Protein AF-A0A0G0Z638-F1 (afdb_monomer)

Sequence (634 aa):
MDNPKLYVLATNFGSACYVVEHNDQALILDYGANPSGNGNDDRVIAPVIPALLIPKIQAIALTHGHFDHILAFKERDQLRAMAQASGGAIPVFCSPFTRIPLSVALAGTSVLKYLDFGKNDNLWRPHWTVSDDEYFARRLDEPDQRPFHLFDQDGVRSQFSVGNFDLGCHAVLHQSCPESMSLMVKAGGSTLCYTGDFNYPDDALGQKWLEEYVGWIIKSKATHLLLDSTGVNYKNGEPTDLEIENELEGFFGRTKGLALVASFASNINQWQMVIKTAFKAGRKFLVLAGKSVRSHLELAVEHGYLDLNGIRVVDIADLENNRELDGVKICAKNTVVAIAGTQGEEFSALSRFAQGQILNLESLAGSAVAVCASVIPGNEATVIKVVLDLLVRGIKVVVNDPYLNRIKGVKVLPIYRHGHANYQKLKQLIECLMKKAGKNLPVLIFGHGSFEHQKAFQDLCVSLGYPKEKTIIAINGQIIDMTTNSVEMTTNNAGLASARTPRPADTRNGTAPARKLPYEGPGRLDVVIIYKLDDSGRMILVGEPLVQMRFDGSPRRKPDPGLVSGLTQLALEILLSHRINNDYGSETQAPIVLDIFDHQVLVEELRGRLVEFASKDQEDGRYPYIVFLPARTV

pLDDT: mean 75.35, std 21.15, range [22.3, 98.19]

Structure (mmCIF, N/CA/C/O backbone):
data_AF-A0A0G0Z638-F1
#
_entry.id   AF-A0A0G0Z638-F1
#
loop_
_atom_site.group_PDB
_atom_site.id
_atom_site.type_symbol
_atom_site.label_atom_id
_atom_site.label_alt_id
_atom_site.label_comp_id
_atom_site.label_asym_id
_atom_site.label_entity_id
_atom_site.label_seq_id
_atom_site.pdbx_PDB_ins_code
_atom_site.Cartn_x
_atom_site.Cartn_y
_atom_site.Cartn_z
_atom_site.occupancy
_atom_site.B_iso_or_equiv
_atom_site.auth_seq_id
_atom_site.auth_comp_id
_atom_site.auth_asym_id
_atom_site.auth_atom_id
_atom_site.pdbx_PDB_model_num
ATOM 1 N N . MET A 1 1 ? -15.613 8.331 33.129 1.00 58.44 1 MET A N 1
ATOM 2 C CA . MET A 1 1 ? -14.585 8.227 32.077 1.00 58.44 1 MET A CA 1
ATOM 3 C C . MET A 1 1 ? -15.334 8.053 30.787 1.00 58.44 1 MET A C 1
ATOM 5 O O . MET A 1 1 ? -16.298 7.291 30.786 1.00 58.44 1 MET A O 1
ATOM 9 N N . ASP A 1 2 ? -14.952 8.802 29.766 1.00 81.06 2 ASP A N 1
ATOM 10 C CA . ASP A 1 2 ? -15.624 8.720 28.476 1.00 81.06 2 ASP A CA 1
ATOM 11 C C . ASP A 1 2 ? -15.236 7.415 27.788 1.00 81.06 2 ASP A C 1
ATOM 13 O O . ASP A 1 2 ? -14.111 6.933 27.939 1.00 81.06 2 ASP A O 1
ATOM 17 N N . ASN A 1 3 ? -16.170 6.821 27.049 1.00 90.44 3 ASN A N 1
ATOM 18 C CA . ASN A 1 3 ? -15.866 5.634 26.264 1.00 90.44 3 ASN A CA 1
ATOM 19 C C . ASN A 1 3 ? -14.848 5.979 25.164 1.00 90.44 3 ASN A C 1
ATOM 21 O O . ASN A 1 3 ? -14.953 7.052 24.562 1.00 90.44 3 ASN A O 1
ATOM 25 N N . PRO A 1 4 ? -13.885 5.089 24.872 1.00 94.62 4 PRO A N 1
ATOM 26 C CA . PRO A 1 4 ? -13.022 5.238 23.709 1.00 94.62 4 PRO A CA 1
ATOM 27 C C . PRO A 1 4 ? -13.851 5.241 22.417 1.00 94.62 4 PRO A C 1
ATOM 29 O O . PRO A 1 4 ? -14.743 4.408 22.237 1.00 94.62 4 PRO A O 1
ATOM 32 N N . LYS A 1 5 ? -13.544 6.170 21.509 1.00 94.88 5 LYS A N 1
ATOM 33 C CA . LYS A 1 5 ? -14.240 6.353 20.228 1.00 94.88 5 LYS A CA 1
ATOM 34 C C . LYS A 1 5 ? -13.275 6.203 19.062 1.00 94.88 5 LYS A C 1
ATOM 36 O O . LYS A 1 5 ? -12.186 6.767 19.090 1.00 94.88 5 LYS A O 1
ATOM 41 N N . LEU A 1 6 ? -13.697 5.503 18.015 1.00 95.50 6 LEU A N 1
ATOM 42 C CA . LEU A 1 6 ? -12.991 5.428 16.738 1.00 95.50 6 LEU A CA 1
ATOM 43 C C . LEU A 1 6 ? -13.710 6.296 15.703 1.00 95.50 6 LEU A C 1
ATOM 45 O O . LEU A 1 6 ? -14.833 5.999 15.304 1.00 95.50 6 LEU A O 1
ATOM 49 N N . TYR A 1 7 ? -13.040 7.343 15.240 1.00 92.00 7 TYR A N 1
ATOM 50 C CA . TYR A 1 7 ? -13.472 8.173 14.125 1.00 92.00 7 TYR A CA 1
ATOM 51 C C . TYR A 1 7 ? -12.930 7.591 12.828 1.00 92.00 7 TYR A C 1
ATOM 53 O O . TYR A 1 7 ? -11.719 7.455 12.636 1.00 92.00 7 TYR A O 1
ATOM 61 N N . VAL A 1 8 ? -13.843 7.282 11.922 1.00 87.38 8 VAL A N 1
ATOM 62 C CA . VAL A 1 8 ? -13.547 6.785 10.586 1.00 87.38 8 VAL A CA 1
ATOM 63 C C . VAL A 1 8 ? -13.493 7.987 9.650 1.00 87.38 8 VAL A C 1
ATOM 65 O O . VAL A 1 8 ? -14.532 8.462 9.202 1.00 87.38 8 VAL A O 1
ATOM 68 N N . LEU A 1 9 ? -12.307 8.537 9.375 1.00 83.06 9 LEU A N 1
ATOM 69 C CA . LEU A 1 9 ? -12.205 9.738 8.535 1.00 83.06 9 LEU A CA 1
ATOM 70 C C . LEU A 1 9 ? -12.195 9.382 7.051 1.00 83.06 9 LEU A C 1
ATOM 72 O O . LEU A 1 9 ? -12.882 10.030 6.257 1.00 83.06 9 LEU A O 1
ATOM 76 N N . ALA A 1 10 ? -11.454 8.338 6.686 1.00 77.50 10 ALA A N 1
ATOM 77 C CA . ALA A 1 10 ? -11.392 7.870 5.314 1.00 77.50 10 ALA A CA 1
ATOM 78 C C . ALA A 1 10 ? -11.045 6.374 5.210 1.00 77.50 10 ALA A C 1
ATOM 80 O O . ALA A 1 10 ? -10.055 5.911 5.773 1.00 77.50 10 ALA A O 1
ATOM 81 N N . THR A 1 11 ? -11.876 5.635 4.465 1.00 72.31 11 THR A N 1
ATOM 82 C CA . THR A 1 11 ? -11.770 4.177 4.252 1.00 72.31 11 THR A CA 1
ATOM 83 C C . THR A 1 11 ? -11.652 3.769 2.792 1.00 72.31 11 THR A C 1
ATOM 85 O O . THR A 1 11 ? -11.362 2.611 2.509 1.00 72.31 11 THR A O 1
ATOM 88 N N . ASN A 1 12 ? -11.874 4.696 1.857 1.00 65.12 12 ASN A N 1
ATOM 89 C CA . ASN A 1 12 ? -11.728 4.427 0.429 1.00 65.12 12 ASN A CA 1
ATOM 90 C C . ASN A 1 12 ? -10.269 4.116 0.078 1.00 65.12 12 ASN A C 1
ATOM 92 O O . ASN A 1 12 ? -9.355 4.624 0.731 1.00 65.12 12 ASN A O 1
ATOM 96 N N . PHE A 1 13 ? -10.077 3.377 -1.021 1.00 66.06 13 PHE A N 1
ATOM 97 C CA . PHE A 1 13 ? -8.764 3.209 -1.640 1.00 66.06 13 PHE A CA 1
ATOM 98 C C . PHE A 1 13 ? -8.067 4.562 -1.743 1.00 66.06 13 PHE A C 1
ATOM 100 O O . PHE A 1 13 ? -8.616 5.509 -2.322 1.00 66.06 13 PHE A O 1
ATOM 107 N N . GLY A 1 14 ? -6.870 4.657 -1.174 1.00 63.84 14 GLY A N 1
ATOM 108 C CA . GLY A 1 14 ? -6.047 5.827 -1.400 1.00 63.84 14 GLY A CA 1
ATOM 109 C C . GLY A 1 14 ? -5.984 6.871 -0.280 1.00 63.84 14 GLY A C 1
ATOM 110 O O . GLY A 1 14 ? -5.312 7.880 -0.462 1.00 63.84 14 GLY A O 1
ATOM 111 N N . SER A 1 15 ? -6.682 6.711 0.849 1.00 74.38 15 SER A N 1
ATOM 112 C CA . SER A 1 15 ? -6.678 7.750 1.895 1.00 74.38 15 SER A CA 1
ATOM 113 C C . SER A 1 15 ? -6.933 7.223 3.307 1.00 74.38 15 SER A C 1
ATOM 115 O O . SER A 1 15 ? -7.691 7.845 4.041 1.00 74.38 15 SER A O 1
ATOM 117 N N . ALA A 1 16 ? -6.365 6.079 3.686 1.00 85.56 16 ALA A N 1
ATOM 118 C CA . ALA A 1 16 ? -6.595 5.491 5.003 1.00 85.56 16 ALA A CA 1
ATOM 119 C C . ALA A 1 16 ? -6.255 6.492 6.123 1.00 85.56 16 ALA A C 1
ATOM 121 O O . ALA A 1 16 ? -5.145 7.030 6.189 1.00 85.56 16 ALA A O 1
ATOM 122 N N . CYS A 1 17 ? -7.238 6.783 6.976 1.00 91.31 17 CYS A N 1
ATOM 123 C CA . CYS A 1 17 ? -7.058 7.655 8.130 1.00 91.31 17 CYS A CA 1
ATOM 124 C C . CYS A 1 17 ? -8.161 7.419 9.158 1.00 91.31 17 CYS A C 1
ATOM 126 O O . CYS A 1 17 ? -9.356 7.590 8.881 1.00 91.31 17 CYS A O 1
ATOM 128 N N . TYR A 1 18 ? -7.736 7.083 10.370 1.00 94.19 18 TYR A N 1
ATOM 129 C CA . TYR A 1 18 ? -8.613 6.826 11.505 1.00 94.19 18 TYR A CA 1
ATOM 130 C C . TYR A 1 18 ? -8.109 7.588 12.729 1.00 94.19 18 TYR A C 1
ATOM 132 O O . TYR A 1 18 ? -6.915 7.856 12.844 1.00 94.19 18 TYR A O 1
ATOM 140 N N . VAL A 1 19 ? -8.998 7.940 13.657 1.00 95.25 19 VAL A N 1
ATOM 141 C CA . VAL A 1 19 ? -8.607 8.599 14.915 1.00 95.25 19 VAL A CA 1
ATOM 142 C C . VAL A 1 19 ? -9.236 7.879 16.094 1.00 95.25 19 VAL A C 1
ATOM 144 O O . VAL A 1 19 ? -10.450 7.710 16.132 1.00 95.25 19 VAL A O 1
ATOM 147 N N . VAL A 1 20 ? -8.426 7.469 17.066 1.00 96.38 20 VAL A N 1
ATOM 148 C CA . VAL A 1 20 ? -8.904 6.914 18.338 1.00 96.38 20 VAL A CA 1
ATOM 149 C C . VAL A 1 20 ? -8.888 8.026 19.381 1.00 96.38 20 VAL A C 1
ATOM 151 O O . VAL A 1 20 ? -7.824 8.561 19.668 1.00 96.38 20 VAL A O 1
ATOM 154 N N . GLU A 1 21 ? -10.039 8.378 19.948 1.00 95.44 21 GLU A N 1
ATOM 155 C CA . GLU A 1 21 ? -10.187 9.379 21.013 1.00 95.44 21 GLU A CA 1
ATOM 156 C C . GLU A 1 21 ? -10.530 8.703 22.347 1.00 95.44 21 GLU A C 1
ATOM 158 O O . GLU A 1 21 ? -11.374 7.809 22.394 1.00 95.44 21 GLU A O 1
ATOM 163 N N . HIS A 1 22 ? -9.911 9.142 23.444 1.00 95.44 22 HIS A N 1
ATOM 164 C CA . HIS A 1 22 ? -10.239 8.704 24.799 1.00 95.44 22 HIS A CA 1
ATOM 165 C C . HIS A 1 22 ? -9.812 9.745 25.847 1.00 95.44 22 HIS A C 1
ATOM 167 O O . HIS A 1 22 ? -8.647 10.146 25.895 1.00 95.44 22 HIS A O 1
ATOM 173 N N . ASN A 1 23 ? -10.751 10.147 26.718 1.00 92.44 23 ASN A N 1
ATOM 174 C CA . ASN A 1 23 ? -10.558 11.143 27.786 1.00 92.44 23 ASN A CA 1
ATOM 175 C C . ASN A 1 23 ? -9.818 12.408 27.298 1.00 92.44 23 ASN A C 1
ATOM 177 O O . ASN A 1 23 ? -8.747 12.745 27.801 1.00 92.44 23 ASN A O 1
ATOM 181 N N . ASP A 1 24 ? -10.392 13.072 26.292 1.00 90.19 24 ASP A N 1
ATOM 182 C CA . ASP A 1 24 ? -9.901 14.328 25.697 1.00 90.19 24 ASP A CA 1
ATOM 183 C C . ASP A 1 24 ? -8.511 14.268 25.033 1.00 90.19 24 ASP A C 1
ATOM 185 O O . ASP A 1 24 ? -7.896 15.287 24.731 1.00 90.19 24 ASP A O 1
ATOM 189 N N . GLN A 1 25 ? -8.023 13.062 24.751 1.00 94.25 25 GLN A N 1
ATOM 190 C CA . GLN A 1 25 ? -6.812 12.818 23.975 1.00 94.25 25 GLN A CA 1
ATOM 191 C C . GLN A 1 25 ? -7.135 11.965 22.756 1.00 94.25 25 GLN A C 1
ATOM 193 O O . GLN A 1 25 ? -8.083 11.182 22.780 1.00 94.25 25 GLN A O 1
ATOM 198 N N . ALA A 1 26 ? -6.344 12.098 21.695 1.00 95.12 26 ALA A N 1
ATOM 199 C CA . ALA A 1 26 ? -6.561 11.393 20.444 1.00 95.12 26 ALA A CA 1
ATOM 200 C C . ALA A 1 26 ? -5.257 10.908 19.794 1.00 95.12 26 ALA A C 1
ATOM 202 O O . ALA A 1 26 ? -4.208 11.537 19.926 1.00 95.12 26 ALA A O 1
ATOM 203 N N . LEU A 1 27 ? -5.338 9.796 19.067 1.00 95.31 27 LEU A N 1
ATOM 204 C CA . LEU A 1 27 ? -4.246 9.188 18.309 1.00 95.31 27 LEU A CA 1
ATOM 205 C C . LEU A 1 27 ? -4.692 8.971 16.861 1.00 95.31 27 LEU A C 1
ATOM 207 O O . LEU A 1 27 ? -5.739 8.367 16.628 1.00 95.31 27 LEU A O 1
ATOM 211 N N . ILE A 1 28 ? -3.902 9.440 15.896 1.00 94.94 28 ILE A N 1
ATOM 212 C CA . ILE A 1 28 ? -4.162 9.218 14.466 1.00 94.94 28 ILE A CA 1
ATOM 213 C C . ILE A 1 28 ? -3.528 7.887 14.044 1.00 94.94 28 ILE A C 1
ATOM 215 O O . ILE A 1 28 ? -2.369 7.633 14.371 1.00 94.94 28 ILE A O 1
ATOM 219 N N . LEU A 1 29 ? -4.272 7.057 13.311 1.00 95.62 29 LEU A N 1
ATOM 220 C CA . LEU A 1 29 ? -3.807 5.811 12.697 1.00 95.62 29 LEU A CA 1
ATOM 221 C C . LEU A 1 29 ? -3.847 5.955 11.180 1.00 95.62 29 LEU A C 1
ATOM 223 O O . LEU A 1 29 ? -4.931 6.083 10.603 1.00 95.62 29 LEU A O 1
ATOM 227 N N . ASP A 1 30 ? -2.663 5.917 10.575 1.00 94.75 30 ASP A N 1
ATOM 228 C CA . ASP A 1 30 ? -2.386 6.342 9.203 1.00 94.75 30 ASP A CA 1
ATOM 229 C C . ASP A 1 30 ? -2.853 7.773 8.889 1.00 94.75 30 ASP A C 1
ATOM 231 O O . ASP A 1 30 ? -3.775 8.337 9.478 1.00 94.75 30 ASP A O 1
ATOM 235 N N . TYR A 1 31 ? -2.165 8.404 7.947 1.00 89.88 31 TYR A N 1
ATOM 236 C CA . TYR A 1 31 ? -2.471 9.751 7.489 1.00 89.88 31 TYR A CA 1
ATOM 237 C C . TYR A 1 31 ? -2.308 9.819 5.970 1.00 89.88 31 TYR A C 1
ATOM 239 O O . TYR A 1 31 ? -1.424 10.475 5.407 1.00 89.88 31 TYR A O 1
ATOM 247 N N . GLY A 1 32 ? -3.157 9.040 5.306 1.00 85.44 32 GLY A N 1
ATOM 248 C CA . GLY A 1 32 ? -3.175 8.833 3.869 1.00 85.44 32 GLY A CA 1
ATOM 249 C C . GLY A 1 32 ? -3.864 9.926 3.071 1.00 85.44 32 GLY A C 1
ATOM 250 O O . GLY A 1 32 ? -4.788 10.572 3.554 1.00 85.44 32 GLY A O 1
ATOM 251 N N . ALA A 1 33 ? -3.465 10.103 1.811 1.00 75.00 33 ALA A N 1
ATOM 252 C CA . ALA A 1 33 ? -4.169 10.980 0.878 1.00 75.00 33 ALA A CA 1
ATOM 253 C C . ALA A 1 33 ? -4.077 10.475 -0.561 1.00 75.00 33 ALA A C 1
ATOM 255 O O . ALA A 1 33 ? -3.090 9.863 -0.969 1.00 75.00 33 ALA A O 1
ATOM 256 N N . ASN A 1 34 ? -5.082 10.833 -1.355 1.00 67.38 34 ASN A N 1
ATOM 257 C CA . ASN A 1 34 ? -5.130 10.511 -2.772 1.00 67.38 34 ASN A CA 1
ATOM 258 C C . ASN A 1 34 ? -4.442 11.606 -3.602 1.00 67.38 34 ASN A C 1
ATOM 260 O O . ASN A 1 34 ? -4.623 12.788 -3.310 1.00 67.38 34 ASN A O 1
ATOM 264 N N . PRO A 1 35 ? -3.703 11.295 -4.677 1.00 61.25 35 PRO A N 1
ATOM 265 C CA . PRO A 1 35 ? -3.269 12.316 -5.626 1.00 61.25 35 PRO A CA 1
ATOM 266 C C . PRO A 1 35 ? -4.484 13.014 -6.252 1.00 61.25 35 PRO A C 1
ATOM 268 O O . PRO A 1 35 ? -5.462 12.362 -6.618 1.00 61.25 35 PRO A O 1
ATOM 271 N N . SER A 1 36 ? -4.445 14.338 -6.428 1.00 55.66 36 SER A N 1
ATOM 272 C CA . SER A 1 36 ? -5.496 14.998 -7.209 1.00 55.66 36 SER A CA 1
ATOM 273 C C . SER A 1 36 ? -5.356 14.576 -8.681 1.00 55.66 36 SER A C 1
ATOM 275 O O . SER A 1 36 ? -4.300 14.764 -9.285 1.00 55.66 36 SER A O 1
ATOM 277 N N . GLY A 1 37 ? -6.401 13.981 -9.265 1.00 42.22 37 GLY A N 1
ATOM 278 C CA . GLY A 1 37 ? -6.368 13.271 -10.558 1.00 42.22 37 GLY A CA 1
ATOM 279 C C . GLY A 1 37 ? -5.985 14.064 -11.821 1.00 42.22 37 GLY A C 1
ATOM 280 O O . GLY A 1 37 ? -6.214 13.579 -12.917 1.00 42.22 37 GLY A O 1
ATOM 281 N N . ASN A 1 38 ? -5.409 15.267 -11.714 1.00 35.31 38 ASN A N 1
ATOM 282 C CA . ASN A 1 38 ? -4.994 16.078 -12.866 1.00 35.31 38 ASN A CA 1
ATOM 283 C C . ASN A 1 38 ? -3.495 15.998 -13.197 1.00 35.31 38 ASN A C 1
ATOM 285 O O . ASN A 1 38 ? -3.047 16.747 -14.058 1.00 35.31 38 ASN A O 1
ATOM 289 N N . GLY A 1 39 ? -2.700 15.161 -12.518 1.00 37.31 39 GLY A N 1
ATOM 290 C CA . GLY A 1 39 ? -1.300 14.858 -12.877 1.00 37.31 39 GLY A CA 1
ATOM 291 C C . GLY A 1 39 ? -0.305 16.036 -12.910 1.00 37.31 39 GLY A C 1
ATOM 292 O O . GLY A 1 39 ? 0.877 15.812 -13.146 1.00 37.31 39 GLY A O 1
ATOM 293 N N . ASN A 1 40 ? -0.762 17.269 -12.677 1.00 33.09 40 ASN A N 1
ATOM 294 C CA . ASN A 1 40 ? -0.022 18.508 -12.931 1.00 33.09 40 ASN A CA 1
ATOM 295 C C . ASN A 1 40 ? 0.118 19.397 -11.685 1.00 33.09 40 ASN A C 1
ATOM 297 O O . ASN A 1 40 ? 0.599 20.524 -11.782 1.00 33.09 40 ASN A O 1
ATOM 301 N N . ASP A 1 41 ? -0.328 18.934 -10.515 1.00 45.38 41 ASP A N 1
ATOM 302 C CA . ASP A 1 41 ? -0.233 19.715 -9.285 1.00 45.38 41 ASP A CA 1
ATOM 303 C C . ASP A 1 41 ? 0.101 18.819 -8.092 1.00 45.38 41 ASP A C 1
ATOM 305 O O . ASP A 1 41 ? -0.453 17.729 -7.965 1.00 45.38 41 ASP A O 1
ATOM 309 N N . ASP A 1 42 ? 0.951 19.306 -7.185 1.00 53.16 42 ASP A N 1
ATOM 310 C CA . ASP A 1 42 ? 1.336 18.660 -5.915 1.00 53.16 42 ASP A CA 1
ATOM 311 C C . ASP A 1 42 ? 0.160 18.533 -4.919 1.00 53.16 42 ASP A C 1
ATOM 313 O O . ASP A 1 42 ? 0.351 18.292 -3.726 1.00 53.16 42 ASP A O 1
ATOM 317 N N . ARG A 1 43 ? -1.073 18.715 -5.402 1.00 58.00 43 ARG A N 1
ATOM 318 C CA . ARG A 1 43 ? -2.311 18.662 -4.635 1.00 58.00 43 ARG A CA 1
ATOM 319 C C . ARG A 1 43 ? -2.681 17.224 -4.318 1.00 58.00 43 ARG A C 1
ATOM 321 O O . ARG A 1 43 ? -2.652 16.341 -5.181 1.00 58.00 43 ARG A O 1
ATOM 328 N N . VAL A 1 44 ? -3.131 17.041 -3.089 1.00 63.03 44 VAL A N 1
ATOM 329 C CA . VAL A 1 44 ? -3.590 15.760 -2.566 1.00 63.03 44 VAL A CA 1
ATOM 330 C C . VAL A 1 44 ? -5.001 15.943 -2.022 1.00 63.03 44 VAL A C 1
ATOM 332 O O . VAL A 1 44 ? -5.373 17.024 -1.574 1.00 63.03 44 VAL A O 1
ATOM 335 N N . ILE A 1 45 ? -5.817 14.909 -2.116 1.00 66.12 45 ILE A N 1
ATOM 336 C CA . ILE A 1 45 ? -7.138 14.828 -1.516 1.00 66.12 45 ILE A CA 1
ATOM 337 C C . ILE A 1 45 ? -6.931 14.114 -0.185 1.00 66.12 45 ILE A C 1
ATOM 339 O O . ILE A 1 45 ? -6.775 12.893 -0.150 1.00 66.12 45 ILE A O 1
ATOM 343 N N . ALA A 1 46 ? -6.841 14.901 0.882 1.00 72.00 46 ALA A N 1
ATOM 344 C CA . ALA A 1 46 ? -6.547 14.437 2.228 1.00 72.00 46 ALA A CA 1
ATOM 345 C C . ALA A 1 46 ? -7.829 14.376 3.076 1.00 72.00 46 ALA A C 1
ATOM 347 O O . ALA A 1 46 ? -8.773 15.137 2.836 1.00 72.00 46 ALA A O 1
ATOM 348 N N . PRO A 1 47 ? -7.884 13.488 4.076 1.00 73.00 47 PRO A N 1
ATOM 349 C CA . PRO A 1 47 ? -8.929 13.501 5.086 1.00 73.00 47 PRO A CA 1
ATOM 350 C C . PRO A 1 47 ? -8.884 14.808 5.884 1.00 73.00 47 PRO A C 1
ATOM 352 O O . PRO A 1 47 ? -7.813 15.329 6.210 1.00 73.00 47 PRO A O 1
ATOM 355 N N . VAL A 1 48 ? -10.066 15.335 6.199 1.00 75.06 48 VAL A N 1
ATOM 356 C CA . VAL A 1 48 ? -10.222 16.458 7.127 1.00 75.06 48 VAL A CA 1
ATOM 357 C C . VAL A 1 48 ? -10.361 15.907 8.533 1.00 75.06 48 VAL A C 1
ATOM 359 O O . VAL A 1 48 ? -11.320 15.197 8.839 1.00 75.06 48 VAL A O 1
ATOM 362 N N . ILE A 1 49 ? -9.428 16.276 9.399 1.00 79.06 49 ILE A N 1
ATOM 363 C CA . ILE A 1 49 ? -9.514 16.027 10.829 1.00 79.06 49 ILE A CA 1
ATOM 364 C C . ILE A 1 49 ? -10.443 17.089 11.423 1.00 79.06 49 ILE A C 1
ATOM 366 O O . ILE A 1 49 ? -10.182 18.287 11.278 1.00 79.06 49 ILE A O 1
ATOM 370 N N . PRO A 1 50 ? -11.544 16.685 12.085 1.00 78.75 50 PRO A N 1
ATOM 371 C CA . PRO A 1 50 ? -12.449 17.616 12.743 1.00 78.75 50 PRO A CA 1
ATOM 372 C C . PRO A 1 50 ? -11.694 18.589 13.654 1.00 78.75 50 PRO A C 1
ATOM 374 O O . PRO A 1 50 ? -10.872 18.170 14.467 1.00 78.75 50 PRO A O 1
ATOM 377 N N . ALA A 1 51 ? -12.015 19.883 13.573 1.00 76.88 51 ALA A N 1
ATOM 378 C CA . ALA A 1 51 ? -11.326 20.924 14.344 1.00 76.88 51 ALA A CA 1
ATOM 379 C C . ALA A 1 51 ? -11.346 20.672 15.864 1.00 76.88 51 ALA A C 1
ATOM 381 O O . ALA A 1 51 ? -10.415 21.047 16.564 1.00 76.88 51 ALA A O 1
ATOM 382 N N . LEU A 1 52 ? -12.381 19.987 16.361 1.00 80.69 52 LEU A N 1
ATOM 383 C CA . LEU A 1 52 ? -12.510 19.570 17.761 1.00 80.69 52 LEU A CA 1
ATOM 384 C C . LEU A 1 52 ? -11.492 18.498 18.177 1.00 80.69 52 LEU A C 1
ATOM 386 O O . LEU A 1 52 ? -11.172 18.408 19.356 1.00 80.69 52 LEU A O 1
ATOM 390 N N . LEU A 1 53 ? -10.996 17.687 17.239 1.00 85.50 53 LEU A N 1
ATOM 391 C CA . LEU A 1 53 ? -9.990 16.656 17.504 1.00 85.50 53 LEU A CA 1
ATOM 392 C C . LEU A 1 53 ? -8.563 17.203 17.426 1.00 85.50 53 LEU A C 1
ATOM 394 O O . LEU A 1 53 ? -7.693 16.665 18.102 1.00 85.50 53 LEU A O 1
ATOM 398 N N . ILE A 1 54 ? -8.318 18.269 16.653 1.00 85.31 54 ILE A N 1
ATOM 399 C CA . ILE A 1 54 ? -6.969 18.824 16.432 1.00 85.31 54 ILE A CA 1
ATOM 400 C C . ILE A 1 54 ? -6.220 19.097 17.751 1.00 85.31 54 ILE A C 1
ATOM 402 O O . ILE A 1 54 ? -5.090 18.626 17.872 1.00 85.31 54 ILE A O 1
ATOM 406 N N . PRO A 1 55 ? -6.810 19.765 18.766 1.00 86.19 55 PRO A N 1
ATOM 407 C CA . PRO A 1 55 ? -6.112 20.023 20.026 1.00 86.19 55 PRO A CA 1
ATOM 408 C C . PRO A 1 55 ? -5.857 18.781 20.879 1.00 86.19 55 PRO A C 1
ATOM 410 O O . PRO A 1 55 ? -5.049 18.824 21.800 1.00 86.19 55 PRO A O 1
ATOM 413 N N . LYS A 1 56 ? -6.551 17.679 20.584 1.00 92.38 56 LYS A N 1
ATOM 414 C CA . LYS A 1 56 ? -6.484 16.430 21.344 1.00 92.38 56 LYS A CA 1
ATOM 415 C C . LYS A 1 56 ? -5.404 15.492 20.817 1.00 92.38 56 LYS A C 1
ATOM 417 O O . LYS A 1 56 ? -5.019 14.567 21.533 1.00 92.38 56 LYS A O 1
ATOM 422 N N . ILE A 1 57 ? -4.924 15.696 19.585 1.00 91.81 57 ILE A N 1
ATOM 423 C CA . ILE A 1 57 ? -3.962 14.804 18.927 1.00 91.81 57 ILE A CA 1
ATOM 424 C C . ILE A 1 57 ? -2.647 14.755 19.712 1.00 91.81 57 ILE A C 1
ATOM 426 O O . ILE A 1 57 ? -1.943 15.754 19.835 1.00 91.81 57 ILE A O 1
ATOM 430 N N . GLN A 1 58 ? -2.306 13.566 20.206 1.00 91.12 58 GLN A N 1
ATOM 431 C CA . GLN A 1 58 ? -1.074 13.296 20.945 1.00 91.12 58 GLN A CA 1
ATOM 432 C C . GLN A 1 58 ? 0.035 12.747 20.046 1.00 91.12 58 GLN A C 1
ATOM 434 O O . GLN A 1 58 ? 1.205 13.002 20.309 1.00 91.12 58 GLN A O 1
ATOM 439 N N . ALA A 1 59 ? -0.317 11.977 19.011 1.00 90.44 59 ALA A N 1
ATOM 440 C CA . ALA A 1 59 ? 0.632 11.393 18.067 1.00 90.44 59 ALA A CA 1
ATOM 441 C C . ALA A 1 59 ? -0.055 10.884 16.788 1.00 90.44 59 ALA A C 1
ATOM 443 O O . ALA A 1 59 ? -1.286 10.808 16.700 1.00 90.44 59 ALA A O 1
ATOM 444 N N . ILE A 1 60 ? 0.770 10.487 15.820 1.00 91.94 60 ILE A N 1
ATOM 445 C CA . ILE A 1 60 ? 0.389 9.775 14.598 1.00 91.94 60 ILE A CA 1
ATOM 446 C C . ILE A 1 60 ? 1.122 8.430 14.583 1.00 91.94 60 ILE A C 1
ATOM 448 O O . ILE A 1 60 ? 2.331 8.396 14.781 1.00 91.94 60 ILE A O 1
ATOM 452 N N . ALA A 1 61 ? 0.430 7.324 14.334 1.00 93.50 61 ALA A N 1
ATOM 453 C CA . ALA A 1 61 ? 1.037 6.009 14.141 1.00 93.50 61 ALA A CA 1
ATOM 454 C C . ALA A 1 61 ? 0.780 5.519 12.713 1.00 93.50 61 ALA A C 1
ATOM 456 O O . ALA A 1 61 ? -0.354 5.556 12.239 1.00 93.50 61 ALA A O 1
ATOM 457 N N . LEU A 1 62 ? 1.836 5.078 12.032 1.00 92.75 62 LEU A N 1
ATOM 458 C CA . LEU A 1 62 ? 1.816 4.674 10.629 1.00 92.75 62 LEU A CA 1
ATOM 459 C C . LEU A 1 62 ? 2.047 3.172 10.506 1.00 92.75 62 LEU A C 1
ATOM 461 O O . LEU A 1 62 ? 2.984 2.631 11.098 1.00 92.75 62 LEU A O 1
ATOM 465 N N . THR A 1 63 ? 1.204 2.517 9.713 1.00 93.06 63 THR A N 1
ATOM 466 C CA . THR A 1 63 ? 1.317 1.088 9.403 1.00 93.06 63 THR A CA 1
ATOM 467 C C . THR A 1 63 ? 2.465 0.822 8.437 1.00 93.06 63 THR A C 1
ATOM 469 O O . THR A 1 63 ? 3.268 -0.078 8.675 1.00 93.06 63 THR A O 1
ATOM 472 N N . HIS A 1 64 ? 2.567 1.602 7.357 1.00 89.75 64 HIS A N 1
ATOM 473 C CA . HIS A 1 64 ? 3.592 1.437 6.329 1.00 89.75 64 HIS A CA 1
ATOM 474 C C . HIS A 1 64 ? 3.757 2.691 5.450 1.00 89.75 64 HIS A C 1
ATOM 476 O O . HIS A 1 64 ? 3.077 3.701 5.624 1.00 89.75 64 HIS A O 1
ATOM 482 N N . GLY A 1 65 ? 4.698 2.637 4.503 1.00 83.31 65 GLY A N 1
ATOM 483 C CA . GLY A 1 65 ? 5.155 3.782 3.713 1.00 83.31 65 GLY A CA 1
ATOM 484 C C . GLY A 1 65 ? 4.450 4.034 2.379 1.00 83.31 65 GLY A C 1
ATOM 485 O O . GLY A 1 65 ? 5.003 4.756 1.546 1.00 83.31 65 GLY A O 1
ATOM 486 N N . HIS A 1 66 ? 3.282 3.444 2.110 1.00 84.62 66 HIS A N 1
ATOM 487 C CA . HIS A 1 66 ? 2.543 3.785 0.891 1.00 84.62 66 HIS A CA 1
ATOM 488 C C . HIS A 1 66 ? 1.848 5.137 1.003 1.00 84.62 66 HIS A C 1
ATOM 490 O O . HIS A 1 66 ? 1.425 5.571 2.072 1.00 84.62 66 HIS A O 1
ATOM 496 N N . PHE A 1 67 ? 1.733 5.832 -0.129 1.00 80.44 67 PHE A N 1
ATOM 497 C CA . PHE A 1 67 ? 1.174 7.182 -0.182 1.00 80.44 67 PHE A CA 1
ATOM 498 C C . PHE A 1 67 ? -0.266 7.263 0.321 1.00 80.44 67 PHE A C 1
ATOM 500 O O . PHE A 1 67 ? -0.637 8.220 0.993 1.00 80.44 67 PHE A O 1
ATOM 507 N N . ASP A 1 68 ? -1.063 6.237 0.108 1.00 80.38 68 ASP A N 1
ATOM 508 C CA . ASP A 1 68 ? -2.411 6.156 0.645 1.00 80.38 68 ASP A CA 1
ATOM 509 C C . ASP A 1 68 ? -2.496 5.953 2.162 1.00 80.38 68 ASP A C 1
ATOM 511 O O . ASP A 1 68 ? -3.602 5.963 2.693 1.00 80.38 68 ASP A O 1
ATOM 515 N N . HIS A 1 69 ? -1.350 5.890 2.850 1.00 88.44 69 HIS A N 1
ATOM 516 C CA . HIS A 1 69 ? -1.209 5.856 4.309 1.00 88.44 69 HIS A CA 1
ATOM 517 C C . HIS A 1 69 ? -0.363 7.018 4.865 1.00 88.44 69 HIS A C 1
ATOM 519 O O . HIS A 1 69 ? -0.435 7.303 6.058 1.00 88.44 69 HIS A O 1
ATOM 525 N N . ILE A 1 70 ? 0.414 7.727 4.030 1.00 85.94 70 ILE A N 1
ATOM 526 C CA . ILE A 1 70 ? 1.332 8.796 4.488 1.00 85.94 70 ILE A CA 1
ATOM 527 C C . ILE A 1 70 ? 1.219 10.129 3.732 1.00 85.94 70 ILE A C 1
ATOM 529 O O . ILE A 1 70 ? 1.869 11.111 4.090 1.00 85.94 70 ILE A O 1
ATOM 533 N N . LEU A 1 71 ? 0.476 10.203 2.629 1.00 80.50 71 LEU A N 1
ATOM 534 C CA . LEU A 1 71 ? 0.548 11.366 1.740 1.00 80.50 71 LEU A CA 1
ATOM 535 C C . LEU A 1 71 ? -0.174 12.599 2.304 1.00 80.50 71 LEU A C 1
ATOM 537 O O . LEU A 1 71 ? 0.134 13.715 1.879 1.00 80.50 71 LEU A O 1
ATOM 541 N N . ALA A 1 72 ? -1.067 12.451 3.291 1.00 79.50 72 ALA A N 1
ATOM 542 C CA . ALA A 1 72 ? -1.703 13.604 3.932 1.00 79.50 72 ALA A CA 1
ATOM 543 C C . ALA A 1 72 ? -0.707 14.453 4.729 1.00 79.50 72 ALA A C 1
ATOM 545 O O . ALA A 1 72 ? -1.007 15.605 5.020 1.00 79.50 72 ALA A O 1
ATOM 546 N N . PHE A 1 73 ? 0.521 13.978 4.967 1.00 79.69 73 PHE A N 1
ATOM 547 C CA . PHE A 1 73 ? 1.594 14.823 5.496 1.00 79.69 73 PHE A CA 1
ATOM 548 C C . PHE A 1 73 ? 1.977 15.996 4.569 1.00 79.69 73 PHE A C 1
ATOM 550 O O . PHE A 1 73 ? 2.628 16.946 5.003 1.00 79.69 73 PHE A O 1
ATOM 557 N N . LYS A 1 74 ? 1.558 15.973 3.295 1.00 72.00 74 LYS A N 1
ATOM 558 C CA . LYS A 1 74 ? 1.648 17.139 2.399 1.00 72.00 74 LYS A CA 1
ATOM 559 C C . LYS A 1 74 ? 0.644 18.244 2.737 1.00 72.00 74 LYS A C 1
ATOM 561 O O . LYS A 1 74 ? 0.831 19.382 2.306 1.00 72.00 74 LYS A O 1
ATOM 566 N N . GLU A 1 75 ? -0.408 17.927 3.485 1.00 71.50 75 GLU A N 1
ATOM 567 C CA . GLU A 1 75 ? -1.349 18.894 4.033 1.00 71.50 75 GLU A CA 1
ATOM 568 C C . GLU A 1 75 ? -0.677 19.571 5.241 1.00 71.50 75 GLU A C 1
ATOM 570 O O . GLU A 1 75 ? -0.599 19.034 6.347 1.00 71.50 75 GLU A O 1
ATOM 575 N N . ARG A 1 76 ? -0.069 20.737 4.988 1.00 71.31 76 ARG A N 1
ATOM 576 C CA . ARG A 1 76 ? 0.742 21.441 5.989 1.00 71.31 76 ARG A CA 1
ATOM 577 C C . ARG A 1 76 ? -0.112 22.203 7.006 1.00 71.31 76 ARG A C 1
ATOM 579 O O . ARG A 1 76 ? 0.398 22.482 8.089 1.00 71.31 76 ARG A O 1
ATOM 586 N N . ASP A 1 77 ? -1.357 22.561 6.695 1.00 68.69 77 ASP A N 1
ATOM 587 C CA . ASP A 1 77 ? -2.149 23.451 7.551 1.00 68.69 77 ASP A CA 1
ATOM 588 C C . ASP A 1 77 ? -2.729 22.713 8.767 1.00 68.69 77 ASP A C 1
ATOM 590 O O . ASP A 1 77 ? -2.599 23.207 9.885 1.00 68.69 77 ASP A O 1
ATOM 594 N N . GLN A 1 78 ? -3.255 21.498 8.601 1.00 76.75 78 GLN A N 1
ATOM 595 C CA . GLN A 1 78 ? -3.673 20.621 9.699 1.00 76.75 78 GLN A CA 1
ATOM 596 C C . GLN A 1 78 ? -2.474 20.193 10.543 1.00 76.75 78 GLN A C 1
ATOM 598 O O . GLN A 1 78 ? -2.558 20.242 11.766 1.00 76.75 78 GLN A O 1
ATOM 603 N N . LEU A 1 79 ? -1.334 19.846 9.930 1.00 74.81 79 LEU A N 1
ATOM 604 C CA . LEU A 1 79 ? -0.116 19.521 10.687 1.00 74.81 79 LEU A CA 1
ATOM 605 C C . LEU A 1 79 ? 0.364 20.704 11.538 1.00 74.81 79 LEU A C 1
ATOM 607 O O . LEU A 1 79 ? 0.726 20.528 12.701 1.00 74.81 79 LEU A O 1
ATOM 611 N N . ARG A 1 80 ? 0.341 21.923 10.981 1.00 72.31 80 ARG A N 1
ATOM 612 C CA . ARG A 1 80 ? 0.652 23.150 11.728 1.00 72.31 80 ARG A CA 1
ATOM 613 C C . ARG A 1 80 ? -0.356 23.396 12.841 1.00 72.31 80 ARG A C 1
ATOM 615 O O . ARG A 1 80 ? 0.061 23.749 13.937 1.00 72.31 80 ARG A O 1
ATOM 622 N N . ALA A 1 81 ? -1.646 23.201 12.579 1.00 70.81 81 ALA A N 1
ATOM 623 C CA . ALA A 1 81 ? -2.692 23.374 13.579 1.00 70.81 81 ALA A CA 1
ATOM 624 C C . ALA A 1 81 ? -2.526 22.386 14.745 1.00 70.81 81 ALA A C 1
ATOM 626 O O . ALA A 1 81 ? -2.607 22.797 15.900 1.00 70.81 81 ALA A O 1
ATOM 627 N N . MET A 1 82 ? -2.207 21.117 14.462 1.00 76.62 82 MET A N 1
ATOM 628 C CA . MET A 1 82 ? -1.892 20.125 15.496 1.00 76.62 82 MET A CA 1
ATOM 629 C C . MET A 1 82 ? -0.657 20.536 16.298 1.00 76.62 82 MET A C 1
ATOM 631 O O . MET A 1 82 ? -0.714 20.562 17.521 1.00 76.62 82 MET A O 1
ATOM 635 N N . ALA A 1 83 ? 0.435 20.913 15.624 1.00 71.69 83 ALA A N 1
ATOM 636 C CA . ALA A 1 83 ? 1.678 21.305 16.286 1.00 71.69 83 ALA A CA 1
ATOM 637 C C . ALA A 1 83 ? 1.527 22.567 17.157 1.00 71.69 83 ALA A C 1
ATOM 639 O O . ALA A 1 83 ? 2.124 22.687 18.226 1.00 71.69 83 ALA A O 1
ATOM 640 N N . GLN A 1 84 ? 0.714 23.529 16.711 1.00 72.50 84 GLN A N 1
ATOM 641 C CA . GLN A 1 84 ? 0.383 24.716 17.498 1.00 72.50 84 GLN A CA 1
ATOM 642 C C . GLN A 1 84 ? -0.435 24.354 18.736 1.00 72.50 84 GLN A C 1
ATOM 644 O O . GLN A 1 84 ? -0.176 24.893 19.809 1.00 72.50 84 GLN A O 1
ATOM 649 N N . ALA A 1 85 ? -1.397 23.441 18.600 1.00 72.81 85 ALA A N 1
ATOM 650 C CA . ALA A 1 85 ? -2.259 23.046 19.703 1.00 72.81 85 ALA A CA 1
ATOM 651 C C . ALA A 1 85 ? -1.542 22.161 20.739 1.00 72.81 85 ALA A C 1
ATOM 653 O O . ALA A 1 85 ? -1.806 22.292 21.930 1.00 72.81 85 ALA A O 1
ATOM 654 N N . SER A 1 86 ? -0.600 21.316 20.310 1.00 70.38 86 SER A N 1
ATOM 655 C CA . SER A 1 86 ? 0.215 20.478 21.200 1.00 70.38 86 SER A CA 1
ATOM 656 C C . SER A 1 86 ? 1.403 21.215 21.835 1.00 70.38 86 SER A C 1
ATOM 658 O O . SER A 1 86 ? 2.072 20.663 22.707 1.00 70.38 86 SER A O 1
ATOM 660 N N . GLY A 1 87 ? 1.691 22.451 21.408 1.00 63.84 87 GLY A N 1
ATOM 661 C CA . GLY A 1 87 ? 2.837 23.228 21.887 1.00 63.84 87 GLY A CA 1
ATOM 662 C C . GLY A 1 87 ? 4.196 22.728 21.376 1.00 63.84 87 GLY A C 1
ATOM 663 O O . GLY A 1 87 ? 5.227 23.091 21.944 1.00 63.84 87 GLY A O 1
ATOM 664 N N . GLY A 1 88 ? 4.227 21.907 20.319 1.00 66.25 88 GLY A N 1
ATOM 665 C CA . GLY A 1 88 ? 5.450 21.287 19.807 1.00 66.25 88 GLY A CA 1
ATOM 666 C C . GLY A 1 88 ? 5.237 20.422 18.562 1.00 66.25 88 GLY A C 1
ATOM 667 O O . GLY A 1 88 ? 4.160 20.382 17.979 1.00 66.25 88 GLY A O 1
ATOM 668 N N . ALA A 1 89 ? 6.285 19.728 18.112 1.00 68.31 89 ALA A N 1
ATOM 669 C CA . ALA A 1 89 ? 6.142 18.763 17.022 1.00 68.31 89 ALA A CA 1
ATOM 670 C C . ALA A 1 89 ? 5.292 17.565 17.478 1.00 68.31 89 ALA A C 1
ATOM 672 O O . ALA A 1 89 ? 5.464 17.076 18.592 1.00 68.31 89 ALA A O 1
ATOM 673 N N . ILE A 1 90 ? 4.394 17.084 16.613 1.00 76.75 90 ILE A N 1
ATOM 674 C CA . ILE A 1 90 ? 3.598 15.881 16.883 1.00 76.75 90 ILE A CA 1
ATOM 675 C C . IL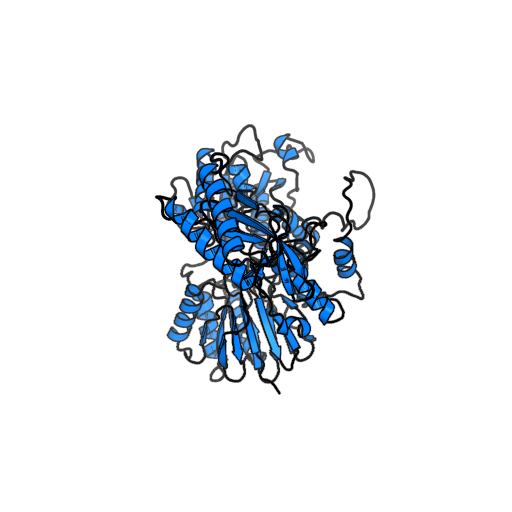E A 1 90 ? 4.483 14.640 16.687 1.00 76.75 90 ILE A C 1
ATOM 677 O O . ILE A 1 90 ? 5.053 14.488 15.602 1.00 76.75 90 ILE A O 1
ATOM 681 N N . PRO A 1 91 ? 4.593 13.749 17.688 1.00 83.44 91 PRO A N 1
ATOM 682 C CA . PRO A 1 91 ? 5.267 12.467 17.539 1.00 83.44 91 PRO A CA 1
ATOM 683 C C . PRO A 1 91 ? 4.636 11.598 16.441 1.00 83.44 91 PRO A C 1
ATOM 685 O O . PRO A 1 91 ? 3.413 11.489 16.338 1.00 83.44 91 PRO A O 1
ATOM 688 N N . VAL A 1 92 ? 5.477 10.944 15.647 1.00 85.75 92 VAL A N 1
ATOM 689 C CA . VAL A 1 92 ? 5.128 10.018 14.572 1.00 85.75 92 VAL A CA 1
ATOM 690 C C . VAL A 1 92 ? 5.793 8.667 14.839 1.00 85.75 92 VAL A C 1
ATOM 692 O O . VAL A 1 92 ? 7.015 8.567 14.903 1.00 85.75 92 VAL A O 1
ATOM 695 N N . PHE A 1 93 ? 4.995 7.615 14.969 1.00 87.81 93 PHE A N 1
ATOM 696 C CA . PHE A 1 93 ? 5.448 6.243 15.187 1.00 87.81 93 PHE A CA 1
ATOM 697 C C . PHE A 1 93 ? 5.411 5.482 13.863 1.00 87.81 93 PHE A C 1
ATOM 699 O O . PHE A 1 93 ? 4.351 5.394 13.245 1.00 87.81 93 PHE A O 1
ATOM 706 N N . CYS A 1 94 ? 6.542 4.956 13.395 1.00 85.56 94 CYS A N 1
ATOM 707 C CA . CYS A 1 94 ? 6.612 4.242 12.115 1.00 85.56 94 CYS A CA 1
ATOM 708 C C . CYS A 1 94 ? 7.792 3.264 12.058 1.00 85.56 94 CYS A C 1
ATOM 710 O O . CYS A 1 94 ? 8.674 3.294 12.912 1.00 85.56 94 CYS A O 1
ATOM 712 N N . SER A 1 95 ? 7.847 2.399 11.043 1.00 82.50 95 SER A N 1
ATOM 713 C CA . SER A 1 95 ? 9.041 1.582 10.795 1.00 82.50 95 SER A CA 1
ATOM 714 C C . SER A 1 95 ? 10.196 2.407 10.198 1.00 82.50 95 SER A C 1
ATOM 716 O O . SER A 1 95 ? 9.948 3.461 9.590 1.00 82.50 95 SER A O 1
ATOM 718 N N . PRO A 1 96 ? 11.457 1.955 10.347 1.00 76.75 96 PRO A N 1
ATOM 719 C CA . PRO A 1 96 ? 12.609 2.540 9.660 1.00 76.75 96 PRO A CA 1
ATOM 720 C C . PRO A 1 96 ? 12.386 2.734 8.156 1.00 76.75 96 PRO A C 1
ATOM 722 O O . PRO A 1 96 ? 12.645 3.828 7.648 1.00 76.75 96 PRO A O 1
ATOM 725 N N . PHE A 1 97 ? 11.829 1.735 7.463 1.00 78.19 97 PHE A N 1
ATOM 726 C CA . PHE A 1 97 ? 11.520 1.843 6.039 1.00 78.19 97 PHE A CA 1
ATOM 727 C C . PHE A 1 97 ? 10.484 2.935 5.772 1.00 78.19 97 PHE A C 1
ATOM 729 O O . PHE A 1 97 ? 10.698 3.764 4.895 1.00 78.19 97 PHE A O 1
ATOM 736 N N . THR A 1 98 ? 9.394 2.994 6.546 1.00 81.44 98 THR A N 1
ATOM 737 C CA . THR A 1 98 ? 8.304 3.977 6.367 1.00 81.44 98 THR A CA 1
ATOM 738 C C . THR A 1 98 ? 8.784 5.427 6.466 1.00 81.44 98 THR A C 1
ATOM 740 O O . THR A 1 98 ? 8.247 6.308 5.787 1.00 81.44 98 THR A O 1
ATOM 743 N N . ARG A 1 99 ? 9.843 5.692 7.242 1.00 74.81 99 ARG A N 1
ATOM 744 C CA . ARG A 1 99 ? 10.461 7.025 7.330 1.00 74.81 99 ARG A CA 1
ATOM 745 C C . ARG A 1 99 ? 10.990 7.516 5.975 1.00 74.81 99 ARG A C 1
ATOM 747 O O . ARG A 1 99 ? 10.972 8.719 5.722 1.00 74.81 99 ARG A O 1
ATOM 754 N N . ILE A 1 100 ? 11.435 6.612 5.103 1.00 70.06 100 ILE A N 1
ATOM 755 C CA . ILE A 1 100 ? 12.034 6.935 3.802 1.00 70.06 100 ILE A CA 1
ATOM 756 C C . ILE A 1 100 ? 11.011 7.571 2.839 1.00 70.06 100 ILE A C 1
ATOM 758 O O . ILE A 1 100 ? 11.201 8.723 2.448 1.00 70.06 100 ILE A O 1
ATOM 762 N N . PRO A 1 101 ? 9.900 6.914 2.450 1.00 72.50 101 PRO A N 1
ATOM 763 C CA . PRO A 1 101 ? 8.910 7.537 1.576 1.00 72.50 101 PRO A CA 1
ATOM 764 C C . PRO A 1 101 ? 8.203 8.721 2.255 1.00 72.50 101 PRO A C 1
ATOM 766 O O . PRO A 1 101 ? 7.768 9.647 1.567 1.00 72.50 101 PRO A O 1
ATOM 769 N N . LEU A 1 102 ? 8.144 8.756 3.591 1.00 75.31 102 LEU A N 1
ATOM 770 C CA . LEU A 1 102 ? 7.623 9.904 4.332 1.00 75.31 102 LEU A CA 1
ATOM 771 C C . LEU A 1 102 ? 8.524 11.139 4.214 1.00 75.31 102 LEU A C 1
ATOM 773 O O . LEU A 1 102 ? 8.013 12.239 4.002 1.00 75.31 102 LEU A O 1
ATOM 777 N N . SER A 1 103 ? 9.851 10.984 4.273 1.00 67.75 103 SER A N 1
ATOM 778 C CA . SER A 1 103 ? 10.776 12.102 4.046 1.00 67.75 103 SER A CA 1
ATOM 779 C C . SER A 1 103 ? 10.631 12.657 2.623 1.00 67.75 103 SER A C 1
ATOM 781 O O . SER A 1 103 ? 10.582 13.874 2.435 1.00 67.75 103 SER A O 1
ATOM 783 N N . VAL A 1 104 ? 10.429 11.782 1.630 1.00 65.75 104 VAL A N 1
ATOM 784 C CA . VAL A 1 104 ? 10.120 12.169 0.242 1.00 65.75 104 VAL A CA 1
ATOM 785 C C . VAL A 1 104 ? 8.801 12.940 0.150 1.00 65.75 104 VAL A C 1
ATOM 787 O O . VAL A 1 104 ? 8.725 13.941 -0.573 1.00 65.75 104 VAL A O 1
ATOM 790 N N . ALA A 1 105 ? 7.764 12.489 0.862 1.00 64.94 105 ALA A N 1
ATOM 791 C CA . ALA A 1 105 ? 6.461 13.147 0.889 1.00 64.94 105 ALA A CA 1
ATOM 792 C C . ALA A 1 105 ? 6.539 14.548 1.520 1.00 64.94 105 ALA A C 1
ATOM 794 O O . ALA A 1 105 ? 5.977 15.495 0.963 1.00 64.94 105 ALA A O 1
ATOM 795 N N . LEU A 1 106 ? 7.272 14.691 2.629 1.00 64.62 106 LEU A N 1
ATOM 796 C CA . LEU A 1 106 ? 7.413 15.934 3.398 1.00 64.62 106 LEU A CA 1
ATOM 797 C C . LEU A 1 106 ? 8.266 16.996 2.696 1.00 64.62 106 LEU A C 1
ATOM 799 O O . LEU A 1 106 ? 7.905 18.175 2.662 1.00 64.62 106 LEU A O 1
ATOM 803 N N . ALA A 1 107 ? 9.390 16.587 2.115 1.00 56.22 107 ALA A N 1
ATOM 804 C CA . ALA A 1 107 ? 10.411 17.496 1.604 1.00 56.22 107 ALA A CA 1
ATOM 805 C C . ALA A 1 107 ? 10.146 18.024 0.189 1.00 56.22 107 ALA A C 1
ATOM 807 O O . ALA A 1 107 ? 11.073 18.491 -0.474 1.00 56.22 107 ALA A O 1
ATOM 808 N N . GLY A 1 108 ? 8.912 17.894 -0.315 1.00 47.81 108 GLY A N 1
ATOM 809 C CA . GLY A 1 108 ? 8.543 18.443 -1.614 1.00 47.81 108 GLY A CA 1
ATOM 810 C C . GLY A 1 108 ? 9.556 18.063 -2.691 1.00 47.81 108 GLY A C 1
ATOM 811 O O . GLY A 1 108 ? 10.104 18.916 -3.374 1.00 47.81 108 GLY A O 1
ATOM 812 N N . THR A 1 109 ? 9.852 16.775 -2.866 1.00 41.44 109 THR A N 1
ATOM 813 C CA . THR A 1 109 ? 10.637 16.282 -4.011 1.00 41.44 109 THR A CA 1
ATOM 814 C C . THR A 1 109 ? 12.016 16.935 -4.248 1.00 41.44 109 THR A C 1
ATOM 816 O O . THR A 1 109 ? 12.388 17.200 -5.397 1.00 41.44 109 THR A O 1
ATOM 819 N N . SER A 1 110 ? 12.798 17.157 -3.185 1.00 32.22 110 SER A N 1
ATOM 820 C CA . SER A 1 110 ? 14.220 17.530 -3.311 1.00 32.22 110 SER A CA 1
ATOM 821 C C . SER A 1 110 ? 15.147 17.058 -2.166 1.00 32.22 110 SER A C 1
ATOM 823 O O . SER A 1 110 ? 16.156 17.702 -1.892 1.00 32.22 110 SER A O 1
ATOM 825 N N . VAL A 1 111 ? 14.881 15.904 -1.531 1.00 31.77 111 VAL A N 1
ATOM 826 C CA . VAL A 1 111 ? 15.717 15.389 -0.409 1.00 31.77 111 VAL A CA 1
ATOM 827 C C . VAL A 1 111 ? 17.146 15.025 -0.824 1.00 31.77 111 VAL A C 1
ATOM 829 O O . VAL A 1 111 ? 18.066 15.133 -0.022 1.00 31.77 111 VAL A O 1
ATOM 832 N N . LEU A 1 112 ? 17.387 14.695 -2.093 1.00 35.31 112 LEU A N 1
ATOM 833 C CA . LEU A 1 112 ? 18.716 14.279 -2.567 1.00 35.31 112 LEU A CA 1
ATOM 834 C C . LEU A 1 112 ? 19.754 15.413 -2.655 1.00 35.31 112 LEU A C 1
ATOM 836 O O . LEU A 1 112 ? 20.837 15.215 -3.191 1.00 35.31 112 LEU A O 1
ATOM 840 N N . LYS A 1 113 ? 19.454 16.609 -2.136 1.00 31.66 113 LYS A N 1
ATOM 841 C CA . LYS A 1 113 ? 20.448 17.681 -1.979 1.00 31.66 113 LYS A CA 1
ATOM 842 C C . LYS A 1 113 ? 21.061 17.783 -0.580 1.00 31.66 113 LYS A C 1
ATOM 844 O O . LYS A 1 113 ? 21.939 18.622 -0.410 1.00 31.66 113 LYS A O 1
ATOM 849 N N . TYR A 1 114 ? 20.641 16.972 0.395 1.00 29.56 114 TYR A N 1
ATOM 850 C CA . TYR A 1 114 ? 21.053 17.167 1.795 1.00 29.56 114 TYR A CA 1
ATOM 851 C C . TYR A 1 114 ? 21.639 15.944 2.516 1.00 29.56 114 TYR A C 1
ATOM 853 O O . TYR A 1 114 ? 22.052 16.079 3.664 1.00 29.56 114 TYR A O 1
ATOM 861 N N . LEU A 1 115 ? 21.788 14.799 1.847 1.00 28.59 115 LEU A N 1
ATOM 862 C CA . LEU A 1 115 ? 22.532 13.648 2.377 1.00 28.59 115 LEU A CA 1
ATOM 863 C C . LEU A 1 115 ? 23.910 13.541 1.703 1.00 28.59 115 LEU A C 1
ATOM 865 O O . LEU A 1 115 ? 24.232 12.563 1.041 1.00 28.59 115 LEU A O 1
ATOM 869 N N . ASP A 1 116 ? 24.725 14.590 1.850 1.00 26.36 116 ASP A N 1
ATOM 870 C CA . ASP A 1 116 ? 26.164 14.518 1.574 1.00 26.36 116 ASP A CA 1
ATOM 871 C C . ASP A 1 116 ? 26.867 14.045 2.857 1.00 26.36 116 ASP A C 1
ATOM 873 O O . ASP A 1 116 ? 27.247 14.836 3.725 1.00 26.36 116 ASP A O 1
ATOM 877 N N . PHE A 1 117 ? 26.983 12.724 3.019 1.00 32.88 117 PHE A N 1
ATOM 878 C CA . PHE A 1 117 ? 27.938 12.151 3.962 1.00 32.88 117 PHE A CA 1
ATOM 879 C C . PHE A 1 117 ? 29.329 12.319 3.361 1.00 32.88 117 PHE A C 1
ATOM 881 O O . PHE A 1 117 ? 29.730 11.585 2.461 1.00 32.88 117 PHE A O 1
ATOM 888 N N . GLY A 1 118 ? 30.048 13.322 3.863 1.00 29.02 118 GLY A N 1
ATOM 889 C CA . GLY A 1 118 ? 31.308 13.763 3.292 1.00 29.02 118 GLY A CA 1
ATOM 890 C C . GLY A 1 118 ? 32.296 12.638 2.980 1.00 29.02 118 GLY A C 1
ATOM 891 O O . GLY A 1 118 ? 32.640 11.832 3.846 1.00 29.02 118 GLY A O 1
ATOM 892 N N . LYS A 1 119 ? 32.811 12.673 1.746 1.00 26.88 119 LYS A N 1
ATOM 893 C CA . LYS A 1 119 ? 34.227 12.480 1.391 1.00 26.88 119 LYS A CA 1
ATOM 894 C C . LYS A 1 119 ? 34.470 12.929 -0.063 1.00 26.88 119 LYS A C 1
ATOM 896 O O . LYS A 1 119 ? 34.174 12.202 -0.995 1.00 26.88 119 LYS A O 1
ATOM 901 N N . ASN A 1 120 ? 35.064 14.119 -0.175 1.00 26.56 120 ASN A N 1
ATOM 902 C CA . ASN A 1 120 ? 35.872 14.702 -1.257 1.00 26.56 120 ASN A CA 1
ATOM 903 C C . ASN A 1 120 ? 35.406 14.715 -2.734 1.00 26.56 120 ASN A C 1
ATOM 905 O O . ASN A 1 120 ? 35.282 13.696 -3.399 1.00 26.56 120 ASN A O 1
ATOM 909 N N . ASP A 1 121 ? 35.419 15.963 -3.224 1.00 29.64 121 ASP A N 1
ATOM 910 C CA . ASP A 1 121 ? 35.890 16.508 -4.505 1.00 29.64 121 ASP A CA 1
ATOM 911 C C . ASP A 1 121 ? 35.112 16.312 -5.823 1.00 29.64 121 ASP A C 1
ATOM 913 O O . ASP A 1 121 ? 35.107 15.265 -6.459 1.00 29.64 121 ASP A O 1
ATOM 917 N N . ASN A 1 122 ? 34.653 17.479 -6.308 1.00 26.78 122 ASN A N 1
ATOM 918 C CA . ASN A 1 122 ? 34.430 17.890 -7.698 1.00 26.78 122 ASN A CA 1
ATOM 919 C C . ASN A 1 122 ? 33.249 17.273 -8.468 1.00 26.78 122 ASN A C 1
ATOM 921 O O . ASN A 1 122 ? 33.430 16.348 -9.248 1.00 26.78 122 ASN A O 1
ATOM 925 N N . LEU A 1 123 ? 32.081 17.935 -8.419 1.00 24.84 123 LEU A N 1
ATOM 926 C CA . LEU A 1 123 ? 31.498 18.720 -9.533 1.00 24.84 123 LEU A CA 1
ATOM 927 C C . LEU A 1 123 ? 29.988 18.973 -9.340 1.00 24.84 123 LEU A C 1
ATOM 929 O O . LEU A 1 123 ? 29.228 18.089 -8.972 1.00 24.84 123 LEU A O 1
ATOM 933 N N . TRP A 1 124 ? 29.581 20.190 -9.725 1.00 24.05 124 TRP A N 1
ATOM 934 C CA . TRP A 1 124 ? 28.220 20.652 -10.048 1.00 24.05 124 TRP A CA 1
ATOM 935 C C . TRP A 1 124 ? 27.235 21.027 -8.919 1.00 24.05 124 TRP A C 1
ATOM 937 O O . TRP A 1 124 ? 26.519 20.210 -8.352 1.00 24.05 124 TRP A O 1
ATOM 947 N N . ARG A 1 125 ? 27.085 22.348 -8.711 1.00 22.30 125 ARG A N 1
ATOM 948 C CA . ARG A 1 125 ? 25.975 22.990 -7.984 1.00 22.30 125 ARG A CA 1
ATOM 949 C C . ARG A 1 125 ? 25.065 23.755 -8.958 1.00 22.30 125 ARG A C 1
ATOM 951 O O . ARG A 1 125 ? 25.555 24.677 -9.606 1.00 22.30 125 ARG A O 1
ATOM 958 N N . PRO A 1 126 ? 23.744 23.499 -8.991 1.00 24.12 126 PRO A N 1
ATOM 959 C CA . PRO A 1 126 ? 22.766 24.478 -9.460 1.00 24.12 126 PRO A CA 1
ATOM 960 C C . PRO A 1 126 ? 22.066 25.146 -8.267 1.00 24.12 126 PRO A C 1
ATOM 962 O O . PRO A 1 126 ? 21.437 24.475 -7.437 1.00 24.12 126 PRO A O 1
ATOM 965 N N . HIS A 1 127 ? 22.181 26.474 -8.214 1.00 23.81 127 HIS A N 1
ATOM 966 C CA . HIS A 1 127 ? 21.535 27.375 -7.260 1.00 23.81 127 HIS A CA 1
ATOM 967 C C . HIS A 1 127 ? 20.007 27.337 -7.378 1.00 23.81 127 HIS A C 1
ATOM 969 O O . HIS A 1 127 ? 19.481 27.678 -8.431 1.00 23.81 127 HIS A O 1
ATOM 975 N N . TRP A 1 128 ? 19.314 27.017 -6.283 1.00 26.02 128 TRP A N 1
ATOM 976 C CA . TRP A 1 128 ? 17.921 27.413 -6.047 1.00 26.02 128 TRP A CA 1
ATOM 977 C C . TRP A 1 128 ? 17.762 27.682 -4.549 1.00 26.02 128 TRP A C 1
ATOM 979 O O . TRP A 1 128 ? 18.139 26.849 -3.728 1.00 26.02 128 TRP A O 1
ATOM 989 N N . THR A 1 129 ? 17.300 28.880 -4.201 1.00 25.81 129 THR A N 1
ATOM 990 C CA . THR A 1 129 ? 17.154 29.371 -2.826 1.00 25.81 129 THR A CA 1
ATOM 991 C C . THR A 1 129 ? 15.991 28.682 -2.112 1.00 25.81 129 THR A C 1
ATOM 993 O O . THR A 1 129 ? 14.858 28.725 -2.588 1.00 25.81 129 THR A O 1
ATOM 996 N N . VAL A 1 130 ? 16.304 28.066 -0.972 1.00 33.06 130 VAL A N 1
ATOM 997 C CA . VAL A 1 130 ? 15.420 27.333 -0.055 1.00 33.06 130 VAL A CA 1
ATOM 998 C C . VAL A 1 130 ? 15.201 28.217 1.172 1.00 33.06 130 VAL A C 1
ATOM 1000 O 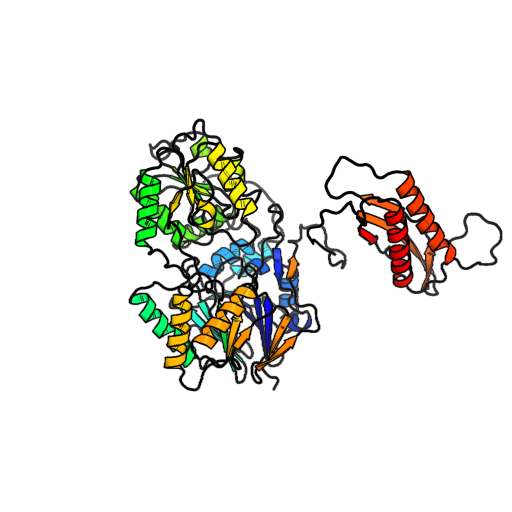O . VAL A 1 130 ? 16.186 28.678 1.742 1.00 33.06 130 VAL A O 1
ATOM 1003 N N . SER A 1 131 ? 13.957 28.475 1.587 1.00 35.12 131 SER A N 1
ATOM 1004 C CA . SER A 1 131 ? 13.711 29.230 2.833 1.00 35.12 131 SER A CA 1
ATOM 1005 C C . SER A 1 131 ? 12.659 28.649 3.782 1.00 35.12 131 SER A C 1
ATOM 1007 O O . SER A 1 131 ? 12.634 29.083 4.925 1.00 35.12 131 SER A O 1
ATOM 1009 N N . ASP A 1 132 ? 11.876 27.632 3.392 1.00 31.38 132 ASP A N 1
ATOM 1010 C CA . ASP A 1 132 ? 10.878 27.012 4.293 1.00 31.38 132 ASP A CA 1
ATOM 1011 C C . ASP A 1 132 ? 11.085 25.499 4.515 1.00 31.38 132 ASP A C 1
ATOM 1013 O O . ASP A 1 132 ? 10.766 24.983 5.588 1.00 31.38 132 ASP A O 1
ATOM 1017 N N . ASP A 1 133 ? 11.662 24.775 3.548 1.00 39.16 133 ASP A N 1
ATOM 1018 C CA . ASP A 1 133 ? 11.872 23.320 3.658 1.00 39.16 133 ASP A CA 1
ATOM 1019 C C . ASP A 1 133 ? 13.037 22.954 4.601 1.00 39.16 133 ASP A C 1
ATOM 1021 O O . ASP A 1 133 ? 13.022 21.890 5.219 1.00 39.16 133 ASP A O 1
ATOM 1025 N N . GLU A 1 134 ? 13.998 23.865 4.810 1.00 35.06 134 GLU A N 1
ATOM 1026 C CA . GLU A 1 134 ? 15.087 23.675 5.782 1.00 35.06 134 GLU A CA 1
ATOM 1027 C C . GLU A 1 134 ? 14.587 23.629 7.234 1.00 35.06 134 GLU A C 1
ATOM 1029 O O . GLU A 1 134 ? 15.197 22.958 8.061 1.00 35.06 134 GLU A O 1
ATOM 1034 N N . TYR A 1 135 ? 13.471 24.293 7.557 1.00 36.09 135 TYR A N 1
ATOM 1035 C CA . TYR A 1 135 ? 12.942 24.315 8.925 1.00 36.09 135 TYR A CA 1
ATOM 1036 C C . TYR A 1 135 ? 12.374 22.954 9.347 1.00 36.09 135 TYR A C 1
ATOM 1038 O O . TYR A 1 135 ? 12.618 22.498 10.465 1.00 36.09 135 TYR A O 1
ATOM 1046 N N . PHE A 1 136 ? 11.642 22.289 8.447 1.00 36.09 136 PHE A N 1
ATOM 1047 C CA . PHE A 1 136 ? 11.105 20.954 8.705 1.00 36.09 136 PHE A CA 1
ATOM 1048 C C . PHE A 1 136 ? 12.185 19.881 8.561 1.00 36.09 136 PHE A C 1
ATOM 1050 O O . PHE A 1 136 ? 12.258 19.010 9.416 1.00 36.09 136 PHE A O 1
ATOM 1057 N N . ALA A 1 137 ? 13.070 19.965 7.560 1.00 37.75 137 ALA A N 1
ATOM 1058 C CA . ALA A 1 137 ? 14.135 18.979 7.373 1.00 37.75 137 ALA A CA 1
ATOM 1059 C C . ALA A 1 137 ? 15.158 18.976 8.526 1.00 37.75 137 ALA A C 1
ATOM 1061 O O . ALA A 1 137 ? 15.458 17.915 9.064 1.00 37.75 137 ALA A O 1
ATOM 1062 N N . ARG A 1 138 ? 15.629 20.148 8.990 1.00 34.06 138 ARG A N 1
ATOM 1063 C CA . ARG A 1 138 ? 16.641 20.221 10.066 1.00 34.06 138 ARG A CA 1
ATOM 1064 C C . ARG A 1 138 ? 16.147 19.665 11.402 1.00 34.06 138 ARG A C 1
ATOM 1066 O O . ARG A 1 138 ? 16.915 19.024 12.108 1.00 34.06 138 ARG A O 1
ATOM 1073 N N . ARG A 1 139 ? 14.863 19.836 11.736 1.00 38.31 139 ARG A N 1
ATOM 1074 C CA . ARG A 1 139 ? 14.293 19.277 12.977 1.00 38.31 139 ARG A CA 1
ATOM 1075 C C . ARG A 1 139 ? 14.019 17.775 12.925 1.00 38.31 139 ARG A C 1
ATOM 1077 O O . ARG A 1 139 ? 13.882 17.158 13.974 1.00 38.31 139 ARG A O 1
ATOM 1084 N N . LEU A 1 140 ? 13.950 17.176 11.736 1.00 37.91 140 LEU A N 1
ATOM 1085 C CA . LEU A 1 140 ? 13.782 15.726 11.592 1.00 37.91 140 LEU A CA 1
ATOM 1086 C C . LEU A 1 140 ? 15.106 14.961 11.782 1.00 37.91 140 LEU A C 1
ATOM 1088 O O . LEU A 1 140 ? 15.068 13.758 12.048 1.00 37.91 140 LEU A O 1
ATOM 1092 N N . ASP A 1 141 ? 16.250 15.651 11.699 1.00 34.03 141 ASP A N 1
ATOM 1093 C CA . ASP A 1 141 ? 17.588 15.049 11.775 1.00 34.03 141 ASP A CA 1
ATOM 1094 C C . ASP A 1 141 ? 18.337 15.313 13.096 1.00 34.03 141 ASP A C 1
ATOM 1096 O O . ASP A 1 141 ? 19.240 14.542 13.446 1.00 34.03 141 ASP A O 1
ATOM 1100 N N . GLU A 1 142 ? 17.929 16.310 13.891 1.00 31.83 142 GLU A N 1
ATOM 1101 C CA . GLU A 1 142 ? 18.520 16.583 15.211 1.00 31.83 142 GLU A CA 1
ATOM 1102 C C . GLU A 1 142 ? 18.280 15.416 16.200 1.00 31.83 142 GLU A C 1
ATOM 1104 O O . GLU A 1 142 ? 17.128 15.060 16.450 1.00 31.83 142 GLU A O 1
ATOM 1109 N N . PRO A 1 143 ? 19.336 14.795 16.771 1.00 33.75 143 PRO A N 1
ATOM 1110 C CA . PRO A 1 143 ? 19.237 13.574 17.586 1.00 33.75 143 PRO A CA 1
ATOM 1111 C C . PRO A 1 143 ? 18.307 13.660 18.804 1.00 33.75 143 PRO A C 1
ATOM 1113 O O . PRO A 1 143 ? 17.678 12.659 19.138 1.00 33.75 143 PRO A O 1
ATOM 1116 N N . ASP A 1 144 ? 18.173 14.843 19.409 1.00 32.56 144 ASP A N 1
ATOM 1117 C CA . ASP A 1 144 ? 17.498 15.037 20.701 1.00 32.56 144 ASP A CA 1
ATOM 1118 C C . ASP A 1 144 ? 16.089 15.666 20.584 1.00 32.56 144 ASP A C 1
ATOM 1120 O O . ASP A 1 144 ? 15.443 15.927 21.597 1.00 32.56 144 ASP A O 1
ATOM 1124 N N . GLN A 1 145 ? 15.582 15.897 19.360 1.00 39.91 145 GLN A N 1
ATOM 1125 C CA . GLN A 1 145 ? 14.241 16.465 19.093 1.00 39.91 145 GLN A CA 1
ATOM 1126 C C . GLN A 1 145 ? 13.418 15.688 18.045 1.00 39.91 145 GLN A C 1
ATOM 1128 O O . GLN A 1 145 ? 12.453 16.219 17.493 1.00 39.91 145 GLN A O 1
ATOM 1133 N N . ARG A 1 146 ? 13.775 14.433 17.741 1.00 48.88 146 ARG A N 1
ATOM 1134 C CA . ARG A 1 146 ? 13.134 13.676 16.652 1.00 48.88 146 ARG A CA 1
ATOM 1135 C C . ARG A 1 146 ? 11.655 13.406 16.959 1.00 48.88 146 ARG A C 1
ATOM 1137 O O . ARG A 1 146 ? 11.375 12.711 17.931 1.00 48.88 146 ARG A O 1
ATOM 1144 N N . PRO A 1 147 ? 10.707 13.838 16.105 1.00 55.12 147 PRO A N 1
ATOM 1145 C CA . PRO A 1 147 ? 9.316 13.415 16.230 1.00 55.12 147 PRO A CA 1
ATOM 1146 C C . PRO A 1 147 ? 9.145 11.931 15.877 1.00 55.12 147 PRO A C 1
ATOM 1148 O O . PRO A 1 147 ? 8.096 11.375 16.153 1.00 55.12 147 PRO A O 1
ATOM 1151 N N . PHE A 1 148 ? 10.141 11.272 15.272 1.00 59.75 148 PHE A N 1
ATOM 1152 C CA . PHE A 1 148 ? 10.031 9.879 14.847 1.00 59.75 148 PHE A CA 1
ATOM 1153 C C . PHE A 1 148 ? 10.415 8.884 15.937 1.00 59.75 148 PHE A C 1
ATOM 1155 O O . PHE A 1 148 ? 11.570 8.822 16.361 1.00 59.75 148 PHE A O 1
ATOM 1162 N N . HIS A 1 149 ? 9.462 8.032 16.291 1.00 65.38 149 HIS A N 1
ATOM 1163 C CA . HIS A 1 149 ? 9.664 6.872 17.143 1.00 65.38 149 HIS A CA 1
ATOM 1164 C C . HIS A 1 149 ? 9.615 5.620 16.273 1.00 65.38 149 HIS A C 1
ATOM 1166 O O . HIS A 1 149 ? 8.595 5.312 15.656 1.00 65.38 149 HIS A O 1
ATOM 1172 N N . LEU A 1 150 ? 10.746 4.923 16.182 1.00 67.69 150 LEU A N 1
ATOM 1173 C CA . LEU A 1 150 ? 10.859 3.753 15.323 1.00 67.69 150 LEU A CA 1
ATOM 1174 C C . LEU A 1 150 ? 10.332 2.516 16.043 1.00 67.69 150 LEU A C 1
ATOM 1176 O O . LEU A 1 150 ? 10.751 2.230 17.167 1.00 67.69 150 LEU A O 1
ATOM 1180 N N . PHE A 1 151 ? 9.454 1.771 15.379 1.00 68.69 151 PHE A N 1
ATOM 1181 C CA . PHE A 1 151 ? 9.218 0.384 15.761 1.00 68.69 151 PHE A CA 1
ATOM 1182 C C . PHE A 1 151 ? 10.508 -0.424 15.520 1.00 68.69 151 PHE A C 1
ATOM 1184 O O . PHE A 1 151 ? 11.237 -0.171 14.557 1.00 68.69 151 PHE A O 1
ATOM 1191 N N . ASP A 1 152 ? 10.837 -1.346 16.423 1.00 57.25 152 ASP A N 1
ATOM 1192 C CA . ASP A 1 152 ? 12.058 -2.152 16.343 1.00 57.25 152 ASP A CA 1
ATOM 1193 C C . ASP A 1 152 ? 12.020 -3.144 15.166 1.00 57.25 152 ASP A C 1
ATOM 1195 O O . ASP A 1 152 ? 10.957 -3.619 14.770 1.00 57.25 152 ASP A O 1
ATOM 1199 N N . GLN A 1 153 ? 13.196 -3.446 14.594 1.00 44.66 153 GLN A N 1
ATOM 1200 C CA . GLN A 1 153 ? 13.361 -4.258 13.371 1.00 44.66 153 GLN A CA 1
ATOM 1201 C C . GLN A 1 153 ? 12.785 -5.678 13.478 1.00 44.66 153 GLN A C 1
ATOM 1203 O O . GLN A 1 153 ? 12.488 -6.294 12.457 1.00 44.66 153 GLN A O 1
ATOM 1208 N N . ASP A 1 154 ? 12.580 -6.178 14.696 1.00 48.72 154 ASP A N 1
ATOM 1209 C CA . ASP A 1 154 ? 11.975 -7.486 14.930 1.00 48.72 154 ASP A CA 1
ATOM 1210 C C . ASP A 1 154 ? 10.441 -7.431 14.998 1.00 48.72 154 ASP A C 1
ATOM 1212 O O . ASP A 1 154 ? 9.810 -8.478 15.100 1.00 48.72 154 ASP A O 1
ATOM 1216 N N . GLY A 1 155 ? 9.820 -6.242 14.975 1.00 45.97 155 GLY A N 1
ATOM 1217 C CA . GLY A 1 155 ? 8.368 -6.021 14.933 1.00 45.97 155 GLY A CA 1
ATOM 1218 C C . GLY A 1 155 ? 7.563 -6.645 16.076 1.00 45.97 155 GLY A C 1
ATOM 1219 O O . GLY A 1 155 ? 6.336 -6.587 16.060 1.00 45.97 155 GLY A O 1
ATOM 1220 N N . VAL A 1 156 ? 8.226 -7.262 17.054 1.00 43.09 156 VAL A N 1
ATOM 1221 C CA . VAL A 1 156 ? 7.604 -8.084 18.093 1.00 43.09 156 VAL A CA 1
ATOM 1222 C C . VAL A 1 156 ? 7.557 -7.347 19.436 1.00 43.09 156 VAL A C 1
ATOM 1224 O O . VAL A 1 156 ? 6.761 -7.756 20.287 1.00 43.09 156 VAL A O 1
ATOM 1227 N N . ARG A 1 157 ? 8.327 -6.261 19.670 1.00 52.75 157 ARG A N 1
ATOM 1228 C CA . ARG A 1 157 ? 8.334 -5.549 20.971 1.00 52.75 157 ARG A CA 1
ATOM 1229 C C . ARG A 1 157 ? 8.700 -4.061 20.923 1.00 52.75 157 ARG A C 1
ATOM 1231 O O . ARG A 1 157 ? 9.629 -3.617 21.592 1.00 52.75 157 ARG A O 1
ATOM 1238 N N . SER A 1 158 ? 7.836 -3.250 20.330 1.00 64.19 158 SER A N 1
ATOM 1239 C CA . SER A 1 158 ? 7.845 -1.805 20.578 1.00 64.19 158 SER A CA 1
ATOM 1240 C C . SER A 1 158 ? 6.464 -1.346 21.053 1.00 64.19 158 SER A C 1
ATOM 1242 O O . SER A 1 158 ? 5.576 -1.017 20.272 1.00 64.19 158 SER A O 1
ATOM 1244 N N . GLN A 1 159 ? 6.263 -1.417 22.376 1.00 75.50 159 GLN A N 1
ATOM 1245 C CA . GLN A 1 159 ? 5.110 -0.828 23.057 1.00 75.50 159 GLN A CA 1
ATOM 1246 C C . GLN A 1 159 ? 5.480 0.563 23.566 1.00 75.50 159 GLN A C 1
ATOM 1248 O O . GLN A 1 159 ? 6.499 0.730 24.235 1.00 75.50 159 GLN A O 1
ATOM 1253 N N . PHE A 1 160 ? 4.635 1.544 23.279 1.00 84.38 160 PHE A N 1
ATOM 1254 C CA . PHE A 1 160 ? 4.801 2.929 23.686 1.00 84.38 160 PHE A CA 1
ATOM 1255 C C . PHE A 1 160 ? 3.561 3.389 24.443 1.00 84.38 160 PHE A C 1
ATOM 1257 O O . PHE A 1 160 ? 2.439 3.169 23.994 1.00 84.38 160 PHE A O 1
ATOM 1264 N N . SER A 1 161 ? 3.757 4.068 25.570 1.00 89.19 161 SER A N 1
ATOM 1265 C CA . SER A 1 161 ? 2.675 4.799 26.228 1.00 89.19 161 SER A CA 1
ATOM 1266 C C . SER A 1 161 ? 2.633 6.218 25.668 1.00 89.19 161 SER A C 1
ATOM 1268 O O . SER A 1 161 ? 3.608 6.961 25.777 1.00 89.19 161 SER A O 1
ATOM 1270 N N . VAL A 1 162 ? 1.508 6.586 25.060 1.00 87.31 162 VAL A N 1
ATOM 1271 C CA . VAL A 1 162 ? 1.270 7.905 24.465 1.00 87.31 162 VAL A CA 1
ATOM 1272 C C . VAL A 1 162 ? 0.014 8.475 25.105 1.00 87.31 162 VAL A C 1
ATOM 1274 O O . VAL A 1 162 ? -1.094 8.088 24.749 1.00 87.31 162 VAL A O 1
ATOM 1277 N N . GLY A 1 163 ? 0.170 9.362 26.088 1.00 88.12 163 GLY A N 1
ATOM 1278 C CA . GLY A 1 163 ? -0.968 9.862 26.863 1.00 88.12 163 GLY A CA 1
ATOM 1279 C C . GLY A 1 163 ? -1.789 8.716 27.474 1.00 88.12 163 GLY A C 1
ATOM 1280 O O . GLY A 1 163 ? -1.254 7.883 28.202 1.00 88.12 163 GLY A O 1
ATOM 1281 N N . ASN A 1 164 ? -3.078 8.658 27.143 1.00 89.56 164 ASN A N 1
ATOM 1282 C CA . ASN A 1 164 ? -4.043 7.652 27.598 1.00 89.56 164 ASN A CA 1
ATOM 1283 C C . ASN A 1 164 ? -4.043 6.352 26.768 1.00 89.56 164 ASN A C 1
ATOM 1285 O O . ASN A 1 164 ? -4.969 5.543 26.913 1.00 89.56 164 ASN A O 1
ATOM 1289 N N . PHE A 1 165 ? -3.061 6.172 25.882 1.00 94.50 165 PHE A N 1
ATOM 1290 C CA . PHE A 1 165 ? -2.987 5.060 24.940 1.00 94.50 165 PHE A CA 1
ATOM 1291 C C . PHE A 1 165 ? -1.762 4.179 25.206 1.00 94.50 165 PHE A C 1
ATOM 1293 O O . PHE A 1 165 ? -0.649 4.692 25.319 1.00 94.50 165 PHE A O 1
ATOM 1300 N N . ASP A 1 166 ? -1.951 2.855 25.211 1.00 94.25 166 ASP A N 1
ATOM 1301 C CA . ASP A 1 166 ? -0.842 1.919 24.982 1.00 94.25 166 ASP A CA 1
ATOM 1302 C C . ASP A 1 166 ? -0.833 1.558 23.490 1.00 94.25 166 ASP A C 1
ATOM 1304 O O . ASP A 1 166 ? -1.736 0.873 22.997 1.00 94.25 166 ASP A O 1
ATOM 1308 N N . LEU A 1 167 ? 0.175 2.042 22.770 1.00 92.56 167 LEU A N 1
ATOM 1309 C CA . LEU A 1 167 ? 0.425 1.737 21.367 1.00 92.56 167 LEU A CA 1
ATOM 1310 C C . LEU A 1 167 ? 1.395 0.559 21.274 1.00 92.56 167 LEU A C 1
ATOM 1312 O O . LEU A 1 167 ? 2.397 0.518 21.977 1.00 92.56 167 LEU A O 1
ATOM 1316 N N . GLY A 1 168 ? 1.145 -0.385 20.380 1.00 90.50 168 GLY A N 1
ATOM 1317 C CA . GLY A 1 168 ? 2.134 -1.385 19.994 1.00 90.50 168 GLY A CA 1
ATOM 1318 C C . GLY A 1 168 ? 1.934 -1.835 18.560 1.00 90.50 168 GLY A C 1
ATOM 1319 O O . GLY A 1 168 ? 1.006 -1.388 17.886 1.00 90.50 168 GLY A O 1
ATOM 1320 N N . CYS A 1 169 ? 2.796 -2.729 18.096 1.00 90.38 169 CYS A N 1
ATOM 1321 C CA . CYS A 1 169 ? 2.759 -3.213 16.725 1.00 90.38 169 CYS A CA 1
ATOM 1322 C C . CYS A 1 169 ? 3.026 -4.718 16.623 1.00 90.38 169 CYS A C 1
ATOM 1324 O O . CYS A 1 169 ? 3.465 -5.362 17.581 1.00 90.38 169 CYS A O 1
ATOM 1326 N N . HIS A 1 170 ? 2.759 -5.254 15.436 1.00 89.25 170 HIS A N 1
ATOM 1327 C CA . HIS A 1 170 ? 3.222 -6.556 14.977 1.00 89.25 170 HIS A CA 1
ATOM 1328 C C . HIS A 1 170 ? 3.631 -6.448 13.513 1.00 89.25 170 HIS A C 1
ATOM 1330 O O . HIS A 1 170 ? 2.860 -5.924 12.709 1.00 89.25 170 HIS A O 1
ATOM 1336 N N . ALA A 1 171 ? 4.797 -6.981 13.149 1.00 87.12 171 ALA A N 1
ATOM 1337 C CA . ALA A 1 171 ? 5.205 -7.039 11.749 1.00 87.12 171 ALA A CA 1
ATOM 1338 C C . ALA A 1 171 ? 4.191 -7.826 10.913 1.00 87.12 171 ALA A C 1
ATOM 1340 O O . ALA A 1 171 ? 3.820 -8.958 11.247 1.00 87.12 171 ALA A O 1
ATOM 1341 N N . VAL A 1 172 ? 3.757 -7.234 9.807 1.00 87.81 172 VAL A N 1
ATOM 1342 C CA . VAL A 1 172 ? 2.943 -7.913 8.807 1.00 87.81 172 VAL A CA 1
ATOM 1343 C C . VAL A 1 172 ? 3.691 -7.994 7.494 1.00 87.81 172 VAL A C 1
ATOM 1345 O O . VAL A 1 172 ? 4.510 -7.145 7.143 1.00 87.81 172 VAL A O 1
ATOM 1348 N N . LEU A 1 173 ? 3.420 -9.063 6.762 1.00 84.12 173 LEU A N 1
ATOM 1349 C CA . LEU A 1 173 ? 3.898 -9.178 5.401 1.00 84.12 173 LEU A CA 1
ATOM 1350 C C . LEU A 1 173 ? 2.988 -8.314 4.527 1.00 84.12 173 LEU A C 1
ATOM 1352 O O . LEU A 1 173 ? 1.775 -8.461 4.563 1.00 84.12 173 LEU A O 1
ATOM 1356 N N . HIS A 1 174 ? 3.570 -7.403 3.758 1.00 80.94 174 HIS A N 1
ATOM 1357 C CA . HIS A 1 174 ? 2.885 -6.630 2.729 1.00 80.94 174 HIS A CA 1
ATOM 1358 C C . HIS A 1 174 ? 3.852 -6.566 1.550 1.00 80.94 174 HIS A C 1
ATOM 1360 O O . HIS A 1 174 ? 4.836 -5.828 1.575 1.00 80.94 174 HIS A O 1
ATOM 1366 N N . GLN A 1 175 ? 3.638 -7.418 0.539 1.00 69.62 175 GLN A N 1
ATOM 1367 C CA . GLN A 1 175 ? 4.618 -7.658 -0.535 1.00 69.62 175 GLN A CA 1
ATOM 1368 C C . GLN A 1 175 ? 5.064 -6.362 -1.229 1.00 69.62 175 GLN A C 1
ATOM 1370 O O . GLN A 1 175 ? 6.159 -6.302 -1.779 1.00 69.62 175 GLN A O 1
ATOM 1375 N N . SER A 1 176 ? 4.240 -5.319 -1.193 1.00 74.69 176 SER A N 1
ATOM 1376 C CA . SER A 1 176 ? 4.502 -4.024 -1.804 1.00 74.69 176 SER A CA 1
ATOM 1377 C C . SER A 1 176 ? 5.178 -2.987 -0.906 1.00 74.69 176 SER A C 1
ATOM 1379 O O . SER A 1 176 ? 5.502 -1.920 -1.423 1.00 74.69 176 SER A O 1
ATOM 1381 N N . CYS A 1 177 ? 5.408 -3.238 0.386 1.00 79.25 177 CYS A N 1
ATOM 1382 C CA . CYS A 1 177 ? 6.121 -2.307 1.267 1.00 79.25 177 CYS A CA 1
ATOM 1383 C C . CYS A 1 177 ? 6.899 -3.057 2.369 1.00 79.25 177 CYS A C 1
ATOM 1385 O O . CYS A 1 177 ? 6.282 -3.723 3.206 1.00 79.25 177 CYS A O 1
ATOM 1387 N N . PRO A 1 178 ? 8.241 -2.961 2.399 1.00 80.06 178 PRO A N 1
ATOM 1388 C CA . PRO A 1 178 ? 9.045 -3.484 3.502 1.00 80.06 178 PRO A CA 1
ATOM 1389 C C . PRO A 1 178 ? 8.629 -2.923 4.869 1.00 80.06 178 PRO A C 1
ATOM 1391 O O . PRO A 1 178 ? 8.168 -1.789 4.968 1.00 80.06 178 PRO A O 1
ATOM 1394 N N . GLU A 1 179 ? 8.839 -3.723 5.919 1.00 82.06 179 GLU A N 1
ATOM 1395 C CA . GLU A 1 179 ? 8.592 -3.346 7.323 1.00 82.06 179 GLU A CA 1
ATOM 1396 C C . GLU A 1 179 ? 7.187 -2.770 7.577 1.00 82.06 179 GLU A C 1
ATOM 1398 O O . GLU A 1 179 ? 7.024 -1.781 8.299 1.00 82.06 179 GLU A O 1
ATOM 1403 N N . SER A 1 180 ? 6.173 -3.378 6.958 1.00 87.88 180 SER A N 1
ATOM 1404 C CA . SER A 1 180 ? 4.772 -3.042 7.212 1.00 87.88 180 SER A CA 1
ATOM 1405 C C . SER A 1 180 ? 4.318 -3.590 8.562 1.00 87.88 180 SER A C 1
ATOM 1407 O O . SER A 1 180 ? 4.739 -4.669 8.987 1.00 87.88 180 SER A O 1
ATOM 1409 N N . MET A 1 181 ? 3.450 -2.846 9.242 1.00 90.56 181 MET A N 1
ATOM 1410 C CA . MET A 1 181 ? 3.036 -3.123 10.614 1.00 90.56 181 MET A CA 1
ATOM 1411 C C . MET A 1 181 ? 1.515 -3.149 10.760 1.00 90.56 181 MET A C 1
ATOM 1413 O O . MET A 1 181 ? 0.808 -2.276 10.264 1.00 90.56 181 MET A O 1
ATOM 1417 N N . SER A 1 182 ? 1.029 -4.097 11.557 1.00 93.56 182 SER A N 1
ATOM 1418 C CA . SER A 1 182 ? -0.275 -4.015 12.209 1.00 93.56 182 SER A CA 1
ATOM 1419 C C . SER A 1 182 ? -0.119 -3.242 13.515 1.00 93.56 182 SER A C 1
ATOM 1421 O O . SER A 1 182 ? 0.854 -3.445 14.242 1.00 93.56 182 SER A O 1
ATOM 1423 N N . LEU A 1 183 ? -1.070 -2.364 13.828 1.00 94.88 183 LEU A N 1
ATOM 1424 C CA . LEU A 1 183 ? -1.053 -1.531 15.030 1.00 94.88 183 LEU A CA 1
ATOM 1425 C C . LEU A 1 183 ? -2.024 -2.074 16.081 1.00 94.88 183 LEU A C 1
ATOM 1427 O O . LEU A 1 183 ? -3.110 -2.547 15.762 1.00 94.88 183 LEU A O 1
ATOM 1431 N N . MET A 1 184 ? -1.656 -1.967 17.351 1.00 95.50 184 MET A N 1
ATOM 1432 C CA . MET A 1 184 ? -2.534 -2.174 18.498 1.00 95.50 184 MET A CA 1
ATOM 1433 C C . MET A 1 184 ? -2.631 -0.863 19.267 1.00 95.50 184 MET A C 1
ATOM 1435 O O . MET A 1 184 ? -1.613 -0.313 19.675 1.00 95.50 184 MET A O 1
ATOM 1439 N N . VAL A 1 185 ? -3.853 -0.413 19.527 1.00 96.81 185 VAL A N 1
ATOM 1440 C CA . VAL A 1 185 ? -4.145 0.735 20.384 1.00 96.81 185 VAL A CA 1
ATOM 1441 C C . VAL A 1 185 ? -5.052 0.278 21.508 1.00 96.81 185 VAL A C 1
ATOM 1443 O O . VAL A 1 185 ? -6.194 -0.126 21.280 1.00 96.81 185 VAL A O 1
ATOM 1446 N N . LYS A 1 186 ? -4.557 0.350 22.737 1.00 95.94 186 LYS A N 1
ATOM 1447 C CA . LYS A 1 186 ? -5.362 0.132 23.934 1.00 95.94 186 LYS A CA 1
ATOM 1448 C C . LYS A 1 186 ? -5.747 1.477 24.529 1.00 95.94 186 LYS A C 1
ATOM 1450 O O . LYS A 1 186 ? -4.879 2.297 24.813 1.00 95.94 186 LYS A O 1
ATOM 1455 N N . ALA A 1 187 ? -7.043 1.683 24.722 1.00 95.00 187 ALA A N 1
ATOM 1456 C CA . ALA A 1 187 ? -7.622 2.905 25.258 1.00 95.00 187 ALA A CA 1
ATOM 1457 C C . ALA A 1 187 ? -8.746 2.535 26.232 1.00 95.00 187 ALA A C 1
ATOM 1459 O O . ALA A 1 187 ? -9.735 1.909 25.850 1.00 95.00 187 ALA A O 1
ATOM 1460 N N . GLY A 1 188 ? -8.587 2.891 27.508 1.00 90.19 188 GLY A N 1
ATOM 1461 C CA . GLY A 1 188 ? -9.564 2.545 28.541 1.00 90.19 188 GLY A CA 1
ATOM 1462 C C . GLY A 1 188 ? -9.758 1.028 28.664 1.00 90.19 188 GLY A C 1
ATOM 1463 O O . GLY A 1 188 ? -8.799 0.291 28.896 1.00 90.19 188 GLY A O 1
ATOM 1464 N N . GLY A 1 189 ? -11.005 0.569 28.527 1.00 90.31 189 GLY A N 1
ATOM 1465 C CA . GLY A 1 189 ? -11.371 -0.853 28.573 1.00 90.31 189 GLY A CA 1
ATOM 1466 C C . GLY A 1 189 ? -11.259 -1.597 27.239 1.00 90.31 189 GLY A C 1
ATOM 1467 O O . GLY A 1 189 ? -11.474 -2.810 27.217 1.00 90.31 189 GLY A O 1
ATOM 1468 N N . SER A 1 190 ? -10.925 -0.901 26.149 1.00 95.75 190 SER A N 1
ATOM 1469 C CA . SER A 1 190 ? -10.990 -1.444 24.792 1.00 95.75 190 SER A CA 1
ATOM 1470 C C . SER A 1 190 ? -9.611 -1.497 24.138 1.00 95.75 190 SER A C 1
ATOM 1472 O O . SER A 1 190 ? -8.773 -0.611 24.307 1.00 95.75 190 SER A O 1
ATOM 1474 N N . THR A 1 191 ? -9.387 -2.542 23.346 1.00 96.94 191 THR A N 1
ATOM 1475 C CA . THR A 1 191 ? -8.198 -2.691 22.500 1.00 96.94 191 THR A CA 1
ATOM 1476 C C . THR A 1 191 ? -8.630 -2.799 21.045 1.00 96.94 191 THR A C 1
ATOM 1478 O O . THR A 1 191 ? -9.388 -3.714 20.699 1.00 96.94 191 THR A O 1
ATOM 1481 N N . LEU A 1 192 ? -8.139 -1.890 20.204 1.00 97.94 192 LEU A N 1
ATOM 1482 C CA . LEU A 1 192 ? -8.243 -1.941 18.749 1.00 97.94 192 LEU A CA 1
ATOM 1483 C C . LEU A 1 192 ? -6.965 -2.552 18.180 1.00 97.94 192 LEU A C 1
ATOM 1485 O O . LEU A 1 192 ? -5.878 -2.047 18.437 1.00 97.94 192 LEU A O 1
ATOM 1489 N N . CYS A 1 193 ? -7.091 -3.612 17.391 1.00 97.62 193 CYS A N 1
ATOM 1490 C CA . CYS A 1 193 ? -6.038 -4.021 16.466 1.00 97.62 193 CYS A CA 1
ATOM 1491 C C . CYS A 1 193 ? -6.415 -3.529 15.068 1.00 97.62 193 CYS A C 1
ATOM 1493 O O . CYS A 1 193 ? -7.551 -3.698 14.641 1.00 97.62 193 CYS A O 1
ATOM 1495 N N . TYR A 1 194 ? -5.477 -2.915 14.366 1.00 97.06 194 TYR A N 1
ATOM 1496 C CA . TYR A 1 194 ? -5.617 -2.484 12.985 1.00 97.06 194 TYR A CA 1
ATOM 1497 C C . TYR A 1 194 ? -4.622 -3.278 12.155 1.00 97.06 194 TYR A C 1
ATOM 1499 O O . TYR A 1 194 ? -3.422 -3.242 12.433 1.00 97.06 194 TYR A O 1
ATOM 1507 N N . THR A 1 195 ? -5.108 -4.039 11.176 1.00 95.19 195 THR A N 1
ATOM 1508 C CA . THR A 1 195 ? -4.249 -4.927 10.386 1.00 95.19 195 THR A CA 1
ATOM 1509 C C . THR A 1 195 ? -3.182 -4.176 9.604 1.00 95.19 195 THR A C 1
ATOM 1511 O O . THR A 1 195 ? -2.125 -4.747 9.352 1.00 95.19 195 THR A O 1
ATOM 1514 N N . GLY A 1 196 ? -3.458 -2.917 9.244 1.00 92.75 196 GLY A N 1
ATOM 1515 C CA . GLY A 1 196 ? -2.805 -2.294 8.102 1.00 92.75 196 GLY A CA 1
ATOM 1516 C C . GLY A 1 196 ? -3.063 -3.113 6.839 1.00 92.75 196 GLY A C 1
ATOM 1517 O O . GLY A 1 196 ? -3.951 -3.979 6.813 1.00 92.75 196 GLY A O 1
ATOM 1518 N N . ASP A 1 197 ? -2.241 -2.877 5.831 1.00 92.12 197 ASP A N 1
ATOM 1519 C CA . ASP A 1 197 ? -2.267 -3.651 4.599 1.00 92.12 197 ASP A CA 1
ATOM 1520 C C . ASP A 1 197 ? -1.380 -4.871 4.773 1.00 92.12 197 ASP A C 1
ATOM 1522 O O . ASP A 1 197 ? -0.253 -4.777 5.266 1.00 92.12 197 ASP A O 1
ATOM 1526 N N . PHE A 1 198 ? -1.888 -6.037 4.388 1.00 91.94 198 PHE A N 1
ATOM 1527 C CA . PHE A 1 198 ? -1.147 -7.275 4.570 1.00 91.94 198 PHE A CA 1
ATOM 1528 C C . PHE A 1 198 ? -1.489 -8.313 3.508 1.00 91.94 198 PHE A C 1
ATOM 1530 O O . PHE A 1 198 ? -2.601 -8.371 2.994 1.00 91.94 198 PHE A O 1
ATOM 1537 N N . ASN A 1 199 ? -0.530 -9.183 3.223 1.00 90.56 199 ASN A N 1
ATOM 1538 C CA . ASN A 1 199 ? -0.659 -10.402 2.441 1.00 90.56 199 ASN A CA 1
ATOM 1539 C C . ASN A 1 199 ? 0.440 -11.374 2.890 1.00 90.56 199 ASN A C 1
ATOM 1541 O O . ASN A 1 199 ? 1.506 -10.947 3.303 1.00 90.56 199 ASN A O 1
ATOM 1545 N N . TYR A 1 200 ? 0.233 -12.678 2.788 1.00 88.44 200 TYR A N 1
ATOM 1546 C CA . TYR A 1 200 ? 1.209 -13.688 3.211 1.00 88.44 200 TYR A CA 1
ATOM 1547 C C . TYR A 1 200 ? 1.291 -14.809 2.170 1.00 88.44 200 TYR A C 1
ATOM 1549 O O . TYR A 1 200 ? 0.343 -14.983 1.407 1.00 88.44 200 TYR A O 1
ATOM 1557 N N . PRO A 1 201 ? 2.411 -15.542 2.056 1.00 85.25 201 PRO A N 1
ATOM 1558 C CA . PRO A 1 201 ? 2.551 -16.584 1.039 1.00 85.25 201 PRO A CA 1
ATOM 1559 C C . PRO A 1 201 ? 1.583 -17.753 1.276 1.00 85.25 201 PRO A C 1
ATOM 1561 O O . PRO A 1 201 ? 1.227 -18.061 2.408 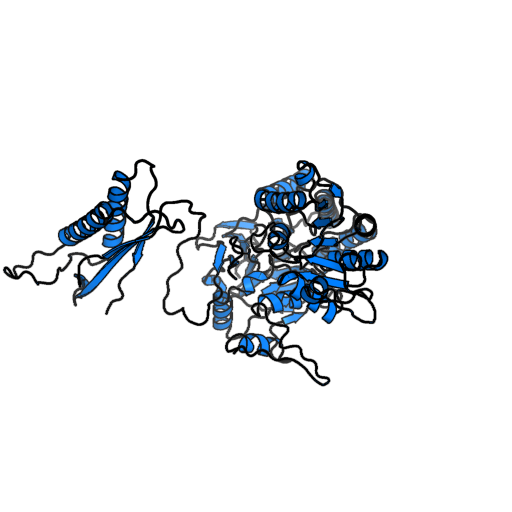1.00 85.25 201 PRO A O 1
ATOM 1564 N N . ASP A 1 202 ? 1.179 -18.443 0.209 1.00 83.50 202 ASP A N 1
ATOM 1565 C CA . ASP A 1 202 ? 0.294 -19.620 0.280 1.00 83.50 202 ASP A CA 1
ATOM 1566 C C . ASP A 1 202 ? 1.066 -20.920 0.601 1.00 83.50 202 ASP A C 1
ATOM 1568 O O . ASP A 1 202 ? 0.780 -21.989 0.061 1.00 83.50 202 ASP A O 1
ATOM 1572 N N . ASP A 1 203 ? 2.080 -20.837 1.467 1.00 84.94 203 ASP A N 1
ATOM 1573 C CA . ASP A 1 203 ? 2.961 -21.945 1.841 1.00 84.94 203 ASP A CA 1
ATOM 1574 C C . ASP A 1 203 ? 2.990 -22.190 3.365 1.00 84.94 203 ASP A C 1
ATOM 1576 O O . ASP A 1 203 ? 2.246 -21.591 4.148 1.00 84.94 203 ASP A O 1
ATOM 1580 N N . ALA A 1 204 ? 3.855 -23.106 3.808 1.00 87.38 204 ALA A N 1
ATOM 1581 C CA . ALA A 1 204 ? 4.007 -23.428 5.225 1.00 87.38 204 ALA A CA 1
ATOM 1582 C C . ALA A 1 204 ? 4.499 -22.235 6.070 1.00 87.38 204 ALA A C 1
ATOM 1584 O O . ALA A 1 204 ? 4.157 -22.145 7.251 1.00 87.38 204 ALA A O 1
ATOM 1585 N N . LEU A 1 205 ? 5.281 -21.319 5.486 1.00 86.62 205 LEU A N 1
ATOM 1586 C CA . LEU A 1 205 ? 5.738 -20.112 6.173 1.00 86.62 205 LEU A CA 1
ATOM 1587 C C . LEU A 1 205 ? 4.573 -19.146 6.380 1.00 86.62 205 LEU A C 1
ATOM 1589 O O . LEU A 1 205 ? 4.428 -18.597 7.470 1.00 86.62 205 LEU A O 1
ATOM 1593 N N . GLY A 1 206 ? 3.707 -18.994 5.378 1.00 88.62 206 GLY A N 1
ATOM 1594 C CA . GLY A 1 206 ? 2.508 -18.170 5.487 1.00 88.62 206 GLY A CA 1
ATOM 1595 C C . GLY A 1 206 ? 1.506 -18.699 6.508 1.00 88.62 206 GLY A C 1
ATOM 1596 O O . GLY A 1 206 ? 0.994 -17.923 7.309 1.00 88.62 206 GLY A O 1
ATOM 1597 N N . GLN A 1 207 ? 1.286 -20.017 6.566 1.00 91.62 207 GLN A N 1
ATOM 1598 C CA . GLN A 1 207 ? 0.434 -20.616 7.604 1.00 91.62 207 GLN A CA 1
ATOM 1599 C C . GLN A 1 207 ? 1.001 -20.398 9.012 1.00 91.62 207 GLN A C 1
ATOM 1601 O O . GLN A 1 207 ? 0.264 -20.042 9.932 1.00 91.62 207 GLN A O 1
ATOM 1606 N N . LYS A 1 208 ? 2.320 -20.545 9.181 1.00 92.38 208 LYS A N 1
ATOM 1607 C CA . LYS A 1 208 ? 2.989 -20.238 10.449 1.00 92.38 208 LYS A CA 1
ATOM 1608 C C . LYS A 1 208 ? 2.807 -18.764 10.830 1.00 92.38 208 LYS A C 1
ATOM 1610 O O . LYS A 1 208 ? 2.411 -18.477 11.958 1.00 92.38 208 LYS A O 1
ATOM 1615 N N . TRP A 1 209 ? 3.040 -17.849 9.888 1.00 92.25 209 TRP A N 1
ATOM 1616 C CA . TRP A 1 209 ? 2.842 -16.414 10.098 1.00 92.25 209 TRP A CA 1
ATOM 1617 C C . TRP A 1 209 ? 1.392 -16.099 10.492 1.00 92.25 209 TRP A C 1
ATOM 1619 O O . TRP A 1 209 ? 1.164 -15.375 11.456 1.00 92.25 209 TRP A O 1
ATOM 1629 N N . LEU A 1 210 ? 0.408 -16.700 9.814 1.00 95.00 210 LEU A N 1
ATOM 1630 C CA . LEU A 1 210 ? -1.012 -16.519 10.113 1.00 95.00 210 LEU A CA 1
ATOM 1631 C C . LEU A 1 210 ? -1.344 -16.938 11.550 1.00 95.00 210 LEU A C 1
ATOM 1633 O O . LEU A 1 210 ? -2.046 -16.230 12.276 1.00 95.00 210 LEU A O 1
ATOM 1637 N N . GLU A 1 211 ? -0.836 -18.093 11.980 1.00 95.00 211 GLU A N 1
ATOM 1638 C CA . GLU A 1 211 ? -1.038 -18.581 13.339 1.00 95.00 211 GLU A CA 1
ATOM 1639 C C . GLU A 1 211 ? -0.402 -17.673 14.396 1.00 95.00 211 GLU A C 1
ATOM 1641 O O . GLU A 1 211 ? -1.013 -17.464 15.453 1.00 95.00 211 GLU A O 1
ATOM 1646 N N . GLU A 1 212 ? 0.800 -17.162 14.132 1.00 93.38 212 GLU A N 1
ATOM 1647 C CA . GLU A 1 212 ? 1.520 -16.227 14.999 1.00 93.38 212 GLU A CA 1
ATOM 1648 C C . GLU A 1 212 ? 0.787 -14.887 15.090 1.00 93.38 212 GLU A C 1
ATOM 1650 O O . GLU A 1 212 ? 0.518 -14.419 16.200 1.00 93.38 212 GLU A O 1
ATOM 1655 N N . TYR A 1 213 ? 0.360 -14.339 13.951 1.00 94.44 213 TYR A N 1
ATOM 1656 C CA . TYR A 1 213 ? -0.353 -13.069 13.863 1.00 94.44 213 TYR A CA 1
ATOM 1657 C C . TYR A 1 213 ? -1.703 -13.109 14.590 1.00 94.44 213 TYR A C 1
ATOM 1659 O O . TYR A 1 213 ? -1.974 -12.277 15.457 1.00 94.44 213 TYR A O 1
ATOM 1667 N N . VAL A 1 214 ? -2.525 -14.138 14.349 1.00 96.38 214 VAL A N 1
ATOM 1668 C CA . VAL A 1 214 ? -3.770 -14.331 15.117 1.00 96.38 214 VAL A CA 1
ATOM 1669 C C . VAL A 1 214 ? -3.458 -14.549 16.599 1.00 96.38 214 VAL A C 1
ATOM 1671 O O . VAL A 1 214 ? -4.164 -14.043 17.470 1.00 96.38 214 VAL A O 1
ATOM 1674 N N . GLY A 1 215 ? -2.377 -15.267 16.916 1.00 95.25 215 GLY A N 1
ATOM 1675 C CA . GLY A 1 215 ? -1.905 -15.427 18.290 1.00 95.25 215 GLY A CA 1
ATOM 1676 C C . GLY A 1 215 ? -1.592 -14.092 18.971 1.00 95.25 215 GLY A C 1
ATOM 1677 O O . GLY A 1 215 ? -1.929 -13.920 20.143 1.00 95.25 215 GLY A O 1
ATOM 1678 N N . TRP A 1 216 ? -0.992 -13.145 18.249 1.00 94.25 216 TRP A N 1
ATOM 1679 C CA . TRP A 1 216 ? -0.748 -11.788 18.729 1.00 94.25 216 TRP A CA 1
ATOM 1680 C C . TRP A 1 216 ? -2.052 -11.015 18.953 1.00 94.25 216 TRP A C 1
ATOM 1682 O O . TRP A 1 216 ? -2.240 -10.508 20.056 1.00 94.25 216 TRP A O 1
ATOM 1692 N N . ILE A 1 217 ? -2.999 -11.027 18.003 1.00 95.25 217 ILE A N 1
ATOM 1693 C CA . ILE A 1 217 ? -4.322 -10.378 18.156 1.00 95.25 217 ILE A CA 1
ATOM 1694 C C . ILE A 1 217 ? -5.013 -10.837 19.454 1.00 95.25 217 ILE A C 1
ATOM 1696 O O . ILE A 1 217 ? -5.514 -10.023 20.236 1.00 95.25 217 ILE A O 1
ATOM 1700 N N . ILE A 1 218 ? -5.000 -12.147 19.723 1.00 95.50 218 ILE A N 1
ATOM 1701 C CA . ILE A 1 218 ? -5.606 -12.723 20.931 1.00 95.50 218 ILE A CA 1
ATOM 1702 C C . ILE A 1 218 ? -4.837 -12.333 22.199 1.00 95.50 218 ILE A C 1
ATOM 1704 O O . ILE A 1 218 ? -5.456 -11.966 23.199 1.00 95.50 218 ILE A O 1
ATOM 1708 N N . LYS A 1 219 ? -3.498 -12.375 22.179 1.00 93.38 219 LYS A N 1
ATOM 1709 C CA . LYS A 1 219 ? -2.661 -11.964 23.323 1.00 93.38 219 LYS A CA 1
ATOM 1710 C C . LYS A 1 219 ? -2.827 -10.482 23.661 1.00 93.38 219 LYS A C 1
ATOM 1712 O O . LYS A 1 219 ? -2.825 -10.140 24.843 1.00 93.38 219 LYS A O 1
ATOM 1717 N N . SER A 1 220 ? -3.045 -9.638 22.654 1.00 92.00 220 SER A N 1
ATOM 1718 C CA . SER A 1 220 ? -3.366 -8.214 22.802 1.00 92.00 220 SER A CA 1
ATOM 1719 C C . SER A 1 220 ? -4.760 -7.970 23.394 1.00 92.00 220 SER A C 1
ATOM 1721 O O . SER A 1 220 ? -5.093 -6.836 23.731 1.00 92.00 220 SER A O 1
ATOM 1723 N N . LYS A 1 221 ? -5.577 -9.023 23.571 1.00 94.44 221 LYS A N 1
ATOM 1724 C CA . LYS A 1 221 ? -6.965 -8.945 24.054 1.00 94.44 221 LYS A CA 1
ATOM 1725 C C . LYS A 1 221 ? -7.805 -7.996 23.196 1.00 94.44 221 LYS A C 1
ATOM 1727 O O . LYS A 1 221 ? -8.541 -7.165 23.723 1.00 94.44 221 LYS A O 1
ATOM 1732 N N . ALA A 1 222 ? -7.658 -8.103 21.875 1.00 96.25 222 ALA A N 1
ATOM 1733 C CA . ALA A 1 222 ? -8.389 -7.274 20.930 1.00 96.25 222 ALA A CA 1
ATOM 1734 C C . ALA A 1 222 ? -9.904 -7.364 21.173 1.00 96.25 222 ALA A C 1
ATOM 1736 O O . ALA A 1 222 ? -10.495 -8.442 21.139 1.00 96.25 222 ALA A O 1
ATOM 1737 N N . THR A 1 223 ? -10.523 -6.211 21.409 1.00 97.19 223 THR A N 1
ATOM 1738 C CA . THR A 1 223 ? -11.985 -6.051 21.459 1.00 97.19 223 THR A CA 1
ATOM 1739 C C . THR A 1 223 ? -12.549 -5.692 20.089 1.00 97.19 223 THR A C 1
ATOM 1741 O O . THR A 1 223 ? -13.683 -6.042 19.786 1.00 97.19 223 THR A O 1
ATOM 1744 N N . HIS A 1 224 ? -11.738 -5.029 19.262 1.00 98.19 224 HIS A N 1
ATOM 1745 C CA . HIS A 1 224 ? -12.076 -4.547 17.931 1.00 98.19 224 HIS A CA 1
ATOM 1746 C C . HIS A 1 224 ? -10.934 -4.880 16.970 1.00 98.19 224 HIS A C 1
ATOM 1748 O O . HIS A 1 224 ? -9.762 -4.804 17.354 1.00 98.19 224 HIS A O 1
ATOM 1754 N N . LEU A 1 225 ? -11.269 -5.233 15.732 1.00 98.00 225 LEU A N 1
ATOM 1755 C CA . LEU A 1 225 ? -10.312 -5.499 14.664 1.00 98.00 225 LEU A CA 1
ATOM 1756 C C . LEU A 1 225 ? -10.696 -4.692 13.420 1.00 98.00 225 LEU A C 1
ATOM 1758 O O . LEU A 1 225 ? -11.708 -4.988 12.791 1.00 98.00 225 LEU A O 1
ATOM 1762 N N . LEU A 1 226 ? -9.897 -3.680 13.086 1.00 97.56 226 LEU A N 1
ATOM 1763 C CA . LEU A 1 226 ? -10.002 -2.910 11.849 1.00 97.56 226 LEU A CA 1
ATOM 1764 C C . LEU A 1 226 ? -9.223 -3.632 10.745 1.00 97.56 226 LEU A C 1
ATOM 1766 O O . LEU A 1 226 ? -8.020 -3.851 10.884 1.00 97.56 226 LEU A O 1
ATOM 1770 N N . LEU A 1 227 ? -9.928 -4.033 9.690 1.00 96.06 227 LEU A N 1
ATOM 1771 C CA . LEU A 1 227 ? -9.458 -4.961 8.662 1.00 96.06 227 LEU A CA 1
ATOM 1772 C C . LEU A 1 227 ? -9.273 -4.278 7.304 1.00 96.06 227 LEU A C 1
ATOM 1774 O O . LEU A 1 227 ? -10.131 -3.493 6.901 1.00 96.06 227 LEU A O 1
ATOM 1778 N N . ASP A 1 228 ? -8.227 -4.671 6.575 1.00 94.38 228 ASP A N 1
ATOM 1779 C CA . ASP A 1 228 ? -8.088 -4.437 5.132 1.00 94.38 228 ASP A CA 1
ATOM 1780 C C . ASP A 1 228 ? -9.097 -5.288 4.339 1.00 94.38 228 ASP A C 1
ATOM 1782 O O . ASP A 1 228 ? -9.120 -6.517 4.454 1.00 94.38 228 ASP A O 1
ATOM 1786 N N . SER A 1 229 ? -9.942 -4.632 3.537 1.00 92.50 229 SER A N 1
ATOM 1787 C CA . SER A 1 229 ? -10.983 -5.277 2.723 1.00 92.50 229 SER A CA 1
ATOM 1788 C C . SER A 1 229 ? -10.633 -5.344 1.235 1.00 92.50 229 SER A C 1
ATOM 1790 O O . SER A 1 229 ? -11.409 -5.897 0.450 1.00 92.50 229 SER A O 1
ATOM 1792 N N . THR A 1 230 ? -9.481 -4.808 0.829 1.00 88.56 230 THR A N 1
ATOM 1793 C CA . THR A 1 230 ? -9.087 -4.612 -0.573 1.00 88.56 230 THR A CA 1
ATOM 1794 C C . THR A 1 230 ? -9.175 -5.894 -1.389 1.00 88.56 230 THR A C 1
ATOM 1796 O O . THR A 1 230 ? -9.693 -5.897 -2.507 1.00 88.56 230 THR A O 1
ATOM 1799 N N . GLY A 1 231 ? -8.685 -7.003 -0.830 1.00 87.69 231 GLY A N 1
ATOM 1800 C CA . GLY A 1 231 ? -8.485 -8.231 -1.588 1.00 87.69 231 GLY A CA 1
ATOM 1801 C C . GLY A 1 231 ? -9.662 -9.206 -1.639 1.00 87.69 231 GLY A C 1
ATOM 1802 O O . GLY A 1 231 ? -9.568 -10.240 -2.302 1.00 87.69 231 GLY A O 1
ATOM 1803 N N . VAL A 1 232 ? -10.793 -8.899 -0.993 1.00 90.56 232 VAL A N 1
ATOM 1804 C CA . VAL A 1 232 ? -11.906 -9.858 -0.841 1.00 90.56 232 VAL A CA 1
ATOM 1805 C C . VAL A 1 232 ? -12.530 -10.302 -2.165 1.00 90.56 232 VAL A C 1
ATOM 1807 O O . VAL A 1 232 ? -13.018 -11.426 -2.287 1.00 90.56 232 VAL A O 1
ATOM 1810 N N . ASN A 1 233 ? -12.494 -9.447 -3.185 1.00 85.31 233 ASN A N 1
ATOM 1811 C CA . ASN A 1 233 ? -13.057 -9.763 -4.494 1.00 85.31 233 ASN A CA 1
ATOM 1812 C C . ASN A 1 233 ? -12.087 -10.564 -5.380 1.00 85.31 233 ASN A C 1
ATOM 1814 O O . ASN A 1 233 ? -12.507 -11.133 -6.392 1.00 85.31 233 ASN A O 1
ATOM 1818 N N . TYR A 1 234 ? -10.813 -10.684 -4.992 1.00 84.38 234 TYR A N 1
ATOM 1819 C CA . TYR A 1 234 ? -9.828 -11.487 -5.711 1.00 84.38 234 TYR A CA 1
ATOM 1820 C C . TYR A 1 234 ? -9.958 -12.957 -5.307 1.00 84.38 234 TYR A C 1
ATOM 1822 O O . TYR A 1 234 ? -9.433 -13.406 -4.292 1.00 84.38 234 TYR A O 1
ATOM 1830 N N . LYS A 1 235 ? -10.697 -13.719 -6.117 1.00 82.56 235 LYS A N 1
ATOM 1831 C CA . LYS A 1 235 ? -10.943 -15.157 -5.893 1.00 82.56 235 LYS A CA 1
ATOM 1832 C C . LYS A 1 235 ? -9.910 -16.076 -6.545 1.00 82.56 235 LYS A C 1
ATOM 1834 O O . LYS A 1 235 ? -9.917 -17.276 -6.280 1.00 82.56 235 LYS A O 1
ATOM 1839 N N . ASN A 1 236 ? -9.067 -15.529 -7.414 1.00 74.00 236 ASN A N 1
ATOM 1840 C CA . ASN A 1 236 ? -8.057 -16.290 -8.139 1.00 74.00 236 ASN A CA 1
ATOM 1841 C C . ASN A 1 236 ? -6.817 -16.513 -7.263 1.00 74.00 236 ASN A C 1
ATOM 1843 O O . ASN A 1 236 ? -6.558 -15.741 -6.342 1.00 74.00 236 ASN A O 1
ATOM 1847 N N . GLY A 1 237 ? -6.050 -17.559 -7.573 1.00 73.38 237 GLY A N 1
ATOM 1848 C CA . GLY A 1 237 ? -4.740 -17.772 -6.959 1.00 73.38 237 GLY A CA 1
ATOM 1849 C C . GLY A 1 237 ? -3.762 -16.648 -7.307 1.00 73.38 237 GLY A C 1
ATOM 1850 O O . GLY A 1 237 ? -3.883 -16.009 -8.355 1.00 73.38 237 GLY A O 1
ATOM 1851 N N . GLU A 1 238 ? -2.796 -16.419 -6.424 1.00 80.06 238 GLU A N 1
ATOM 1852 C CA . GLU A 1 238 ? -1.710 -15.465 -6.637 1.00 80.06 238 GLU A CA 1
ATOM 1853 C C . GLU A 1 238 ? -0.455 -16.191 -7.128 1.00 80.06 238 GLU A C 1
ATOM 1855 O O . GLU A 1 238 ? -0.163 -17.286 -6.644 1.00 80.06 238 GLU A O 1
ATOM 1860 N N . PRO A 1 239 ? 0.313 -15.601 -8.059 1.00 86.94 239 PRO A N 1
ATOM 1861 C CA . PRO A 1 239 ? 1.568 -16.201 -8.478 1.00 86.94 239 PRO A CA 1
ATOM 1862 C C . PRO A 1 239 ? 2.603 -16.130 -7.358 1.00 86.94 239 PRO A C 1
ATOM 1864 O O . PRO A 1 239 ? 2.679 -15.141 -6.623 1.00 86.94 239 PRO A O 1
ATOM 1867 N N . THR A 1 240 ? 3.431 -17.163 -7.253 1.00 86.38 240 THR A N 1
ATOM 1868 C CA . THR A 1 240 ? 4.600 -17.248 -6.367 1.00 86.38 240 THR A CA 1
ATOM 1869 C C . THR A 1 240 ? 5.729 -16.319 -6.837 1.00 86.38 240 THR A C 1
ATOM 1871 O O . THR A 1 240 ? 5.754 -15.877 -7.986 1.00 86.38 240 THR A O 1
ATOM 1874 N N . ASP A 1 241 ? 6.679 -15.997 -5.949 1.00 86.31 241 ASP A N 1
ATOM 1875 C CA . ASP A 1 241 ? 7.795 -15.095 -6.286 1.00 86.31 241 ASP A CA 1
ATOM 1876 C C . ASP A 1 241 ? 8.647 -15.714 -7.396 1.00 86.31 241 ASP A C 1
ATOM 1878 O O . ASP A 1 241 ? 9.084 -15.031 -8.318 1.00 86.31 241 ASP A O 1
ATOM 1882 N N . LEU A 1 242 ? 8.805 -17.039 -7.346 1.00 88.88 242 LEU A N 1
ATOM 1883 C CA . LEU A 1 242 ? 9.510 -17.811 -8.358 1.00 88.88 242 LEU A CA 1
ATOM 1884 C C . LEU A 1 242 ? 8.805 -17.763 -9.721 1.00 88.88 242 LE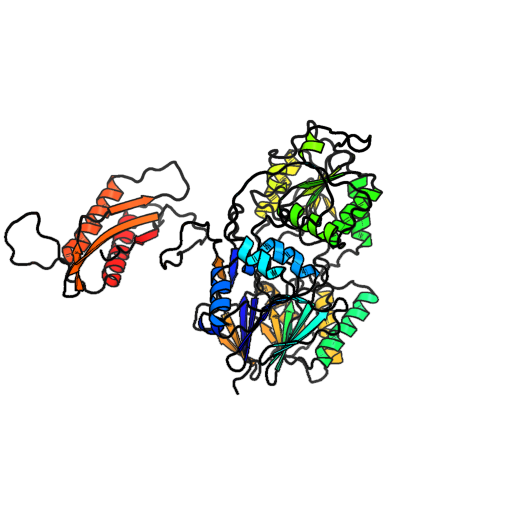U A C 1
ATOM 1886 O O . LEU A 1 242 ? 9.473 -17.621 -10.741 1.00 88.88 242 LEU A O 1
ATOM 1890 N N . GLU A 1 243 ? 7.475 -17.864 -9.763 1.00 91.94 243 GLU A N 1
ATOM 1891 C CA . GLU A 1 243 ? 6.715 -17.746 -11.016 1.00 91.94 243 GLU A CA 1
ATOM 1892 C C . GLU A 1 243 ? 6.860 -16.352 -11.638 1.00 91.94 243 GLU A C 1
ATOM 1894 O O . GLU A 1 243 ? 7.116 -16.250 -12.839 1.00 91.94 243 GLU A O 1
ATOM 1899 N N . ILE A 1 244 ? 6.784 -15.292 -10.824 1.00 93.19 244 ILE A N 1
ATOM 1900 C CA . ILE A 1 244 ? 7.010 -13.913 -11.282 1.00 93.19 244 ILE A CA 1
ATOM 1901 C C . ILE A 1 244 ? 8.435 -13.757 -11.823 1.00 93.19 244 ILE A C 1
ATOM 1903 O O . ILE A 1 244 ? 8.623 -13.233 -12.922 1.00 93.19 244 ILE A O 1
ATOM 1907 N N . GLU A 1 245 ? 9.445 -14.227 -11.082 1.00 94.50 245 GLU A N 1
ATOM 1908 C CA . GLU A 1 245 ? 10.843 -14.169 -11.517 1.00 94.50 245 GLU A CA 1
ATOM 1909 C C . GLU A 1 245 ? 11.059 -14.912 -12.843 1.00 94.50 245 GLU A C 1
ATOM 1911 O O . GLU A 1 245 ? 11.718 -14.378 -13.735 1.00 94.50 245 GLU A O 1
ATOM 1916 N N . ASN A 1 246 ? 10.463 -16.095 -13.014 1.00 95.44 246 ASN A N 1
ATOM 1917 C CA . ASN A 1 246 ? 10.568 -16.878 -14.246 1.00 95.44 246 ASN A CA 1
ATOM 1918 C C . ASN A 1 246 ? 9.941 -16.151 -15.449 1.00 95.44 246 ASN A C 1
ATOM 1920 O O . ASN A 1 246 ? 10.515 -16.133 -16.543 1.00 95.44 246 ASN A O 1
ATOM 1924 N N . GLU A 1 247 ? 8.777 -15.520 -15.269 1.00 97.00 247 GLU A N 1
ATOM 1925 C CA . GLU A 1 247 ? 8.136 -14.755 -16.343 1.00 97.00 247 GLU A CA 1
ATOM 1926 C C . GLU A 1 247 ? 8.906 -13.478 -16.694 1.00 97.00 247 GLU A C 1
ATOM 1928 O O . GLU A 1 247 ? 9.041 -13.149 -17.880 1.00 97.00 247 GLU A O 1
ATOM 1933 N N . LEU A 1 248 ? 9.465 -12.789 -15.694 1.00 97.38 248 LEU A N 1
ATOM 1934 C CA . LEU A 1 248 ? 10.339 -11.632 -15.896 1.00 97.38 248 LEU A CA 1
ATOM 1935 C C . LEU A 1 248 ? 11.651 -12.021 -16.590 1.00 97.38 248 LEU A C 1
ATOM 1937 O O . LEU A 1 248 ? 12.070 -11.341 -17.527 1.00 97.38 248 LEU A O 1
ATOM 1941 N N . GLU A 1 249 ? 12.270 -13.138 -16.210 1.00 96.00 249 GLU A N 1
ATOM 1942 C CA . GLU A 1 249 ? 13.455 -13.676 -16.885 1.00 96.00 249 GLU A CA 1
ATOM 1943 C C . GLU A 1 249 ? 13.147 -13.979 -18.358 1.00 96.00 249 GLU A C 1
ATOM 1945 O O . GLU A 1 249 ? 13.861 -13.538 -19.265 1.00 96.00 249 GLU A O 1
ATOM 1950 N N . GLY A 1 250 ? 12.007 -14.622 -18.624 1.00 95.94 250 GLY A N 1
ATOM 1951 C CA . GLY A 1 250 ? 11.513 -14.825 -19.979 1.00 95.94 250 GLY A CA 1
ATOM 1952 C C . GLY A 1 250 ? 11.255 -13.511 -20.729 1.00 95.94 250 GLY A C 1
ATOM 1953 O O . GLY A 1 250 ? 11.561 -13.408 -21.921 1.00 95.94 250 GLY A O 1
ATOM 1954 N N . PHE A 1 251 ? 10.680 -12.498 -20.073 1.00 97.38 251 PHE A N 1
ATOM 1955 C CA . PHE A 1 251 ? 10.458 -11.169 -20.650 1.00 97.38 251 PHE A CA 1
ATOM 1956 C C . PHE A 1 251 ? 11.779 -10.521 -21.074 1.00 97.38 251 PHE A C 1
ATOM 1958 O O . PHE A 1 251 ? 11.915 -10.119 -22.235 1.00 97.38 251 PHE A O 1
ATOM 1965 N N . PHE A 1 252 ? 12.777 -10.486 -20.191 1.00 97.31 252 PHE A N 1
ATOM 1966 C CA . PHE A 1 252 ? 14.077 -9.898 -20.504 1.00 97.31 252 PHE A CA 1
ATOM 1967 C C . PHE A 1 252 ? 14.841 -10.683 -21.571 1.00 97.31 252 PHE A C 1
ATOM 1969 O O . PHE A 1 252 ? 15.430 -10.055 -22.455 1.00 97.31 252 PHE A O 1
ATOM 1976 N N . GLY A 1 253 ? 14.781 -12.018 -21.544 1.00 94.69 253 GLY A N 1
ATOM 1977 C CA . GLY A 1 253 ? 15.432 -12.883 -22.533 1.00 94.69 253 GLY A CA 1
ATOM 1978 C C . GLY A 1 253 ? 14.841 -12.763 -23.944 1.00 94.69 253 GLY A C 1
ATOM 1979 O O . GLY A 1 253 ? 15.559 -12.876 -24.936 1.00 94.69 253 GLY A O 1
ATOM 1980 N N . ARG A 1 254 ? 13.536 -12.480 -24.067 1.00 94.50 254 ARG A N 1
ATOM 1981 C CA . ARG A 1 254 ? 12.859 -12.286 -25.368 1.00 94.50 254 ARG A CA 1
ATOM 1982 C C . ARG A 1 254 ? 12.975 -10.862 -25.920 1.00 94.50 254 ARG A C 1
ATOM 1984 O O . ARG A 1 254 ? 12.713 -10.648 -27.109 1.00 94.50 254 ARG A O 1
ATOM 1991 N N . THR A 1 255 ? 13.327 -9.889 -25.084 1.00 96.38 255 THR A N 1
ATOM 1992 C CA . THR A 1 255 ? 13.366 -8.470 -25.460 1.00 96.38 255 THR A CA 1
ATOM 1993 C C . THR A 1 255 ? 14.714 -8.129 -26.088 1.00 96.38 255 THR A C 1
ATOM 1995 O O . THR A 1 255 ? 15.717 -8.017 -25.398 1.00 96.38 255 THR A O 1
ATOM 1998 N N . LYS A 1 256 ? 14.771 -7.960 -27.412 1.00 92.88 256 LYS A N 1
ATOM 1999 C CA . LYS A 1 256 ? 16.039 -7.673 -28.119 1.00 92.88 256 LYS A CA 1
ATOM 2000 C C . LYS A 1 256 ? 16.436 -6.195 -28.066 1.00 92.88 256 LYS A C 1
ATOM 2002 O O . LYS A 1 256 ? 17.619 -5.881 -28.169 1.00 92.88 256 LYS A O 1
ATOM 2007 N N . GLY A 1 257 ? 15.445 -5.315 -27.944 1.00 92.31 257 GLY A N 1
ATOM 2008 C CA . GLY A 1 257 ? 15.617 -3.871 -27.830 1.00 92.31 257 GLY A CA 1
ATOM 2009 C C . GLY A 1 257 ? 15.562 -3.399 -26.380 1.00 92.31 257 GLY A C 1
ATOM 2010 O O . GLY A 1 257 ? 16.046 -4.079 -25.467 1.00 92.31 257 GLY A O 1
ATOM 2011 N N . LEU A 1 258 ? 14.947 -2.231 -26.188 1.00 93.88 258 LEU A N 1
ATOM 2012 C CA . LEU A 1 258 ? 14.784 -1.590 -24.890 1.00 93.88 258 LEU A CA 1
ATOM 2013 C C . LEU A 1 258 ? 13.740 -2.349 -24.065 1.00 93.88 258 LEU A C 1
ATOM 2015 O O . LEU A 1 258 ? 12.622 -2.574 -24.533 1.00 93.88 258 LEU A O 1
ATOM 2019 N N . ALA A 1 259 ? 14.103 -2.732 -22.844 1.00 97.06 259 ALA A N 1
ATOM 2020 C CA . ALA A 1 259 ? 13.175 -3.324 -21.889 1.00 97.06 259 ALA A CA 1
ATOM 2021 C C . ALA A 1 259 ? 12.714 -2.247 -20.905 1.00 97.06 259 ALA A C 1
ATOM 2023 O O . ALA A 1 259 ? 13.518 -1.726 -20.134 1.00 97.06 259 ALA A O 1
ATOM 2024 N N . LEU A 1 260 ? 11.429 -1.908 -20.938 1.00 97.62 260 LEU A N 1
ATOM 2025 C CA . LEU A 1 260 ? 10.820 -0.996 -19.980 1.00 97.62 260 LEU A CA 1
ATOM 2026 C C . LEU A 1 260 ? 9.992 -1.795 -18.981 1.00 97.62 260 LEU A C 1
ATOM 2028 O O . LEU A 1 260 ? 9.245 -2.692 -19.370 1.00 97.62 260 LEU A O 1
ATOM 2032 N N . VAL A 1 261 ? 10.096 -1.445 -17.707 1.00 98.06 261 VAL A N 1
ATOM 2033 C CA . VAL A 1 261 ? 9.284 -2.029 -16.644 1.00 98.06 261 VAL A CA 1
ATOM 2034 C C . VAL A 1 261 ? 8.602 -0.907 -15.882 1.00 98.06 261 VAL A C 1
ATOM 2036 O O . VAL A 1 261 ? 9.268 -0.025 -15.343 1.00 98.06 261 VAL A O 1
ATOM 2039 N N . ALA A 1 262 ? 7.274 -0.942 -15.854 1.00 95.56 262 ALA A N 1
ATOM 2040 C CA . ALA A 1 262 ? 6.449 -0.042 -15.070 1.00 95.56 262 ALA A CA 1
ATOM 2041 C C . ALA A 1 262 ? 5.912 -0.784 -13.844 1.00 95.56 262 ALA A C 1
ATOM 2043 O O . ALA A 1 262 ? 5.249 -1.807 -13.981 1.00 95.56 262 ALA A O 1
ATOM 2044 N N . SER A 1 263 ? 6.190 -0.261 -12.654 1.00 92.44 263 SER A N 1
ATOM 2045 C CA . SER A 1 263 ? 5.691 -0.764 -11.370 1.00 92.44 263 SER A CA 1
ATOM 2046 C C . SER A 1 263 ? 5.461 0.418 -10.424 1.00 92.44 263 SER A C 1
ATOM 2048 O O . SER A 1 263 ? 5.959 1.522 -10.670 1.00 92.44 263 SER A O 1
ATOM 2050 N N . PHE A 1 264 ? 4.716 0.207 -9.339 1.00 84.44 264 PHE A N 1
ATOM 2051 C CA . PHE A 1 264 ? 4.623 1.198 -8.268 1.00 84.44 264 PHE A CA 1
ATOM 2052 C C . PHE A 1 264 ? 6.018 1.473 -7.692 1.00 84.44 264 PHE A C 1
ATOM 2054 O O . PHE A 1 264 ? 6.769 0.549 -7.379 1.00 84.44 264 PHE A O 1
ATOM 2061 N N . ALA A 1 265 ? 6.377 2.751 -7.555 1.00 80.44 265 ALA A N 1
ATOM 2062 C CA . ALA A 1 265 ? 7.698 3.156 -7.069 1.00 80.44 265 ALA A CA 1
ATOM 2063 C C . ALA A 1 265 ? 7.977 2.657 -5.640 1.00 80.44 265 ALA A C 1
ATOM 2065 O O . ALA A 1 265 ? 9.110 2.315 -5.323 1.00 80.44 265 ALA A O 1
ATOM 2066 N N . SER A 1 266 ? 6.935 2.562 -4.813 1.00 76.75 266 SER A N 1
ATOM 2067 C CA . SER A 1 266 ? 7.000 2.059 -3.440 1.00 76.75 266 SER A CA 1
ATOM 2068 C C . SER A 1 266 ? 7.202 0.543 -3.337 1.00 76.75 266 SER A C 1
ATOM 2070 O O . SER A 1 266 ? 7.605 0.066 -2.280 1.00 76.75 266 SER A O 1
ATOM 2072 N N . ASN A 1 267 ? 6.963 -0.224 -4.410 1.00 85.25 267 ASN A N 1
ATOM 2073 C CA . ASN A 1 267 ? 7.052 -1.684 -4.387 1.00 85.25 267 ASN A CA 1
ATOM 2074 C C . ASN A 1 267 ? 8.493 -2.174 -4.587 1.00 85.25 267 ASN A C 1
ATOM 2076 O O . ASN A 1 267 ? 8.859 -2.681 -5.651 1.00 85.25 267 ASN A O 1
ATOM 2080 N N . ILE A 1 268 ? 9.316 -2.004 -3.550 1.00 86.12 268 ILE A N 1
ATOM 2081 C CA . ILE A 1 268 ? 10.749 -2.331 -3.580 1.00 86.12 268 ILE A CA 1
ATOM 2082 C C . ILE A 1 268 ? 10.998 -3.819 -3.858 1.00 86.12 268 ILE A C 1
ATOM 2084 O O . ILE A 1 268 ? 11.901 -4.140 -4.625 1.00 86.12 268 ILE A O 1
ATOM 2088 N N . ASN A 1 269 ? 10.155 -4.725 -3.352 1.00 86.44 269 ASN A N 1
ATOM 2089 C CA . ASN A 1 269 ? 10.291 -6.162 -3.617 1.00 86.44 269 ASN A CA 1
ATOM 2090 C C . ASN A 1 269 ? 10.102 -6.495 -5.106 1.00 86.44 269 ASN A C 1
ATOM 2092 O O . ASN A 1 269 ? 10.883 -7.256 -5.678 1.00 86.44 269 ASN A O 1
ATOM 2096 N N . GLN A 1 270 ? 9.112 -5.885 -5.770 1.00 91.81 270 GLN A N 1
ATOM 2097 C CA . GLN A 1 270 ? 8.936 -6.036 -7.217 1.00 91.81 270 GLN A CA 1
ATOM 2098 C C . GLN A 1 270 ? 10.153 -5.499 -7.981 1.00 91.81 270 GLN A C 1
ATOM 2100 O O . GLN A 1 270 ? 10.604 -6.133 -8.937 1.00 91.81 270 GLN A O 1
ATOM 2105 N N . TRP A 1 271 ? 10.712 -4.359 -7.562 1.00 93.75 271 TRP A N 1
ATOM 2106 C CA . TRP A 1 271 ? 11.936 -3.828 -8.164 1.00 93.75 271 TRP A CA 1
ATOM 2107 C C . TRP A 1 271 ? 13.135 -4.750 -7.934 1.00 93.75 271 TRP A C 1
ATOM 2109 O O . TRP A 1 271 ? 13.890 -4.981 -8.874 1.00 93.75 271 TRP A O 1
ATOM 2119 N N . GLN A 1 272 ? 13.266 -5.369 -6.761 1.00 93.50 272 GLN A N 1
ATOM 2120 C CA . GLN A 1 272 ? 14.317 -6.348 -6.489 1.00 93.50 272 GLN A CA 1
ATOM 2121 C C . GLN A 1 272 ? 14.247 -7.547 -7.449 1.00 93.50 272 GLN A C 1
ATOM 2123 O O . GLN A 1 272 ? 15.278 -7.944 -8.000 1.00 93.50 272 GLN A O 1
ATOM 2128 N N . MET A 1 273 ? 13.047 -8.082 -7.713 1.00 94.69 273 MET A N 1
ATOM 2129 C CA . MET A 1 273 ? 12.837 -9.156 -8.699 1.00 94.69 273 MET A CA 1
ATOM 2130 C C . MET A 1 273 ? 13.195 -8.702 -10.118 1.00 94.69 273 MET A C 1
ATOM 2132 O O . MET A 1 273 ? 13.868 -9.423 -10.857 1.00 94.69 273 MET A O 1
ATOM 2136 N N . VAL A 1 274 ? 12.785 -7.489 -10.498 1.00 96.81 274 VAL A N 1
ATOM 2137 C CA . VAL A 1 274 ? 13.080 -6.890 -11.809 1.00 96.81 274 VAL A CA 1
ATOM 2138 C C . VAL A 1 274 ? 14.584 -6.732 -12.015 1.00 96.81 274 VAL A C 1
ATOM 2140 O O . VAL A 1 274 ? 15.101 -7.143 -13.049 1.00 96.81 274 VAL A O 1
ATOM 2143 N N . ILE A 1 275 ? 15.304 -6.192 -11.033 1.00 97.19 275 ILE A N 1
ATOM 2144 C CA . ILE A 1 275 ? 16.756 -6.002 -11.102 1.00 97.19 275 ILE A CA 1
ATOM 2145 C C . ILE A 1 275 ? 17.490 -7.342 -11.153 1.00 97.19 275 ILE A C 1
ATOM 2147 O O . ILE A 1 275 ? 18.347 -7.542 -12.014 1.00 97.19 275 ILE A O 1
ATOM 2151 N N . LYS A 1 276 ? 17.121 -8.287 -10.285 1.00 96.19 276 LYS A N 1
ATOM 2152 C CA . LYS A 1 276 ? 17.719 -9.626 -10.239 1.00 96.19 276 LYS A CA 1
ATOM 2153 C C . LYS A 1 276 ? 17.563 -10.358 -11.575 1.00 96.19 276 LYS A C 1
ATOM 2155 O O . LYS A 1 276 ? 18.526 -10.918 -12.097 1.00 96.19 276 LYS A O 1
ATOM 2160 N N . THR A 1 277 ? 16.362 -10.346 -12.148 1.00 96.94 277 THR A N 1
ATOM 2161 C CA . THR A 1 277 ? 16.071 -11.013 -13.430 1.00 96.94 277 THR A CA 1
ATOM 2162 C C . THR A 1 277 ? 16.689 -10.279 -14.620 1.00 96.94 277 THR A C 1
ATOM 2164 O O . THR A 1 277 ? 17.220 -10.924 -15.525 1.00 96.94 277 THR A O 1
ATOM 2167 N N . ALA A 1 278 ? 16.723 -8.944 -14.599 1.00 97.06 278 ALA A N 1
ATOM 2168 C CA . ALA A 1 278 ? 17.433 -8.144 -15.592 1.00 97.06 278 ALA A CA 1
ATOM 2169 C C . ALA A 1 278 ? 18.935 -8.459 -15.613 1.00 97.06 278 ALA A C 1
ATOM 2171 O O . ALA A 1 278 ? 19.507 -8.661 -16.687 1.00 97.06 278 ALA A O 1
ATOM 2172 N N . PHE A 1 279 ? 19.564 -8.539 -14.438 1.00 96.38 279 PHE A N 1
ATOM 2173 C CA . PHE A 1 279 ? 20.984 -8.853 -14.305 1.00 96.38 279 PHE A CA 1
ATOM 2174 C C . PHE A 1 279 ? 21.299 -10.248 -14.853 1.00 96.38 279 PHE A C 1
ATOM 2176 O O . PHE A 1 279 ? 22.189 -10.394 -15.693 1.00 96.38 279 PHE A O 1
ATOM 2183 N N . LYS A 1 280 ? 20.507 -11.262 -14.469 1.00 95.75 280 LYS A N 1
ATOM 2184 C CA . LYS A 1 280 ? 20.612 -12.627 -15.017 1.00 95.75 280 LYS A CA 1
ATOM 2185 C C . LYS A 1 280 ? 20.490 -12.657 -16.544 1.00 95.75 280 LYS A C 1
ATOM 2187 O O . LYS A 1 280 ? 21.208 -13.401 -17.204 1.00 95.75 280 LYS A O 1
ATOM 2192 N N . ALA A 1 281 ? 19.630 -11.811 -17.111 1.00 95.00 281 ALA A N 1
ATOM 2193 C CA . ALA A 1 281 ? 19.455 -11.669 -18.555 1.00 95.00 281 ALA A CA 1
ATOM 2194 C C . ALA A 1 281 ? 20.563 -10.842 -19.249 1.00 95.00 281 ALA A C 1
ATOM 2196 O O . ALA A 1 281 ? 20.439 -10.513 -20.431 1.00 95.00 281 ALA A O 1
ATOM 2197 N N . GLY A 1 282 ? 21.639 -10.482 -18.540 1.00 94.38 282 GLY A N 1
ATOM 2198 C CA . GLY A 1 282 ? 22.793 -9.768 -19.088 1.00 94.38 282 GLY A CA 1
ATOM 2199 C C . GLY A 1 282 ? 22.588 -8.262 -19.261 1.00 94.38 282 GLY A C 1
ATOM 2200 O O . GLY A 1 282 ? 23.363 -7.614 -19.974 1.00 94.38 282 GLY A O 1
ATOM 2201 N N . ARG A 1 283 ? 21.556 -7.683 -18.634 1.00 95.94 283 ARG A N 1
ATOM 2202 C CA . ARG A 1 283 ? 21.382 -6.226 -18.580 1.00 95.94 283 ARG A CA 1
ATOM 2203 C C . ARG A 1 283 ? 22.414 -5.638 -17.622 1.00 95.94 283 ARG A C 1
ATOM 2205 O O . ARG A 1 283 ? 22.676 -6.191 -16.561 1.00 95.94 283 ARG A O 1
ATOM 2212 N N . LYS A 1 284 ? 23.012 -4.520 -18.023 1.00 95.88 284 LYS A N 1
ATOM 2213 C CA . LYS A 1 284 ? 24.125 -3.865 -17.322 1.00 95.88 284 LYS A CA 1
ATOM 2214 C C . LYS A 1 284 ? 23.757 -2.495 -16.771 1.00 95.88 284 LYS A C 1
ATOM 2216 O O . LYS A 1 284 ? 24.373 -2.058 -15.804 1.00 95.88 284 LYS A O 1
ATOM 2221 N N . PHE A 1 285 ? 22.765 -1.838 -17.370 1.00 96.44 285 PHE A N 1
ATOM 2222 C CA . PHE A 1 285 ? 22.392 -0.470 -17.032 1.00 96.44 285 PHE A CA 1
ATOM 2223 C C . PHE A 1 285 ? 20.919 -0.353 -16.641 1.00 96.44 285 PHE A C 1
ATOM 2225 O O . PHE A 1 285 ? 20.059 -1.014 -17.230 1.00 96.44 285 PHE A O 1
ATOM 2232 N N . LEU A 1 286 ? 20.639 0.523 -15.681 1.00 96.12 286 LEU A N 1
ATOM 2233 C CA . LEU A 1 286 ? 19.307 0.892 -15.219 1.00 96.12 286 LEU A CA 1
ATOM 2234 C C . LEU A 1 286 ? 19.092 2.387 -15.437 1.00 96.12 286 LEU A C 1
ATOM 2236 O O . LEU A 1 286 ? 19.879 3.207 -14.979 1.00 96.12 286 LEU A O 1
ATOM 2240 N N . VAL A 1 287 ? 17.995 2.736 -16.094 1.00 94.88 287 VAL A N 1
ATOM 2241 C CA . VAL A 1 287 ? 17.546 4.120 -16.246 1.00 94.88 287 VAL A CA 1
ATOM 2242 C C . VAL A 1 287 ? 16.305 4.331 -15.391 1.00 94.88 287 VAL A C 1
ATOM 2244 O O . VAL A 1 287 ? 15.326 3.598 -15.529 1.00 94.88 287 VAL A O 1
ATOM 2247 N N . LEU A 1 288 ? 16.333 5.351 -14.533 1.00 93.38 288 LEU A N 1
ATOM 2248 C CA . LEU A 1 288 ? 15.213 5.733 -13.671 1.00 93.38 288 LEU A CA 1
ATOM 2249 C C . LEU A 1 288 ? 14.400 6.852 -14.336 1.00 93.38 288 LEU A C 1
ATOM 2251 O O . LEU A 1 288 ? 14.789 8.023 -14.316 1.00 93.38 288 LEU A O 1
ATOM 2255 N N . ALA A 1 289 ? 13.272 6.486 -14.944 1.00 90.00 289 ALA A N 1
ATOM 2256 C CA . ALA A 1 289 ? 12.393 7.381 -15.685 1.00 90.00 289 ALA A CA 1
ATOM 2257 C C . ALA A 1 289 ? 11.147 7.753 -14.865 1.00 90.00 289 ALA A C 1
ATOM 2259 O O . ALA A 1 289 ? 10.176 7.004 -14.759 1.00 90.00 289 ALA A O 1
ATOM 2260 N N . GLY A 1 290 ? 11.158 8.968 -14.321 1.00 84.88 290 GLY A N 1
ATOM 2261 C CA . GLY A 1 290 ? 10.067 9.519 -13.521 1.00 84.88 290 GLY A CA 1
ATOM 2262 C C . GLY A 1 290 ? 10.502 9.823 -12.092 1.00 84.88 290 GLY A C 1
ATOM 2263 O O . GLY A 1 290 ? 11.296 9.103 -11.493 1.00 84.88 290 GLY A O 1
ATOM 2264 N N . LYS A 1 291 ? 9.966 10.918 -11.548 1.00 78.69 291 LYS A N 1
ATOM 2265 C CA . LYS A 1 291 ? 10.393 11.483 -10.262 1.00 78.69 291 LYS A CA 1
ATOM 2266 C C . LYS A 1 291 ? 10.196 10.519 -9.091 1.00 78.69 291 LYS A C 1
ATOM 2268 O O . LYS A 1 291 ? 11.090 10.390 -8.268 1.00 78.69 291 LYS A O 1
ATOM 2273 N N . SER A 1 292 ? 9.048 9.841 -9.047 1.00 76.81 292 SER A N 1
ATOM 2274 C CA . SER A 1 292 ? 8.704 8.894 -7.983 1.00 76.81 292 SER A CA 1
ATOM 2275 C C . SER A 1 292 ? 9.591 7.654 -8.005 1.00 76.81 292 SER A C 1
ATOM 2277 O O . SER A 1 292 ? 10.115 7.275 -6.965 1.00 76.81 292 SER A O 1
ATOM 2279 N N . VAL A 1 293 ? 9.792 7.045 -9.178 1.00 86.31 293 VAL A N 1
ATOM 2280 C CA . VAL A 1 293 ? 10.687 5.888 -9.342 1.00 86.31 293 VAL A CA 1
ATOM 2281 C C . VAL A 1 293 ? 12.109 6.261 -8.941 1.00 86.31 293 VAL A C 1
ATOM 2283 O O . VAL A 1 293 ? 12.711 5.557 -8.142 1.00 86.31 293 VAL A O 1
ATOM 2286 N N . ARG A 1 294 ? 12.616 7.402 -9.424 1.00 85.94 294 ARG A N 1
ATOM 2287 C CA . ARG A 1 294 ? 13.948 7.890 -9.061 1.00 85.94 294 ARG A CA 1
ATOM 2288 C C . ARG A 1 294 ? 14.102 8.046 -7.544 1.00 85.94 294 ARG A C 1
ATOM 2290 O O . ARG A 1 294 ? 14.955 7.391 -6.960 1.00 85.94 294 ARG A O 1
ATOM 2297 N N . SER A 1 295 ? 13.212 8.809 -6.904 1.00 75.81 295 SER A N 1
ATOM 2298 C CA . SER A 1 295 ? 13.319 9.092 -5.469 1.00 75.81 295 SER A CA 1
ATOM 2299 C C . SER A 1 295 ? 13.209 7.845 -4.589 1.00 75.81 295 SER A C 1
ATOM 2301 O O . SER A 1 295 ? 13.906 7.760 -3.589 1.00 75.81 295 SER A O 1
ATOM 2303 N N . HIS A 1 296 ? 12.341 6.886 -4.928 1.00 78.50 296 HIS A N 1
ATOM 2304 C CA . HIS A 1 296 ? 12.181 5.678 -4.111 1.00 78.50 296 HIS A CA 1
ATOM 2305 C C . HIS A 1 296 ? 13.338 4.704 -4.294 1.00 78.50 296 HIS A C 1
ATOM 2307 O O . HIS A 1 296 ? 13.828 4.166 -3.307 1.00 78.50 296 HIS A O 1
ATOM 2313 N N . LEU A 1 297 ? 13.771 4.463 -5.535 1.00 85.38 297 LEU A N 1
ATOM 2314 C CA . LEU A 1 297 ? 14.799 3.455 -5.785 1.00 85.38 297 LEU A CA 1
ATOM 2315 C C . LEU A 1 297 ? 16.182 3.926 -5.346 1.00 85.38 297 LEU A C 1
ATOM 2317 O O . LEU A 1 297 ? 16.921 3.121 -4.795 1.00 85.38 297 LEU A O 1
ATOM 2321 N N . GLU A 1 298 ? 16.519 5.208 -5.516 1.00 84.38 298 GLU A N 1
ATOM 2322 C CA . GLU A 1 298 ? 17.790 5.752 -5.016 1.00 84.38 298 GLU A CA 1
ATOM 2323 C C . GLU A 1 298 ? 17.882 5.632 -3.490 1.00 84.38 298 GLU A C 1
ATOM 2325 O O . GLU A 1 298 ? 18.863 5.093 -2.983 1.00 84.38 298 GLU A O 1
ATOM 2330 N N . LEU A 1 299 ? 16.824 6.013 -2.764 1.00 75.38 299 LEU A N 1
ATOM 2331 C CA . LEU A 1 299 ? 16.791 5.876 -1.305 1.00 75.38 299 LEU A CA 1
ATOM 2332 C C . LEU A 1 299 ? 16.768 4.411 -0.850 1.00 75.38 299 LEU A C 1
ATOM 2334 O O . LEU A 1 299 ? 17.398 4.062 0.145 1.00 75.38 299 LEU A O 1
ATOM 2338 N N . ALA A 1 300 ? 16.063 3.533 -1.567 1.00 80.06 300 ALA A N 1
ATOM 2339 C CA . ALA A 1 300 ? 16.061 2.109 -1.248 1.00 80.06 300 ALA A CA 1
ATOM 2340 C C . ALA A 1 300 ? 17.457 1.487 -1.412 1.00 80.06 300 ALA A C 1
ATOM 2342 O O . ALA A 1 300 ? 17.828 0.638 -0.607 1.00 80.06 300 ALA A O 1
ATOM 2343 N N . VAL A 1 301 ? 18.241 1.918 -2.406 1.00 84.31 301 VAL A N 1
ATOM 2344 C CA . VAL A 1 301 ? 19.647 1.504 -2.560 1.00 84.31 301 VAL A CA 1
ATOM 2345 C C . VAL A 1 301 ? 20.505 2.074 -1.433 1.00 84.31 301 VAL A C 1
ATOM 2347 O O . VAL A 1 301 ? 21.244 1.325 -0.800 1.00 84.31 301 VAL A O 1
ATOM 2350 N N . GLU A 1 302 ? 20.384 3.374 -1.150 1.00 80.12 302 GLU A N 1
ATOM 2351 C CA . GLU A 1 302 ? 21.152 4.063 -0.103 1.00 80.12 302 GLU A CA 1
ATOM 2352 C C . GLU A 1 302 ? 20.973 3.411 1.277 1.00 80.12 302 GLU A C 1
ATOM 2354 O O . GLU A 1 302 ? 21.943 3.209 2.007 1.00 80.12 302 GLU A O 1
ATOM 2359 N N . HIS A 1 303 ? 19.741 3.019 1.609 1.00 75.00 303 HIS A N 1
ATOM 2360 C CA . HIS A 1 303 ? 19.400 2.383 2.881 1.00 75.00 303 HIS A CA 1
ATOM 2361 C C . HIS A 1 303 ? 19.489 0.846 2.868 1.00 75.00 303 HIS A C 1
ATOM 2363 O O . HIS A 1 303 ? 19.173 0.213 3.874 1.00 75.00 303 HIS A O 1
ATOM 2369 N N . GLY A 1 304 ? 19.924 0.231 1.763 1.00 82.38 304 GLY A N 1
ATOM 2370 C CA . GLY A 1 304 ? 20.160 -1.216 1.677 1.00 82.38 304 GLY A CA 1
ATOM 2371 C C . GLY A 1 304 ? 18.914 -2.095 1.498 1.00 82.38 304 GLY A C 1
ATOM 2372 O O . GLY A 1 304 ? 19.006 -3.309 1.656 1.00 82.38 304 GLY A O 1
ATOM 2373 N N . TYR A 1 305 ? 17.763 -1.518 1.143 1.00 82.06 305 TYR A N 1
ATOM 2374 C CA . TYR A 1 305 ? 16.530 -2.254 0.822 1.00 82.06 305 TYR A CA 1
ATOM 2375 C C . TYR A 1 305 ? 16.467 -2.744 -0.633 1.00 82.06 305 TYR A C 1
ATOM 2377 O O . TYR A 1 305 ? 15.654 -3.612 -0.946 1.00 82.06 305 TYR A O 1
ATOM 2385 N N . LEU A 1 306 ? 17.288 -2.187 -1.531 1.00 87.50 306 LEU A N 1
ATOM 2386 C CA . LEU A 1 306 ? 17.375 -2.601 -2.931 1.00 87.50 306 LEU A CA 1
ATOM 2387 C C . LEU A 1 306 ? 18.827 -2.877 -3.326 1.00 87.50 306 LEU A C 1
ATOM 2389 O O . LEU A 1 306 ? 19.655 -1.969 -3.352 1.00 87.50 306 LEU A O 1
ATOM 2393 N N . ASP A 1 307 ? 19.117 -4.116 -3.714 1.00 92.56 307 ASP A N 1
ATOM 2394 C CA . ASP A 1 307 ? 20.402 -4.496 -4.295 1.00 92.56 307 ASP A CA 1
ATOM 2395 C C . ASP A 1 307 ? 20.335 -4.425 -5.826 1.00 92.56 307 ASP A C 1
ATOM 2397 O O . ASP A 1 307 ? 19.572 -5.152 -6.478 1.00 92.56 307 ASP A O 1
ATOM 2401 N N . LEU A 1 308 ? 21.188 -3.578 -6.409 1.00 92.69 308 LEU A N 1
ATOM 2402 C CA . LEU A 1 308 ? 21.335 -3.419 -7.855 1.00 92.69 308 LEU A CA 1
ATOM 2403 C C . LEU A 1 308 ? 21.948 -4.646 -8.553 1.00 92.69 308 LEU A C 1
ATOM 2405 O O . LEU A 1 308 ? 21.971 -4.688 -9.782 1.00 92.69 308 LEU A O 1
ATOM 2409 N N . ASN A 1 309 ? 22.442 -5.645 -7.814 1.00 92.62 309 ASN A N 1
ATOM 2410 C CA . ASN A 1 309 ? 23.071 -6.862 -8.337 1.00 92.62 309 ASN A CA 1
ATOM 2411 C C . ASN A 1 309 ? 24.189 -6.559 -9.355 1.00 92.62 309 ASN A C 1
ATOM 2413 O O . ASN A 1 309 ? 24.387 -7.281 -10.324 1.00 92.62 309 ASN A O 1
ATOM 2417 N N . GLY A 1 310 ? 24.907 -5.446 -9.180 1.00 89.31 310 GLY A N 1
ATOM 2418 C CA . GLY A 1 310 ? 25.955 -5.004 -10.104 1.00 89.31 310 GLY A CA 1
ATOM 2419 C C . GLY A 1 310 ? 25.472 -4.240 -11.346 1.00 89.31 310 GLY A C 1
ATOM 2420 O O . GLY A 1 310 ? 26.318 -3.769 -12.108 1.00 89.31 310 GLY A O 1
ATOM 2421 N N . ILE A 1 311 ? 24.166 -4.039 -11.544 1.00 94.25 311 ILE A N 1
ATOM 2422 C CA . ILE A 1 311 ? 23.644 -3.102 -12.551 1.00 94.25 311 ILE A CA 1
ATOM 2423 C C . ILE A 1 311 ? 24.047 -1.666 -12.177 1.00 94.25 311 ILE A C 1
ATOM 2425 O O . ILE A 1 311 ? 24.036 -1.286 -11.008 1.00 94.25 311 ILE A O 1
ATOM 2429 N N . ARG A 1 312 ? 24.426 -0.854 -13.169 1.00 93.25 312 ARG A N 1
ATOM 2430 C CA . ARG A 1 312 ? 24.785 0.562 -12.985 1.00 93.25 312 ARG A CA 1
ATOM 2431 C C . ARG A 1 312 ? 23.607 1.468 -13.314 1.00 93.25 312 ARG A C 1
ATOM 2433 O O . ARG A 1 312 ? 22.996 1.317 -14.371 1.00 93.25 312 ARG A O 1
ATOM 2440 N N . VAL A 1 313 ? 23.311 2.424 -12.440 1.00 93.00 313 VAL A N 1
ATOM 2441 C CA . VAL A 1 313 ? 22.328 3.473 -12.736 1.00 93.00 313 VAL A CA 1
ATOM 2442 C C . VAL A 1 313 ? 22.967 4.501 -13.668 1.00 93.00 313 VAL A C 1
ATOM 2444 O O . VAL A 1 313 ? 24.092 4.928 -13.424 1.00 93.00 313 VAL A O 1
ATOM 2447 N N . VAL A 1 314 ? 22.270 4.864 -14.742 1.00 91.88 314 VAL A N 1
ATOM 2448 C CA . VAL A 1 314 ? 22.708 5.862 -15.733 1.00 91.88 314 VAL A CA 1
ATOM 2449 C C . VAL A 1 314 ? 21.555 6.800 -16.079 1.00 91.88 314 VAL A C 1
ATOM 2451 O O . VAL A 1 314 ? 20.381 6.457 -15.889 1.00 91.88 314 VAL A O 1
ATOM 2454 N N . ASP A 1 315 ? 21.866 7.980 -16.609 1.00 89.69 315 ASP A N 1
ATOM 2455 C CA . ASP A 1 315 ? 20.836 8.924 -17.027 1.00 89.69 315 ASP A CA 1
ATOM 2456 C C . ASP A 1 315 ? 20.245 8.559 -18.394 1.00 89.69 315 ASP A C 1
ATOM 2458 O O . ASP A 1 315 ? 20.870 7.921 -19.244 1.00 89.69 315 ASP A O 1
ATOM 2462 N N . ILE A 1 316 ? 19.020 9.035 -18.641 1.00 88.62 316 ILE A N 1
ATOM 2463 C CA . ILE A 1 316 ? 18.348 8.904 -19.946 1.00 88.62 316 ILE A CA 1
ATOM 2464 C C . ILE A 1 316 ? 19.249 9.433 -21.072 1.00 88.62 316 ILE A C 1
ATOM 2466 O O . ILE A 1 316 ? 19.381 8.788 -22.111 1.00 88.62 316 ILE A O 1
ATOM 2470 N N . ALA A 1 317 ? 19.916 10.565 -20.835 1.00 88.75 317 ALA A N 1
ATOM 2471 C CA . ALA A 1 317 ? 20.814 11.183 -21.801 1.00 88.75 317 ALA A CA 1
ATOM 2472 C C . ALA A 1 317 ? 22.031 10.302 -22.127 1.00 88.75 317 ALA A C 1
ATOM 2474 O O . ALA A 1 317 ? 22.540 10.372 -23.244 1.00 88.75 317 ALA A O 1
ATOM 2475 N N . ASP A 1 318 ? 22.504 9.470 -21.196 1.00 90.56 318 ASP A N 1
ATOM 2476 C CA . ASP A 1 318 ? 23.623 8.561 -21.457 1.00 90.56 318 ASP A CA 1
ATOM 2477 C C . ASP A 1 318 ? 23.216 7.470 -22.451 1.00 90.56 318 ASP A C 1
ATOM 2479 O O . ASP A 1 318 ? 23.975 7.141 -23.364 1.00 90.56 318 ASP A O 1
ATOM 2483 N N . LEU A 1 319 ? 21.987 6.961 -22.311 1.00 89.56 319 LEU A N 1
ATOM 2484 C CA . LEU A 1 319 ? 21.398 5.998 -23.236 1.00 89.56 319 LEU A CA 1
ATOM 2485 C C . LEU A 1 319 ? 21.106 6.622 -24.609 1.00 89.56 319 LEU A C 1
ATOM 2487 O O . LEU A 1 319 ? 21.445 6.022 -25.627 1.00 89.56 319 LEU A O 1
ATOM 2491 N N . GLU A 1 320 ? 20.502 7.811 -24.652 1.00 88.25 320 GLU A N 1
ATOM 2492 C CA . GLU A 1 320 ? 20.174 8.506 -25.909 1.00 88.25 320 GLU A CA 1
ATOM 2493 C C . GLU A 1 320 ? 21.432 8.880 -26.702 1.00 88.25 320 GLU A C 1
ATOM 2495 O O . GLU A 1 320 ? 21.477 8.710 -27.919 1.00 88.25 320 GLU A O 1
ATOM 2500 N N . ASN A 1 321 ? 22.488 9.312 -26.008 1.00 87.81 321 ASN A N 1
ATOM 2501 C CA . ASN A 1 321 ? 23.755 9.690 -26.629 1.00 87.81 321 ASN A CA 1
ATOM 2502 C C . ASN A 1 321 ? 24.728 8.520 -26.793 1.00 87.81 321 ASN A C 1
ATOM 2504 O O . ASN A 1 321 ? 25.878 8.748 -27.171 1.00 87.81 321 ASN A O 1
ATOM 2508 N N . ASN A 1 322 ? 24.298 7.278 -26.532 1.00 84.81 322 ASN A N 1
ATOM 2509 C CA . ASN A 1 322 ? 25.126 6.090 -26.726 1.00 84.81 322 ASN A CA 1
ATOM 2510 C C . ASN A 1 322 ? 26.477 6.165 -25.978 1.00 84.81 322 ASN A C 1
ATOM 2512 O O . ASN A 1 322 ? 27.502 5.714 -26.504 1.00 84.81 322 ASN A O 1
ATOM 2516 N N . ARG A 1 323 ? 26.493 6.765 -24.778 1.00 90.69 323 ARG A N 1
ATOM 2517 C CA . ARG A 1 323 ? 27.721 6.956 -23.995 1.00 90.69 323 ARG A CA 1
ATOM 2518 C C . ARG A 1 323 ? 28.353 5.620 -23.616 1.00 90.69 323 ARG A C 1
ATOM 2520 O O . ARG A 1 323 ? 27.706 4.574 -23.594 1.00 90.69 323 ARG A O 1
ATOM 2527 N N . GLU A 1 324 ? 29.637 5.669 -23.304 1.00 91.38 324 GLU A N 1
ATOM 2528 C CA . GLU A 1 324 ? 30.394 4.526 -22.816 1.00 91.38 324 GLU A CA 1
ATOM 2529 C C . GLU A 1 324 ? 30.681 4.698 -21.326 1.00 91.38 324 GLU A C 1
ATOM 2531 O O . GLU A 1 324 ? 31.075 5.779 -20.889 1.00 91.38 324 GLU A O 1
ATOM 2536 N N . LEU A 1 325 ? 30.478 3.630 -20.557 1.00 87.56 325 LEU A N 1
ATOM 2537 C CA . LEU A 1 325 ? 30.835 3.554 -19.146 1.00 87.56 325 LEU A CA 1
ATOM 2538 C C . LEU A 1 325 ? 31.588 2.242 -18.919 1.00 87.56 325 LEU A C 1
ATOM 2540 O O . LEU A 1 325 ? 31.124 1.185 -19.349 1.00 87.56 325 LEU A O 1
ATOM 2544 N N . ASP A 1 326 ? 32.760 2.315 -18.289 1.00 87.12 326 ASP A N 1
ATOM 2545 C CA . ASP A 1 326 ? 33.628 1.164 -17.999 1.00 87.12 326 ASP A CA 1
ATOM 2546 C C . ASP A 1 326 ? 33.923 0.271 -19.226 1.00 87.12 326 ASP A C 1
ATOM 2548 O O . ASP A 1 326 ? 33.900 -0.959 -19.147 1.00 87.12 326 ASP A O 1
ATOM 2552 N N . GLY A 1 327 ? 34.161 0.874 -20.397 1.00 87.56 327 GLY A N 1
ATOM 2553 C CA . GLY A 1 327 ? 34.439 0.130 -21.634 1.00 87.56 327 GLY A CA 1
ATOM 2554 C C . GLY A 1 327 ? 33.208 -0.530 -22.269 1.00 87.56 327 GLY A C 1
ATOM 2555 O O . GLY A 1 327 ? 33.332 -1.343 -23.188 1.00 87.56 327 GLY A O 1
ATOM 2556 N N . VAL A 1 328 ? 32.003 -0.237 -21.768 1.00 90.56 328 VAL A N 1
ATOM 2557 C CA . VAL A 1 328 ? 30.745 -0.798 -22.261 1.00 90.56 328 VAL A CA 1
ATOM 2558 C C . VAL A 1 328 ? 29.839 0.319 -22.767 1.00 90.56 328 VAL A C 1
ATOM 2560 O O . VAL A 1 328 ? 29.391 1.181 -22.014 1.00 90.56 328 VAL A O 1
ATOM 2563 N N . LYS A 1 329 ? 29.494 0.253 -24.055 1.00 92.94 329 LYS A N 1
ATOM 2564 C CA . LYS A 1 329 ? 28.501 1.142 -24.666 1.00 92.94 329 LYS A CA 1
ATOM 2565 C C . LYS A 1 329 ? 27.117 0.939 -24.039 1.00 92.94 329 LYS A C 1
ATOM 2567 O O . LYS A 1 329 ? 26.596 -0.184 -24.026 1.00 92.94 329 LYS A O 1
ATOM 2572 N N . ILE A 1 330 ? 26.505 2.024 -23.579 1.00 93.25 330 ILE A N 1
ATOM 2573 C CA . ILE A 1 330 ? 25.132 2.068 -23.073 1.00 93.25 330 ILE A CA 1
ATOM 2574 C C . ILE A 1 330 ? 24.191 2.056 -24.278 1.00 93.25 330 ILE A C 1
ATOM 2576 O O . ILE A 1 330 ? 24.274 2.915 -25.153 1.00 93.25 330 ILE A O 1
ATOM 2580 N N . CYS A 1 331 ? 23.329 1.042 -24.376 1.00 92.31 331 CYS A N 1
ATOM 2581 C CA . CYS A 1 331 ? 22.428 0.882 -25.514 1.00 92.31 331 CYS A CA 1
ATOM 2582 C C . CYS A 1 331 ? 21.175 0.077 -25.146 1.00 92.31 331 CYS A C 1
ATOM 2584 O O . CYS A 1 331 ? 21.136 -0.660 -24.167 1.00 92.31 331 CYS A O 1
ATOM 2586 N N . ALA A 1 332 ? 20.139 0.143 -25.983 1.00 91.62 332 ALA A N 1
ATOM 2587 C CA . ALA A 1 332 ? 18.839 -0.464 -25.686 1.00 91.62 332 ALA A CA 1
ATOM 2588 C C . ALA A 1 332 ? 18.908 -1.944 -25.236 1.00 91.62 332 ALA A C 1
ATOM 2590 O O . ALA A 1 332 ? 18.233 -2.339 -24.289 1.00 91.62 332 ALA A O 1
ATOM 2591 N N . LYS A 1 333 ? 19.775 -2.757 -25.860 1.00 91.94 333 LYS A N 1
ATOM 2592 C CA . LYS A 1 333 ? 19.907 -4.200 -25.573 1.00 91.94 333 LYS A CA 1
ATOM 2593 C C . LYS A 1 333 ? 20.502 -4.538 -24.201 1.00 91.94 333 LYS A C 1
ATOM 2595 O O . LYS A 1 333 ? 20.316 -5.655 -23.734 1.00 91.94 333 LYS A O 1
ATOM 2600 N N . ASN A 1 334 ? 21.255 -3.634 -23.574 1.00 94.00 334 ASN A N 1
ATOM 2601 C CA . ASN A 1 334 ? 21.879 -3.872 -22.266 1.00 94.00 334 ASN A CA 1
ATOM 2602 C C . ASN A 1 334 ? 21.326 -2.948 -21.174 1.00 94.00 334 ASN A C 1
ATOM 2604 O O . ASN A 1 334 ? 21.820 -2.989 -20.047 1.00 94.00 334 ASN A O 1
ATOM 2608 N N . THR A 1 335 ? 20.275 -2.190 -21.484 1.00 94.88 335 THR A N 1
ATOM 2609 C CA . THR A 1 335 ? 19.623 -1.258 -20.566 1.00 94.88 335 THR A CA 1
ATOM 2610 C C . THR A 1 335 ? 18.205 -1.716 -20.230 1.00 94.88 335 THR A C 1
ATOM 2612 O O . THR A 1 335 ? 17.469 -2.202 -21.094 1.00 94.88 335 THR A O 1
ATOM 2615 N N . VAL A 1 336 ? 17.824 -1.539 -18.966 1.00 97.06 336 VAL A N 1
ATOM 2616 C CA . VAL A 1 336 ? 16.441 -1.601 -18.482 1.00 97.06 336 VAL A CA 1
ATOM 2617 C C . VAL A 1 336 ? 16.004 -0.205 -18.065 1.00 97.06 336 VAL A C 1
ATOM 2619 O O . VAL A 1 336 ? 16.782 0.538 -17.471 1.00 97.06 336 VAL A O 1
ATOM 2622 N N . VAL A 1 337 ? 14.760 0.155 -18.365 1.00 97.19 337 VAL A N 1
ATOM 2623 C CA . VAL A 1 337 ? 14.156 1.415 -17.922 1.00 97.19 337 VAL A CA 1
ATOM 2624 C C . VAL A 1 337 ? 13.103 1.117 -16.865 1.00 97.19 337 VAL A C 1
ATOM 2626 O O . VAL A 1 337 ? 12.065 0.533 -17.172 1.00 97.19 337 VAL A O 1
ATOM 2629 N N . ALA A 1 338 ? 13.356 1.547 -15.634 1.00 97.38 338 ALA A N 1
ATOM 2630 C CA . ALA A 1 338 ? 12.349 1.622 -14.588 1.00 97.38 338 ALA A CA 1
ATOM 2631 C C . ALA A 1 338 ? 11.508 2.881 -14.821 1.00 97.38 338 ALA A C 1
ATOM 2633 O O . ALA A 1 338 ? 12.039 3.989 -14.745 1.00 97.38 338 ALA A O 1
ATOM 2634 N N . ILE A 1 339 ? 10.224 2.732 -15.152 1.00 95.00 339 ILE A N 1
ATOM 2635 C CA . ILE A 1 339 ? 9.391 3.847 -15.619 1.00 95.00 339 ILE A CA 1
ATOM 2636 C C . ILE A 1 339 ? 8.123 4.037 -14.778 1.00 95.00 339 ILE A C 1
ATOM 2638 O O . ILE A 1 339 ? 7.388 3.092 -14.507 1.00 95.00 339 ILE A O 1
ATOM 2642 N N . ALA A 1 340 ? 7.859 5.275 -14.354 1.00 89.62 340 ALA A N 1
ATOM 2643 C CA . ALA A 1 340 ? 6.651 5.635 -13.608 1.00 89.62 340 ALA A CA 1
ATOM 2644 C C . ALA A 1 340 ? 5.431 5.788 -14.533 1.00 89.62 340 ALA A C 1
ATOM 2646 O O . ALA A 1 340 ? 5.584 6.230 -15.673 1.00 89.62 340 ALA A O 1
ATOM 2647 N N . GLY A 1 341 ? 4.225 5.537 -14.014 1.00 86.06 341 GLY A N 1
ATOM 2648 C CA . GLY A 1 341 ? 2.966 5.783 -14.734 1.00 86.06 341 GLY A CA 1
ATOM 2649 C C . GLY A 1 341 ? 2.096 4.553 -14.959 1.00 86.06 341 GLY A C 1
ATOM 2650 O O . GLY A 1 341 ? 1.561 4.374 -16.051 1.00 86.06 341 GLY A O 1
ATOM 2651 N N . THR A 1 342 ? 2.010 3.657 -13.974 1.00 86.56 342 THR A N 1
ATOM 2652 C CA . THR A 1 342 ? 1.292 2.380 -14.108 1.00 86.56 342 THR A CA 1
ATOM 2653 C C . THR A 1 342 ? -0.216 2.544 -14.297 1.00 86.56 342 THR A C 1
ATOM 2655 O O . THR A 1 342 ? -0.847 1.617 -14.796 1.00 86.56 342 THR A O 1
ATOM 2658 N N . GLN A 1 343 ? -0.786 3.702 -13.940 1.00 82.38 343 GLN A N 1
ATOM 2659 C CA . GLN A 1 343 ? -2.225 3.982 -14.000 1.00 82.38 343 GLN A CA 1
ATOM 2660 C C . GLN A 1 343 ? -2.616 4.872 -15.193 1.00 82.38 343 GLN A C 1
ATOM 2662 O O . GLN A 1 343 ? -3.746 5.353 -15.291 1.00 82.38 343 GLN A O 1
ATOM 2667 N N . GLY A 1 344 ? -1.689 5.091 -16.128 1.00 78.88 344 GLY A N 1
ATOM 2668 C CA . GLY A 1 344 ? -1.930 5.901 -17.319 1.00 78.88 344 GLY A CA 1
ATOM 2669 C C . GLY A 1 344 ? -2.053 7.397 -17.029 1.00 78.88 344 GLY A C 1
ATOM 2670 O O . GLY A 1 344 ? -2.691 8.121 -17.792 1.00 78.88 344 GLY A O 1
ATOM 2671 N N . GLU A 1 345 ? -1.452 7.877 -15.938 1.00 79.44 345 GLU A N 1
ATOM 2672 C CA . GLU A 1 345 ? -1.474 9.289 -15.572 1.00 79.44 345 GLU A CA 1
ATOM 2673 C C . GLU A 1 345 ? -0.884 10.126 -16.715 1.00 79.44 345 GLU A C 1
ATOM 2675 O O . GLU A 1 345 ? 0.191 9.813 -17.237 1.00 79.44 345 GLU A O 1
ATOM 2680 N N . GLU A 1 346 ? -1.589 11.181 -17.127 1.00 71.25 346 GLU A N 1
ATOM 2681 C CA . GLU A 1 346 ? -1.350 11.885 -18.396 1.00 71.25 346 GLU A CA 1
ATOM 2682 C C . GLU A 1 346 ? 0.099 12.369 -18.569 1.00 71.25 346 GLU A C 1
ATOM 2684 O O . GLU A 1 346 ? 0.698 12.182 -19.628 1.00 71.25 346 GLU A O 1
ATOM 2689 N N . PHE A 1 347 ? 0.690 12.918 -17.505 1.00 76.62 347 PHE A N 1
ATOM 2690 C CA . PHE A 1 347 ? 2.055 13.458 -17.502 1.00 76.62 347 PHE A CA 1
ATOM 2691 C C . PHE A 1 347 ? 3.113 12.474 -16.986 1.00 76.62 347 PHE A C 1
ATOM 2693 O O . PHE A 1 347 ? 4.272 12.856 -16.789 1.00 76.62 347 PHE A O 1
ATOM 2700 N N . SER A 1 348 ? 2.744 11.211 -16.752 1.00 84.25 348 SER A N 1
ATOM 2701 C CA . SER A 1 348 ? 3.692 10.196 -16.297 1.00 84.25 348 SER A CA 1
ATOM 2702 C C . SER A 1 348 ? 4.775 9.915 -17.337 1.00 84.25 348 SER A C 1
ATOM 2704 O O . SER A 1 348 ? 4.614 10.160 -18.536 1.00 84.25 348 SER A O 1
ATOM 2706 N N . ALA A 1 349 ? 5.900 9.368 -16.878 1.00 88.94 349 ALA A N 1
ATOM 2707 C CA . ALA A 1 349 ? 6.989 8.998 -17.770 1.00 88.94 349 ALA A CA 1
ATOM 2708 C C . ALA A 1 349 ? 6.530 7.958 -18.806 1.00 88.94 349 ALA A C 1
ATOM 2710 O O . ALA A 1 349 ? 6.872 8.099 -19.976 1.00 88.94 349 ALA A O 1
ATOM 2711 N N . LEU A 1 350 ? 5.709 6.975 -18.419 1.00 94.00 350 LEU A N 1
ATOM 2712 C CA . LEU A 1 350 ? 5.184 5.962 -19.333 1.00 94.00 350 LEU A CA 1
ATOM 2713 C C . LEU A 1 350 ? 4.261 6.566 -20.396 1.00 94.00 350 LEU A C 1
ATOM 2715 O O . LEU A 1 350 ? 4.447 6.270 -21.574 1.00 94.00 350 LEU A O 1
ATOM 2719 N N . SER A 1 351 ? 3.331 7.448 -20.016 1.00 88.69 351 SER A N 1
ATOM 2720 C CA . SER A 1 351 ? 2.447 8.142 -20.968 1.00 88.69 351 SER A CA 1
ATOM 2721 C C . SER A 1 351 ? 3.240 8.997 -21.956 1.00 88.69 351 SER A C 1
ATOM 2723 O O . SER A 1 351 ? 3.044 8.908 -23.168 1.00 88.69 351 SER A O 1
ATOM 2725 N N . ARG A 1 352 ? 4.208 9.776 -21.458 1.00 91.00 352 ARG A N 1
ATOM 2726 C CA . ARG A 1 352 ? 5.089 10.602 -22.296 1.00 91.00 352 ARG A CA 1
ATOM 2727 C C . ARG A 1 352 ? 5.972 9.753 -23.203 1.00 91.00 352 ARG A C 1
ATOM 2729 O O . ARG A 1 352 ? 6.180 10.107 -24.362 1.00 91.00 352 ARG A O 1
ATOM 2736 N N . PHE A 1 353 ? 6.470 8.622 -22.703 1.00 92.94 353 PHE A N 1
ATOM 2737 C CA . PHE A 1 353 ? 7.206 7.664 -23.514 1.00 92.94 353 PHE A CA 1
ATOM 2738 C C . PHE A 1 353 ? 6.309 7.115 -24.612 1.00 92.94 353 PHE A C 1
ATOM 2740 O O . PHE A 1 353 ? 6.716 7.172 -25.764 1.00 92.94 353 PHE A O 1
ATOM 2747 N N . ALA A 1 354 ? 5.100 6.646 -24.291 1.00 89.94 354 ALA A N 1
ATOM 2748 C CA . ALA A 1 354 ? 4.134 6.110 -25.248 1.00 89.94 354 ALA A CA 1
ATOM 2749 C C . ALA A 1 354 ? 3.773 7.122 -26.348 1.00 89.94 354 ALA A C 1
ATOM 2751 O O . ALA A 1 354 ? 3.640 6.736 -27.501 1.00 89.94 354 ALA A O 1
ATOM 2752 N N . GLN A 1 355 ? 3.751 8.416 -26.027 1.00 87.75 355 GLN A N 1
ATOM 2753 C CA . GLN A 1 355 ? 3.533 9.514 -26.978 1.00 87.75 355 GLN A CA 1
ATOM 2754 C C . GLN A 1 355 ? 4.797 9.955 -27.743 1.00 87.75 355 GLN A C 1
ATOM 2756 O O . GLN A 1 355 ? 4.735 10.879 -28.550 1.00 87.75 355 GLN A O 1
ATOM 2761 N N . GLY A 1 356 ? 5.955 9.332 -27.499 1.00 87.12 356 GLY A N 1
ATOM 2762 C CA . GLY A 1 356 ? 7.217 9.658 -28.173 1.00 87.12 356 GLY A CA 1
ATOM 2763 C C . GLY A 1 356 ? 7.904 10.938 -27.684 1.00 87.12 356 GLY A C 1
ATOM 2764 O O . GLY A 1 356 ? 8.723 11.496 -28.404 1.00 87.12 356 GLY A O 1
ATOM 2765 N N . GLN A 1 357 ? 7.586 11.413 -26.479 1.00 87.81 357 GLN A N 1
ATOM 2766 C CA . GLN A 1 357 ? 8.110 12.672 -25.932 1.00 87.81 357 GLN A CA 1
ATOM 2767 C C . GLN A 1 357 ? 9.400 12.520 -25.109 1.00 87.81 357 GLN A C 1
ATOM 2769 O O . GLN A 1 357 ? 10.043 13.523 -24.803 1.00 87.81 357 GLN A O 1
ATOM 2774 N N . ILE A 1 358 ? 9.747 11.303 -24.682 1.00 85.75 358 ILE A N 1
ATOM 2775 C CA . ILE A 1 358 ? 10.982 10.989 -23.940 1.00 85.75 358 ILE A CA 1
ATOM 2776 C C . ILE A 1 358 ? 11.604 9.697 -24.482 1.00 85.75 358 ILE A C 1
ATOM 2778 O O . ILE A 1 358 ? 10.877 8.884 -25.061 1.00 85.75 358 ILE A O 1
ATOM 2782 N N . LEU A 1 359 ? 12.905 9.482 -24.236 1.00 82.25 359 LEU A N 1
ATOM 2783 C CA . LEU A 1 359 ? 13.670 8.328 -24.733 1.00 82.25 359 LEU A CA 1
ATOM 2784 C C . LEU A 1 359 ? 13.609 8.247 -26.264 1.00 82.25 359 LEU A C 1
ATOM 2786 O O . LEU A 1 359 ? 13.089 7.283 -26.836 1.00 82.25 359 LEU A O 1
ATOM 2790 N N . ASN A 1 360 ? 14.115 9.292 -26.921 1.00 76.81 360 ASN A N 1
ATOM 2791 C CA . ASN A 1 360 ? 14.091 9.420 -28.377 1.00 76.81 360 ASN A CA 1
ATOM 2792 C C . ASN A 1 360 ? 15.235 8.619 -29.016 1.00 76.81 360 ASN A C 1
ATOM 2794 O O . ASN A 1 360 ? 16.248 9.163 -29.450 1.00 76.81 360 ASN A O 1
ATOM 2798 N N . LEU A 1 361 ? 15.087 7.295 -29.015 1.00 78.00 361 LEU A N 1
ATOM 2799 C CA . LEU A 1 361 ? 16.046 6.380 -29.627 1.00 78.00 361 LEU A CA 1
ATOM 2800 C C . LEU A 1 361 ? 15.817 6.275 -31.138 1.00 78.00 361 LEU A C 1
ATOM 2802 O O . LEU A 1 361 ? 14.676 6.173 -31.584 1.00 78.00 361 LEU A O 1
ATOM 2806 N N . GLU A 1 362 ? 16.906 6.183 -31.910 1.00 73.19 362 GLU A N 1
ATOM 2807 C CA . GLU A 1 362 ? 16.868 5.990 -33.373 1.00 73.19 362 GLU A CA 1
ATOM 2808 C C . GLU A 1 362 ? 16.043 4.762 -33.797 1.00 73.19 362 GLU A C 1
ATOM 2810 O O . GLU A 1 362 ? 15.453 4.737 -34.876 1.00 73.19 362 GLU A O 1
ATOM 2815 N N . SER A 1 363 ? 15.985 3.729 -32.949 1.00 77.62 363 SER A N 1
ATOM 2816 C CA . SER A 1 363 ? 15.166 2.543 -33.177 1.00 77.62 363 SER A CA 1
ATOM 2817 C C . SER A 1 363 ? 14.593 1.986 -31.878 1.00 77.62 363 SER A C 1
ATOM 2819 O O . SER A 1 363 ? 15.302 1.796 -30.891 1.00 77.62 363 SER A O 1
ATOM 2821 N N . LEU A 1 364 ? 13.302 1.646 -31.916 1.00 84.38 364 LEU A N 1
ATOM 2822 C CA . LEU A 1 364 ? 12.598 0.899 -30.868 1.00 84.38 364 LEU A CA 1
ATOM 2823 C C . LEU A 1 364 ? 12.307 -0.550 -31.286 1.00 84.38 364 LEU A C 1
ATOM 2825 O O . LEU A 1 364 ? 11.521 -1.241 -30.636 1.00 84.38 364 LEU A O 1
ATOM 2829 N N . ALA A 1 365 ? 12.928 -1.025 -32.369 1.00 88.94 365 ALA A N 1
ATOM 2830 C CA . ALA A 1 365 ? 12.693 -2.366 -32.880 1.00 88.94 365 ALA A CA 1
ATOM 2831 C C . ALA A 1 365 ? 13.037 -3.434 -31.828 1.00 88.94 365 ALA A C 1
ATOM 2833 O O . ALA A 1 365 ? 14.132 -3.471 -31.266 1.00 88.94 365 ALA A O 1
ATOM 2834 N N . GLY A 1 366 ? 12.084 -4.331 -31.565 1.00 91.81 366 GLY A N 1
ATOM 2835 C CA . GLY A 1 366 ? 12.253 -5.406 -30.586 1.00 91.81 366 GLY A CA 1
ATOM 2836 C C . GLY A 1 366 ? 12.194 -4.961 -29.121 1.00 91.81 366 GLY A C 1
ATOM 2837 O O . GLY A 1 366 ? 12.496 -5.786 -28.254 1.00 91.81 366 GLY A O 1
ATOM 2838 N N . SER A 1 367 ? 11.816 -3.708 -28.850 1.00 95.25 367 SER A N 1
ATOM 2839 C CA . SER A 1 367 ? 11.545 -3.200 -27.502 1.00 95.25 367 SER A CA 1
ATOM 2840 C C . SER A 1 367 ? 10.235 -3.753 -26.943 1.00 95.25 367 SER A C 1
ATOM 2842 O O . SER A 1 367 ? 9.305 -4.095 -27.684 1.00 95.25 367 SER A O 1
ATOM 2844 N N . ALA A 1 368 ? 10.164 -3.835 -25.619 1.00 97.31 368 ALA A N 1
ATOM 2845 C CA . ALA A 1 368 ? 8.994 -4.323 -24.911 1.00 97.31 368 ALA A CA 1
ATOM 2846 C C . ALA A 1 368 ? 8.786 -3.568 -23.596 1.00 97.31 368 ALA A C 1
ATOM 2848 O O . ALA A 1 368 ? 9.744 -3.110 -22.972 1.00 97.31 368 ALA A O 1
ATOM 2849 N N . VAL A 1 369 ? 7.528 -3.474 -23.175 1.00 97.56 369 VAL A N 1
ATOM 2850 C CA . VAL A 1 369 ? 7.105 -2.905 -21.894 1.00 97.56 369 VAL A CA 1
ATOM 2851 C C . VAL A 1 369 ? 6.435 -4.004 -21.079 1.00 97.56 369 VAL A C 1
ATOM 2853 O O . VAL A 1 369 ? 5.543 -4.682 -21.588 1.00 97.56 369 VAL A O 1
ATOM 2856 N N . ALA A 1 370 ? 6.843 -4.156 -19.823 1.00 97.75 370 ALA A N 1
ATOM 2857 C CA . ALA A 1 370 ? 6.134 -4.929 -18.812 1.00 97.75 370 ALA A CA 1
ATOM 2858 C C . ALA A 1 370 ? 5.460 -3.968 -17.825 1.00 97.75 370 ALA A C 1
ATOM 2860 O O . ALA A 1 370 ? 6.137 -3.169 -17.181 1.00 97.75 370 ALA A O 1
ATOM 2861 N N . VAL A 1 371 ? 4.135 -4.034 -17.708 1.00 95.94 371 VAL A N 1
ATOM 2862 C CA . VAL A 1 371 ? 3.367 -3.298 -16.696 1.00 95.94 371 VAL A CA 1
ATOM 2863 C C . VAL A 1 371 ? 3.086 -4.246 -15.531 1.00 95.94 371 VAL A C 1
ATOM 2865 O O . VAL A 1 371 ? 2.118 -5.009 -15.544 1.00 95.94 371 VAL A O 1
ATOM 2868 N N . CYS A 1 372 ? 3.969 -4.208 -14.535 1.00 93.56 372 CYS A N 1
ATOM 2869 C CA . CYS A 1 372 ? 3.902 -4.969 -13.289 1.00 93.56 372 CYS A CA 1
ATOM 2870 C C . CYS A 1 372 ? 3.012 -4.242 -12.270 1.00 93.56 372 CYS A C 1
ATOM 2872 O O . CYS A 1 372 ? 3.468 -3.812 -11.212 1.00 93.56 372 CYS A O 1
ATOM 2874 N N . ALA A 1 373 ? 1.747 -4.041 -12.623 1.00 88.12 373 ALA A N 1
ATOM 2875 C CA . ALA A 1 373 ? 0.736 -3.457 -11.754 1.00 88.12 373 ALA A CA 1
ATOM 2876 C C . ALA A 1 373 ? -0.653 -3.931 -12.186 1.00 88.12 373 ALA A C 1
ATOM 2878 O O . ALA A 1 373 ? -0.841 -4.390 -13.315 1.00 88.12 373 ALA A O 1
ATOM 2879 N N . SER A 1 374 ? -1.622 -3.794 -11.285 1.00 83.31 374 SER A N 1
ATOM 2880 C CA . SER A 1 374 ? -3.039 -3.952 -11.623 1.00 83.31 374 SER A CA 1
ATOM 2881 C C . SER A 1 374 ? -3.686 -2.594 -11.851 1.00 83.31 374 SER A C 1
ATOM 2883 O O . SER A 1 374 ? -3.213 -1.577 -11.331 1.00 83.31 374 SER A O 1
ATOM 2885 N N . VAL A 1 375 ? -4.747 -2.579 -12.651 1.00 78.31 375 VAL A N 1
ATOM 2886 C CA . VAL A 1 375 ? -5.500 -1.363 -12.933 1.00 78.31 375 VAL A CA 1
ATOM 2887 C C . VAL A 1 375 ? -6.349 -1.036 -11.713 1.00 78.31 375 VAL A C 1
ATOM 2889 O O . VAL A 1 375 ? -7.144 -1.856 -11.259 1.00 78.31 375 VAL A O 1
ATOM 2892 N N . ILE A 1 376 ? -6.160 0.160 -11.158 1.00 72.25 376 ILE A N 1
ATOM 2893 C CA . ILE A 1 376 ? -7.018 0.651 -10.081 1.00 72.25 376 ILE A CA 1
ATOM 2894 C C . ILE A 1 376 ? -8.394 0.961 -10.689 1.00 72.25 376 ILE A C 1
ATOM 2896 O O . ILE A 1 376 ? -8.442 1.630 -11.729 1.00 72.25 376 ILE A O 1
ATOM 2900 N N . PRO A 1 377 ? -9.504 0.517 -10.066 1.00 66.31 377 PRO A N 1
ATOM 2901 C CA . PRO A 1 377 ? -10.847 0.832 -10.543 1.00 66.31 377 PRO A CA 1
ATOM 2902 C C . PRO A 1 377 ? -11.039 2.335 -10.789 1.00 66.31 377 PRO A C 1
ATOM 2904 O O . PRO A 1 377 ? -10.754 3.153 -9.914 1.00 66.31 377 PRO A O 1
ATOM 2907 N N . GLY A 1 378 ? -11.513 2.698 -11.983 1.00 64.69 378 GLY A N 1
ATOM 2908 C CA . GLY A 1 378 ? -11.656 4.083 -12.451 1.00 64.69 378 GLY A CA 1
ATOM 2909 C C . GLY A 1 378 ? -10.534 4.568 -13.382 1.00 64.69 378 GLY A C 1
ATOM 2910 O O . GLY A 1 378 ? -10.732 5.550 -14.100 1.00 64.69 378 GLY A O 1
ATOM 2911 N N . ASN A 1 379 ? -9.389 3.877 -13.429 1.00 69.06 379 ASN A N 1
ATOM 2912 C CA . ASN A 1 379 ? -8.255 4.208 -14.306 1.00 69.06 379 ASN A CA 1
ATOM 2913 C C . ASN A 1 379 ? -8.194 3.337 -15.577 1.00 69.06 379 ASN A C 1
ATOM 2915 O O . ASN A 1 379 ? -7.212 3.361 -16.320 1.00 69.06 379 ASN A O 1
ATOM 2919 N N . GLU A 1 380 ? -9.226 2.547 -15.875 1.00 78.94 380 GLU A N 1
ATOM 2920 C CA . GLU A 1 380 ? -9.222 1.620 -17.010 1.00 78.94 380 GLU A CA 1
ATOM 2921 C C . GLU A 1 380 ? -9.013 2.354 -18.337 1.00 78.94 380 GLU A C 1
ATOM 2923 O O . GLU A 1 380 ? -8.202 1.936 -19.164 1.00 78.94 380 GLU A O 1
ATOM 2928 N N . ALA A 1 381 ? -9.706 3.479 -18.533 1.00 74.19 381 ALA A N 1
ATOM 2929 C CA . ALA A 1 381 ? -9.630 4.254 -19.768 1.00 74.19 381 ALA A CA 1
ATOM 2930 C C . ALA A 1 381 ? -8.230 4.848 -20.005 1.00 74.19 381 ALA A C 1
ATOM 2932 O O . ALA A 1 381 ? -7.720 4.811 -21.129 1.00 74.19 381 ALA A O 1
ATOM 2933 N N . THR A 1 382 ? -7.589 5.367 -18.953 1.00 80.38 382 THR A N 1
ATOM 2934 C CA . THR A 1 382 ? -6.252 5.969 -19.037 1.00 80.38 382 THR A CA 1
ATOM 2935 C C . THR A 1 382 ? -5.187 4.912 -19.309 1.00 80.38 382 THR A C 1
ATOM 2937 O O . THR A 1 382 ? -4.338 5.110 -20.181 1.00 80.38 382 THR A O 1
ATOM 2940 N N . VAL A 1 383 ? -5.269 3.751 -18.651 1.00 84.56 383 VAL A N 1
ATOM 2941 C CA . VAL A 1 383 ? -4.359 2.624 -18.905 1.00 84.56 383 VAL A CA 1
ATOM 2942 C C . VAL A 1 383 ? -4.532 2.080 -20.324 1.00 84.56 383 VAL A C 1
ATOM 2944 O O . VAL A 1 383 ? -3.536 1.891 -21.025 1.00 84.56 383 VAL A O 1
ATOM 2947 N N . ILE A 1 384 ? -5.774 1.878 -20.789 1.00 84.50 384 ILE A N 1
ATOM 2948 C CA . ILE A 1 384 ? -6.045 1.425 -22.165 1.00 84.50 384 ILE A CA 1
ATOM 2949 C C . ILE A 1 384 ? -5.397 2.377 -23.176 1.00 84.50 384 ILE A C 1
ATOM 2951 O O . ILE A 1 384 ? -4.735 1.910 -24.103 1.00 84.50 384 ILE A O 1
ATOM 2955 N N . LYS A 1 385 ? -5.550 3.696 -22.997 1.00 86.12 385 LYS A N 1
ATOM 2956 C CA . LYS A 1 385 ? -4.964 4.700 -23.896 1.00 86.12 385 LYS A CA 1
ATOM 2957 C C . LYS A 1 385 ? -3.447 4.527 -24.022 1.00 86.12 385 LYS A C 1
ATOM 2959 O O . LYS A 1 385 ? -2.942 4.403 -25.133 1.00 86.12 385 LYS A O 1
ATOM 2964 N N . VAL A 1 386 ? -2.734 4.445 -22.898 1.00 89.12 386 VAL A N 1
ATOM 2965 C CA . VAL A 1 386 ? -1.271 4.269 -22.893 1.00 89.12 386 VAL A CA 1
ATOM 2966 C C . VAL A 1 386 ? -0.857 2.954 -23.553 1.00 89.12 386 VAL A C 1
ATOM 2968 O O . VAL A 1 386 ? 0.095 2.926 -24.331 1.00 89.12 386 VAL A O 1
ATOM 2971 N N . VAL A 1 387 ? -1.580 1.862 -23.289 1.00 90.69 387 VAL A N 1
ATOM 2972 C CA . VAL A 1 387 ? -1.320 0.564 -23.929 1.00 90.69 387 VAL A CA 1
ATOM 2973 C C . VAL A 1 387 ? -1.484 0.649 -25.449 1.00 90.69 387 VAL A C 1
ATOM 2975 O O . VAL A 1 387 ? -0.636 0.136 -26.179 1.00 90.69 387 VAL A O 1
ATOM 2978 N N . LEU A 1 388 ? -2.533 1.313 -25.939 1.00 85.62 388 LEU A N 1
ATOM 2979 C CA . LEU A 1 388 ? -2.748 1.506 -27.375 1.00 85.62 388 LEU A CA 1
ATOM 2980 C C . LEU A 1 388 ? -1.638 2.357 -28.006 1.00 85.62 388 LEU A C 1
ATOM 2982 O O . LEU A 1 388 ? -1.099 1.960 -29.039 1.00 85.62 388 LEU A O 1
ATOM 2986 N N . ASP A 1 389 ? -1.239 3.456 -27.363 1.00 89.50 389 ASP A N 1
ATOM 2987 C CA . ASP A 1 389 ? -0.147 4.322 -27.829 1.00 89.50 389 ASP A CA 1
ATOM 2988 C C . ASP A 1 389 ? 1.183 3.542 -27.955 1.00 89.50 389 ASP A C 1
ATOM 2990 O O . ASP A 1 389 ? 1.926 3.696 -28.930 1.00 89.50 389 ASP A O 1
ATOM 2994 N N . LEU A 1 390 ? 1.468 2.631 -27.015 1.00 92.75 390 LEU A N 1
ATOM 2995 C CA . LEU A 1 390 ? 2.631 1.735 -27.082 1.00 92.75 390 LEU A CA 1
ATOM 2996 C C . LEU A 1 390 ? 2.547 0.752 -28.259 1.00 92.75 390 LEU A C 1
ATOM 2998 O O . LEU A 1 390 ? 3.527 0.580 -28.991 1.00 92.75 390 LEU A O 1
ATOM 3002 N N . LEU A 1 391 ? 1.387 0.122 -28.464 1.00 89.81 391 LEU A N 1
ATOM 3003 C CA . LEU A 1 391 ? 1.177 -0.838 -29.553 1.00 89.81 391 LEU A CA 1
ATOM 3004 C C . LEU A 1 391 ? 1.288 -0.175 -30.932 1.00 89.81 391 LEU A C 1
ATOM 3006 O O . LEU A 1 391 ? 1.901 -0.751 -31.830 1.00 89.81 391 LEU A O 1
ATOM 3010 N N . VAL A 1 392 ? 0.765 1.047 -31.093 1.00 89.75 392 VAL A N 1
ATOM 3011 C CA . VAL A 1 392 ? 0.887 1.841 -32.332 1.00 89.75 392 VAL A CA 1
ATOM 3012 C C . VAL A 1 392 ? 2.354 2.091 -32.693 1.00 89.75 392 VAL A C 1
ATOM 3014 O O . VAL A 1 392 ? 2.712 2.103 -33.869 1.00 89.75 392 VAL A O 1
ATOM 3017 N N . ARG A 1 393 ? 3.233 2.204 -31.693 1.00 88.81 393 ARG A N 1
ATOM 3018 C CA . ARG A 1 393 ? 4.685 2.360 -31.881 1.00 88.81 393 ARG A CA 1
ATOM 3019 C C . ARG A 1 393 ? 5.430 1.040 -32.091 1.00 88.81 393 ARG A C 1
ATOM 3021 O O . ARG A 1 393 ? 6.659 1.026 -32.108 1.00 88.81 393 ARG A O 1
ATOM 3028 N N . GLY A 1 394 ? 4.710 -0.072 -32.247 1.00 90.06 394 GLY A N 1
ATOM 3029 C CA . GLY A 1 394 ? 5.287 -1.397 -32.480 1.00 90.06 394 GLY A CA 1
ATOM 3030 C C . GLY A 1 394 ? 5.979 -1.999 -31.254 1.00 90.06 394 GLY A C 1
ATOM 3031 O O . GLY A 1 394 ? 6.774 -2.931 -31.391 1.00 90.06 394 GLY A O 1
ATOM 3032 N N . ILE A 1 395 ? 5.700 -1.473 -30.058 1.00 94.50 395 ILE A N 1
ATOM 3033 C CA . ILE A 1 395 ? 6.273 -1.961 -28.805 1.00 94.50 395 ILE A CA 1
ATOM 3034 C C . ILE A 1 395 ? 5.444 -3.148 -28.321 1.00 94.50 395 ILE A C 1
ATOM 3036 O O . ILE A 1 395 ? 4.216 -3.100 -28.290 1.00 94.50 395 ILE A O 1
ATOM 3040 N N . LYS A 1 396 ? 6.115 -4.228 -27.918 1.00 96.81 396 LYS A N 1
ATOM 3041 C CA . LYS A 1 396 ? 5.433 -5.384 -27.324 1.00 96.81 396 LYS A CA 1
ATOM 3042 C C . LYS A 1 396 ? 4.989 -5.039 -25.908 1.00 96.81 396 LYS A C 1
ATOM 3044 O O . LYS A 1 396 ? 5.805 -4.568 -25.122 1.00 96.81 396 LYS A O 1
ATOM 3049 N N . VAL A 1 397 ? 3.737 -5.320 -25.566 1.00 96.62 397 VAL A N 1
ATOM 3050 C CA . VAL A 1 397 ? 3.186 -4.984 -24.248 1.00 96.62 397 VAL A CA 1
ATOM 3051 C C . VAL A 1 397 ? 2.846 -6.261 -23.485 1.00 96.62 397 VAL A C 1
ATOM 3053 O O . VAL A 1 397 ? 2.062 -7.089 -23.953 1.00 96.62 397 VAL A O 1
ATOM 3056 N N . VAL A 1 398 ? 3.451 -6.412 -22.310 1.00 96.62 398 VAL A N 1
ATOM 3057 C CA . VAL A 1 398 ? 3.123 -7.432 -21.314 1.00 96.62 398 VAL A CA 1
ATOM 3058 C C . VAL A 1 398 ? 2.463 -6.743 -20.127 1.00 96.62 398 VAL A C 1
ATOM 3060 O O . VAL A 1 398 ? 2.972 -5.737 -19.640 1.00 96.62 398 VAL A O 1
ATOM 3063 N N . VAL A 1 399 ? 1.345 -7.274 -19.654 1.00 94.44 399 VAL A N 1
ATOM 3064 C CA . VAL A 1 399 ? 0.603 -6.730 -18.509 1.00 94.44 399 VAL A CA 1
ATOM 3065 C C . VAL A 1 399 ? 0.257 -7.841 -17.530 1.00 94.44 399 VAL A C 1
ATOM 3067 O O . VAL A 1 399 ? 0.163 -9.004 -17.923 1.00 94.44 399 VAL A O 1
ATOM 3070 N N . ASN A 1 400 ? 0.036 -7.476 -16.271 1.00 89.56 400 ASN A N 1
ATOM 3071 C CA . ASN A 1 400 ? -0.490 -8.409 -15.280 1.00 89.56 400 ASN A CA 1
ATOM 3072 C C . ASN A 1 400 ? -2.019 -8.526 -15.324 1.00 89.56 400 ASN A C 1
ATOM 3074 O O . ASN A 1 400 ? -2.565 -9.601 -15.102 1.00 89.56 400 ASN A O 1
ATOM 3078 N N . ASP A 1 401 ? -2.711 -7.417 -15.598 1.00 84.50 401 ASP A N 1
ATOM 3079 C CA . ASP A 1 401 ? -4.159 -7.335 -15.425 1.00 84.50 401 ASP A CA 1
ATOM 3080 C C . ASP A 1 401 ? -4.936 -8.105 -16.518 1.00 84.50 401 ASP A C 1
ATOM 3082 O O . ASP A 1 401 ? -4.873 -7.728 -17.699 1.00 84.50 401 ASP A O 1
ATOM 3086 N N . PRO A 1 402 ? -5.717 -9.148 -16.163 1.00 83.31 402 PRO A N 1
ATOM 3087 C CA . PRO A 1 402 ? -6.526 -9.900 -17.121 1.00 83.31 402 PRO A CA 1
ATOM 3088 C C . PRO A 1 402 ? -7.551 -9.042 -17.864 1.00 83.31 402 PRO A C 1
ATOM 3090 O O . PRO A 1 402 ? -7.922 -9.379 -18.992 1.00 83.31 402 PRO A O 1
ATOM 3093 N N . TYR A 1 403 ? -7.990 -7.921 -17.278 1.00 79.75 403 TYR A N 1
ATOM 3094 C CA . TYR A 1 403 ? -8.907 -6.978 -17.913 1.00 79.75 403 TYR A CA 1
ATOM 3095 C C . TYR A 1 403 ? -8.378 -6.510 -19.275 1.00 79.75 403 TYR A C 1
ATOM 3097 O O . TYR A 1 403 ? -9.158 -6.335 -20.214 1.00 79.75 403 TYR A O 1
ATOM 3105 N N . LEU A 1 404 ? -7.063 -6.351 -19.415 1.00 83.19 404 LEU A N 1
ATOM 3106 C CA . LEU A 1 404 ? -6.419 -5.836 -20.622 1.00 83.19 404 LEU A CA 1
ATOM 3107 C C . LEU A 1 404 ? -6.250 -6.893 -21.727 1.00 83.19 404 LEU A C 1
ATOM 3109 O O . LEU A 1 404 ? -5.946 -6.526 -22.861 1.00 83.19 404 LEU A O 1
ATOM 3113 N N . ASN A 1 405 ? -6.543 -8.176 -21.461 1.00 84.81 405 ASN A N 1
ATOM 3114 C CA . ASN A 1 405 ? -6.497 -9.252 -22.465 1.00 84.81 405 ASN A CA 1
ATOM 3115 C C . ASN A 1 405 ? -7.454 -9.022 -23.652 1.00 84.81 405 ASN A C 1
ATOM 3117 O O . ASN A 1 405 ? -7.317 -9.630 -24.711 1.00 84.81 405 ASN A O 1
ATOM 3121 N N . ARG A 1 406 ? -8.436 -8.124 -23.492 1.00 84.31 406 ARG A N 1
ATOM 3122 C CA . ARG A 1 406 ? -9.347 -7.704 -24.567 1.00 84.31 406 ARG A CA 1
ATOM 3123 C C . ARG A 1 406 ? -8.633 -6.969 -25.712 1.00 84.31 406 ARG A C 1
ATOM 3125 O O . ARG A 1 406 ? -9.179 -6.875 -26.809 1.00 84.31 406 ARG A O 1
ATOM 3132 N N . ILE A 1 407 ? -7.443 -6.417 -25.463 1.00 84.38 407 ILE A N 1
ATOM 3133 C CA . ILE A 1 407 ? -6.670 -5.651 -26.443 1.00 84.38 407 ILE A CA 1
ATOM 3134 C C . ILE A 1 407 ? -5.771 -6.609 -27.226 1.00 84.38 407 ILE A C 1
ATOM 3136 O O . ILE A 1 407 ? -4.832 -7.197 -26.689 1.00 84.38 407 ILE A O 1
ATOM 3140 N N . LYS A 1 408 ? -6.025 -6.747 -28.532 1.00 82.75 408 LYS A N 1
ATOM 3141 C CA . LYS A 1 408 ? -5.172 -7.554 -29.416 1.00 82.75 408 LYS A CA 1
ATOM 3142 C C . LYS A 1 408 ? -3.738 -7.013 -29.418 1.00 82.75 408 LYS A C 1
ATOM 3144 O O . LYS A 1 408 ? -3.527 -5.822 -29.615 1.00 82.75 408 LYS A O 1
ATOM 3149 N N . GLY A 1 409 ? -2.762 -7.906 -29.259 1.00 86.19 409 GLY A N 1
ATOM 3150 C CA . GLY A 1 409 ? -1.336 -7.558 -29.220 1.00 86.19 409 GLY A CA 1
ATOM 3151 C C . GLY A 1 409 ? -0.764 -7.385 -27.810 1.00 86.19 409 GLY A C 1
ATOM 3152 O O . GLY A 1 409 ? 0.456 -7.330 -27.665 1.00 86.19 409 GLY A O 1
ATOM 3153 N N . VAL A 1 410 ? -1.614 -7.374 -26.780 1.00 91.81 410 VAL A N 1
ATOM 3154 C CA . VAL A 1 410 ? -1.191 -7.449 -25.377 1.00 91.81 410 VAL A CA 1
ATOM 3155 C C . VAL A 1 410 ? -1.003 -8.906 -24.968 1.00 91.81 410 VAL A C 1
ATOM 3157 O O . VAL A 1 410 ? -1.794 -9.773 -25.337 1.00 91.81 410 VAL A O 1
ATOM 3160 N N . LYS A 1 411 ? 0.043 -9.184 -24.186 1.00 94.00 411 LYS A N 1
ATOM 3161 C CA . LYS A 1 411 ? 0.240 -10.477 -23.528 1.00 94.00 411 LYS A CA 1
ATOM 3162 C C . LYS A 1 411 ? -0.024 -10.332 -22.032 1.00 94.00 411 LYS A C 1
ATOM 3164 O O . LYS A 1 411 ? 0.648 -9.543 -21.375 1.00 94.00 411 LYS A O 1
ATOM 3169 N N . VAL A 1 412 ? -0.953 -11.113 -21.491 1.00 93.62 412 VAL A N 1
ATOM 3170 C CA . VAL A 1 412 ? -1.168 -11.179 -20.040 1.00 93.62 412 VAL A CA 1
ATOM 3171 C C . VAL A 1 412 ? -0.281 -12.268 -19.449 1.00 93.62 412 VAL A C 1
ATOM 3173 O O . VAL A 1 412 ? -0.310 -13.405 -19.920 1.00 93.62 412 VAL A O 1
ATOM 3176 N N . LEU A 1 413 ? 0.536 -11.912 -18.460 1.00 92.38 413 LEU A N 1
ATOM 3177 C CA . LEU A 1 413 ? 1.418 -12.825 -17.731 1.00 92.38 413 LEU A CA 1
ATOM 3178 C C . LEU A 1 413 ? 1.374 -12.501 -16.233 1.00 92.38 413 LEU A C 1
ATOM 3180 O O . LEU A 1 413 ? 1.213 -11.333 -15.889 1.00 92.38 413 LEU A O 1
ATOM 3184 N N . PRO A 1 414 ? 1.569 -13.488 -15.344 1.00 91.31 414 PRO A N 1
ATOM 3185 C CA . PRO A 1 414 ? 1.617 -13.266 -13.901 1.00 91.31 414 PRO A CA 1
ATOM 3186 C C . PRO A 1 414 ? 2.958 -12.637 -13.476 1.00 91.31 414 PRO A C 1
ATOM 3188 O O . PRO A 1 414 ? 3.802 -13.278 -12.862 1.00 91.31 414 PRO A O 1
ATOM 3191 N N . ILE A 1 415 ? 3.179 -11.376 -13.850 1.00 92.06 415 ILE A N 1
ATOM 3192 C CA . ILE A 1 415 ? 4.425 -10.621 -13.608 1.00 92.06 415 ILE A CA 1
ATOM 3193 C C . ILE A 1 415 ? 4.351 -9.704 -12.377 1.00 92.06 415 ILE A C 1
ATOM 3195 O O . ILE A 1 415 ? 5.261 -8.905 -12.149 1.00 92.06 415 ILE A O 1
ATOM 3199 N N . TYR A 1 416 ? 3.259 -9.782 -11.612 1.00 89.31 416 TYR A N 1
ATOM 3200 C CA . TYR A 1 416 ? 3.008 -8.969 -10.425 1.00 89.31 416 TYR A CA 1
ATOM 3201 C C . TYR A 1 416 ? 2.117 -9.715 -9.420 1.00 89.31 416 TYR A C 1
ATOM 3203 O O . TYR A 1 416 ? 1.177 -10.409 -9.809 1.00 89.31 416 TYR A O 1
ATOM 3211 N N . ARG A 1 417 ? 2.383 -9.524 -8.121 1.00 85.81 417 ARG A N 1
ATOM 3212 C CA . ARG A 1 417 ? 1.507 -9.957 -7.019 1.00 85.81 417 ARG A CA 1
ATOM 3213 C C . ARG A 1 417 ? 0.912 -8.743 -6.312 1.00 85.81 417 ARG A C 1
ATOM 3215 O O . ARG A 1 417 ? 1.623 -7.776 -6.041 1.00 85.81 417 ARG A O 1
ATOM 3222 N N . HIS A 1 418 ? -0.374 -8.821 -5.968 1.00 81.94 418 HIS A N 1
ATOM 3223 C CA . HIS A 1 418 ? -1.034 -7.834 -5.115 1.00 81.94 418 HIS A CA 1
ATOM 3224 C C . HIS A 1 418 ? -0.426 -7.779 -3.708 1.00 81.94 418 HIS A C 1
ATOM 3226 O O . HIS A 1 418 ? -0.026 -8.789 -3.128 1.00 81.94 418 HIS A O 1
ATOM 3232 N N . GLY A 1 419 ? -0.399 -6.576 -3.136 1.00 85.12 419 GLY A N 1
ATOM 3233 C CA . GLY A 1 419 ? 0.046 -6.348 -1.761 1.00 85.12 419 GLY A CA 1
ATOM 3234 C C . GLY A 1 419 ? -0.944 -6.795 -0.683 1.00 85.12 419 GLY A C 1
ATOM 3235 O O . GLY A 1 419 ? -0.550 -6.877 0.476 1.00 85.12 419 GLY A O 1
ATOM 3236 N N . HIS A 1 420 ? -2.190 -7.103 -1.053 1.00 89.25 420 HIS A N 1
ATOM 3237 C CA . HIS A 1 420 ? -3.305 -7.345 -0.131 1.00 89.25 420 HIS A CA 1
ATOM 3238 C C . HIS A 1 420 ? -3.761 -8.802 -0.174 1.00 89.25 420 HIS A C 1
ATOM 3240 O O . HIS A 1 420 ? -3.775 -9.415 -1.239 1.00 89.25 420 HIS A O 1
ATOM 3246 N N . ALA A 1 421 ? -4.166 -9.344 0.971 1.00 91.81 421 ALA A N 1
ATOM 3247 C CA . ALA A 1 421 ? -4.644 -10.708 1.115 1.00 91.81 421 ALA A CA 1
ATOM 3248 C C . ALA A 1 421 ? -5.906 -10.949 0.271 1.00 91.81 421 ALA A C 1
ATOM 3250 O O . ALA A 1 421 ? -6.922 -10.273 0.426 1.00 91.81 421 ALA A O 1
ATOM 3251 N N . ASN A 1 422 ? -5.845 -11.944 -0.612 1.00 92.12 422 ASN A N 1
ATOM 3252 C CA . ASN A 1 422 ? -6.970 -12.352 -1.450 1.00 92.12 422 ASN A CA 1
ATOM 3253 C C . ASN A 1 422 ? -8.113 -13.018 -0.650 1.00 92.12 422 ASN A C 1
ATOM 3255 O O . ASN A 1 422 ? -8.003 -13.282 0.551 1.00 92.12 422 ASN A O 1
ATOM 3259 N N . TYR A 1 423 ? -9.203 -13.373 -1.336 1.00 94.12 423 TYR A N 1
ATOM 3260 C CA . TYR A 1 423 ? -10.378 -14.017 -0.735 1.00 94.12 423 TYR A CA 1
ATOM 3261 C C . TYR A 1 423 ? -10.041 -15.236 0.141 1.00 94.12 423 TYR A C 1
ATOM 3263 O O . TYR A 1 423 ? -10.574 -15.371 1.244 1.00 94.12 423 TYR A O 1
ATOM 3271 N N . GLN A 1 424 ? -9.165 -16.134 -0.328 1.00 93.62 424 GLN A N 1
ATOM 3272 C CA . GLN A 1 424 ? -8.824 -17.354 0.415 1.00 93.62 424 GLN A CA 1
ATOM 3273 C C . GLN A 1 424 ? -8.025 -17.033 1.678 1.00 93.62 424 GLN A C 1
ATOM 3275 O O . GLN A 1 424 ? -8.288 -17.612 2.730 1.00 93.62 424 GLN A O 1
ATOM 3280 N N . LYS A 1 425 ? -7.105 -16.072 1.605 1.00 94.25 425 LYS A N 1
ATOM 3281 C CA . LYS A 1 425 ? -6.285 -15.643 2.743 1.00 94.25 425 LYS A CA 1
ATOM 3282 C C . LYS A 1 425 ? -7.096 -14.901 3.798 1.00 94.25 425 LYS A C 1
ATOM 3284 O O . LYS A 1 425 ? -6.916 -15.134 4.994 1.00 94.25 425 LYS A O 1
ATOM 3289 N N . LEU A 1 426 ? -8.030 -14.051 3.374 1.00 96.19 426 LEU A N 1
ATOM 3290 C CA . LEU A 1 426 ? -8.976 -13.400 4.281 1.00 96.19 426 LEU A CA 1
ATOM 3291 C C . LEU A 1 426 ? -9.892 -14.432 4.949 1.00 96.19 426 LEU A C 1
ATOM 3293 O O . LEU A 1 426 ? -10.090 -14.384 6.161 1.00 96.19 426 LEU A O 1
ATOM 3297 N N . LYS A 1 427 ? -10.383 -15.424 4.196 1.00 96.81 427 LYS A N 1
ATOM 3298 C CA . LYS A 1 427 ? -11.147 -16.546 4.756 1.00 96.81 427 LYS A CA 1
ATOM 3299 C C . LYS A 1 427 ? -10.344 -17.308 5.820 1.00 96.81 427 LYS A C 1
ATOM 3301 O O . LYS A 1 427 ? -10.844 -17.491 6.928 1.00 96.81 427 LYS A O 1
ATOM 3306 N N . GLN A 1 428 ? -9.105 -17.697 5.516 1.00 96.62 428 GLN A N 1
ATOM 3307 C CA . GLN A 1 428 ? -8.222 -18.409 6.449 1.00 96.62 428 GLN A CA 1
ATOM 3308 C C . GLN A 1 428 ? -7.942 -17.597 7.721 1.00 96.62 428 GLN A C 1
ATOM 3310 O O . GLN A 1 428 ? -7.939 -18.155 8.819 1.00 96.62 428 GLN A O 1
ATOM 3315 N N . LEU A 1 429 ? -7.761 -16.276 7.597 1.00 97.00 429 LEU A N 1
ATOM 3316 C CA . LEU A 1 429 ? -7.610 -15.379 8.743 1.00 97.00 429 LEU A CA 1
ATOM 3317 C C . LEU A 1 429 ? -8.821 -15.438 9.672 1.00 97.00 429 LEU A C 1
ATOM 3319 O O . LEU A 1 429 ? -8.654 -15.614 10.880 1.00 97.00 429 LEU A O 1
ATOM 3323 N N . ILE A 1 430 ? -10.031 -15.335 9.121 1.00 97.88 430 ILE A N 1
ATOM 3324 C CA . ILE A 1 430 ? -11.264 -15.358 9.913 1.00 97.88 430 ILE A CA 1
ATOM 3325 C C . ILE A 1 430 ? -11.503 -16.737 10.536 1.00 97.88 430 ILE A C 1
ATOM 3327 O O . ILE A 1 430 ? -11.833 -16.815 11.719 1.00 97.88 430 ILE A O 1
ATOM 3331 N N . GLU A 1 431 ? -11.269 -17.828 9.804 1.00 97.50 431 GLU A N 1
ATOM 3332 C CA . GLU A 1 431 ? -11.374 -19.195 10.338 1.00 97.50 431 GLU A CA 1
ATOM 3333 C C . GLU A 1 431 ? -10.379 -19.436 11.487 1.00 97.50 431 GLU A C 1
ATOM 3335 O O . GLU A 1 431 ? -10.751 -19.960 12.544 1.00 97.50 431 GLU A O 1
ATOM 3340 N N . CYS A 1 432 ? -9.124 -19.004 11.323 1.00 97.44 432 CYS A N 1
ATOM 3341 C CA . CYS A 1 432 ? -8.097 -19.096 12.360 1.00 97.44 432 CYS A CA 1
ATOM 3342 C C . CYS A 1 432 ? -8.468 -18.253 13.590 1.00 97.44 432 CYS A C 1
ATOM 3344 O O . CYS A 1 432 ? -8.380 -18.739 14.724 1.00 97.44 432 CYS A O 1
ATOM 3346 N N . LEU A 1 433 ? -8.951 -17.024 13.376 1.00 97.56 433 LEU A N 1
ATOM 3347 C CA . LEU A 1 433 ? -9.429 -16.136 14.434 1.00 97.56 433 LEU A CA 1
ATOM 3348 C C . LEU A 1 433 ? -10.585 -16.769 15.211 1.00 97.56 433 LEU A C 1
ATOM 3350 O O . LEU A 1 433 ? -10.518 -16.837 16.436 1.00 97.56 433 LEU A O 1
ATOM 3354 N N . MET A 1 434 ? -11.611 -17.282 14.526 1.00 96.88 434 MET A N 1
ATOM 3355 C CA . MET A 1 434 ? -12.760 -17.927 15.169 1.00 96.88 434 MET A CA 1
ATOM 3356 C C . MET A 1 434 ? -12.344 -19.148 15.989 1.00 96.88 434 MET A C 1
ATOM 3358 O O . MET A 1 434 ? -12.785 -19.316 17.129 1.00 96.88 434 MET A O 1
ATOM 3362 N N . LYS A 1 435 ? -11.436 -19.967 15.447 1.00 96.19 435 LYS A N 1
ATOM 3363 C CA . LYS A 1 435 ? -10.900 -21.146 16.133 1.00 96.19 435 LYS A CA 1
ATOM 3364 C C . LYS A 1 435 ? -10.122 -20.779 17.401 1.00 96.19 435 LYS A C 1
ATOM 3366 O O . LYS A 1 435 ? -10.292 -21.444 18.420 1.00 96.19 435 LYS A O 1
ATOM 3371 N N . LYS A 1 436 ? -9.262 -19.751 17.354 1.00 95.56 436 LYS A N 1
ATOM 3372 C CA . LYS A 1 436 ? -8.397 -19.363 18.486 1.00 95.56 436 LYS A CA 1
ATOM 3373 C C . LYS A 1 436 ? -9.102 -18.487 19.529 1.00 95.56 436 LYS A C 1
ATOM 3375 O O . LYS A 1 436 ? -8.808 -18.620 20.713 1.00 95.56 436 LYS A O 1
ATOM 3380 N N . ALA A 1 437 ? -10.023 -17.613 19.119 1.00 92.25 437 ALA A N 1
ATOM 3381 C CA . ALA A 1 437 ? -10.739 -16.701 20.018 1.00 92.25 437 ALA A CA 1
ATOM 3382 C C . ALA A 1 437 ? -11.839 -17.392 20.843 1.00 92.25 437 ALA A C 1
ATOM 3384 O O . ALA A 1 437 ? -12.197 -16.925 21.930 1.00 92.25 437 ALA A O 1
ATOM 3385 N N . GLY A 1 438 ? -12.413 -18.485 20.328 1.00 88.75 438 GLY A N 1
ATOM 3386 C CA . GLY A 1 438 ? -13.544 -19.161 20.957 1.00 88.75 438 GLY A CA 1
ATOM 3387 C C . GLY A 1 438 ? -14.732 -18.211 21.147 1.00 88.75 438 GLY A C 1
ATOM 3388 O O . GLY A 1 438 ? -15.260 -17.663 20.185 1.00 88.75 438 GLY A O 1
ATOM 3389 N N . LYS A 1 439 ? -15.159 -17.994 22.398 1.00 85.81 439 LYS A N 1
ATOM 3390 C CA . LYS A 1 439 ? -16.295 -17.106 22.724 1.00 85.81 439 LYS A CA 1
ATOM 3391 C C . LYS A 1 439 ? -15.941 -15.612 22.715 1.00 85.81 439 LYS A C 1
ATOM 3393 O O . LYS A 1 439 ? -16.838 -14.774 22.629 1.00 85.81 439 LYS A O 1
ATOM 3398 N N . ASN A 1 440 ? -14.656 -15.270 22.768 1.00 91.00 440 ASN A N 1
ATOM 3399 C CA . ASN A 1 440 ? -14.181 -13.893 22.911 1.00 91.00 440 ASN A CA 1
ATOM 3400 C C . ASN A 1 440 ? -13.873 -13.259 21.547 1.00 91.00 440 ASN A C 1
ATOM 3402 O O . ASN A 1 440 ? -12.797 -12.708 21.339 1.00 91.00 440 ASN A O 1
ATOM 3406 N N . LEU A 1 441 ? -14.809 -13.375 20.599 1.00 95.44 441 LEU A N 1
ATOM 3407 C CA . LEU A 1 441 ? -14.666 -12.771 19.272 1.00 95.44 441 LEU A CA 1
ATOM 3408 C C . LEU A 1 441 ? -14.655 -11.235 19.367 1.00 95.44 441 LEU A C 1
ATOM 3410 O O . LEU A 1 441 ? -15.577 -10.696 20.000 1.00 95.44 441 LEU A O 1
ATOM 3414 N N . PRO A 1 442 ? -13.685 -10.545 18.736 1.00 97.06 442 PRO A N 1
ATOM 3415 C CA . PRO A 1 442 ? -13.714 -9.092 18.615 1.00 97.06 442 PRO A CA 1
ATOM 3416 C C . PRO A 1 442 ? -14.869 -8.625 17.718 1.00 97.06 442 PRO A C 1
ATOM 3418 O O . PRO A 1 442 ? -15.490 -9.408 17.002 1.00 97.06 442 PRO A O 1
ATOM 3421 N N . VAL A 1 443 ? -15.163 -7.332 17.745 1.00 98.12 443 VAL A N 1
ATOM 3422 C CA . VAL A 1 443 ? -15.984 -6.686 16.717 1.00 98.12 443 VAL A CA 1
ATOM 3423 C C . VAL A 1 443 ? -15.111 -6.443 15.488 1.00 98.12 443 VAL A C 1
ATOM 3425 O O . VAL A 1 443 ? -14.037 -5.852 15.597 1.00 98.12 443 VAL A O 1
ATOM 3428 N N . LEU A 1 444 ? -15.551 -6.906 14.320 1.00 98.19 444 LEU A N 1
ATOM 3429 C CA . LEU A 1 444 ? -14.866 -6.671 13.051 1.00 98.19 444 LEU A CA 1
ATOM 3430 C C . LEU A 1 444 ? -15.332 -5.349 12.449 1.00 98.19 444 LEU A C 1
ATOM 3432 O O . LEU A 1 444 ? -16.531 -5.144 12.262 1.00 98.19 444 LEU A O 1
ATOM 3436 N N . ILE A 1 445 ? -14.385 -4.483 12.118 1.00 97.25 445 ILE A N 1
ATOM 3437 C CA . ILE A 1 445 ? -14.611 -3.218 11.429 1.00 97.25 445 ILE A CA 1
ATOM 3438 C C . ILE A 1 445 ? -13.949 -3.339 10.057 1.00 97.25 445 ILE A C 1
ATOM 3440 O O . ILE A 1 445 ? -12.730 -3.463 9.957 1.00 97.25 445 ILE A O 1
ATOM 3444 N N . PHE A 1 446 ? -14.745 -3.337 8.995 1.00 94.69 446 PHE A N 1
ATOM 3445 C CA . PHE A 1 446 ? -14.243 -3.468 7.629 1.00 94.69 446 PHE A CA 1
ATOM 3446 C C . PHE A 1 446 ? -13.846 -2.096 7.094 1.00 94.69 446 PHE A C 1
ATOM 3448 O O . PHE A 1 446 ? -14.719 -1.286 6.779 1.00 94.69 446 PHE A O 1
ATOM 3455 N N . GLY A 1 447 ? -12.539 -1.838 7.036 1.00 87.56 447 GLY A N 1
ATOM 3456 C CA . GLY A 1 447 ? -11.940 -0.633 6.468 1.00 87.56 447 GLY A CA 1
ATOM 3457 C C . GLY A 1 447 ? -11.216 -0.924 5.154 1.00 87.56 447 GLY A C 1
ATOM 3458 O O . GLY A 1 447 ? -11.350 -2.013 4.597 1.00 87.56 447 GLY A O 1
ATOM 3459 N N . HIS A 1 448 ? -10.476 0.075 4.668 1.00 83.94 448 HIS A N 1
ATOM 3460 C CA . HIS A 1 448 ? -9.611 0.031 3.476 1.00 83.94 448 HIS A CA 1
ATOM 3461 C C . HIS A 1 448 ? -10.208 -0.726 2.276 1.00 83.94 448 HIS A C 1
ATOM 3463 O O . HIS A 1 448 ? -9.969 -1.911 2.044 1.00 83.94 448 HIS A O 1
ATOM 3469 N N . GLY A 1 449 ? -11.068 -0.030 1.539 1.00 79.38 449 GLY A N 1
ATOM 3470 C CA . GLY A 1 449 ? -11.790 -0.537 0.379 1.00 79.38 449 GLY A CA 1
ATOM 3471 C C . GLY A 1 449 ? -13.097 0.220 0.160 1.00 79.38 449 GLY A C 1
ATOM 3472 O O . GLY A 1 449 ? -13.614 0.875 1.067 1.00 79.38 449 GLY A O 1
ATOM 3473 N N . SER A 1 450 ? -13.661 0.138 -1.050 1.00 77.12 450 SER A N 1
ATOM 3474 C CA . SER A 1 450 ? -14.992 0.713 -1.306 1.00 77.12 450 SER A CA 1
ATOM 3475 C C . SER A 1 450 ? -16.077 0.001 -0.484 1.00 77.12 450 SER A C 1
ATOM 3477 O O . SER A 1 450 ? -15.872 -1.115 -0.002 1.00 77.12 450 SER A O 1
ATOM 3479 N N . PHE A 1 451 ? -17.267 0.603 -0.384 1.00 79.81 451 PHE A N 1
ATOM 3480 C CA . PHE A 1 451 ? -18.423 -0.024 0.270 1.00 79.81 451 PHE A CA 1
ATOM 3481 C C . PHE A 1 451 ? -18.674 -1.461 -0.218 1.00 79.81 451 PHE A C 1
ATOM 3483 O O . PHE A 1 451 ? -18.960 -2.345 0.584 1.00 79.81 451 PHE A O 1
ATOM 3490 N N . GLU A 1 452 ? -18.516 -1.716 -1.519 1.00 81.50 452 GLU A N 1
ATOM 3491 C CA . GLU A 1 452 ? -18.687 -3.052 -2.101 1.00 81.50 452 GLU A CA 1
ATOM 3492 C C . GLU A 1 452 ? -17.675 -4.066 -1.549 1.00 81.50 452 GLU A C 1
ATOM 3494 O O . GLU A 1 452 ? -18.047 -5.201 -1.256 1.00 81.50 452 GLU A O 1
ATOM 3499 N N . HIS A 1 453 ? -16.418 -3.657 -1.347 1.00 86.88 453 HIS A N 1
ATOM 3500 C CA . HIS A 1 453 ? -15.377 -4.498 -0.749 1.00 86.88 453 HIS A CA 1
ATOM 3501 C C . HIS A 1 453 ? -15.683 -4.777 0.723 1.00 86.88 453 HIS A C 1
ATOM 3503 O O . HIS A 1 453 ? -15.722 -5.930 1.148 1.00 86.88 453 HIS A O 1
ATOM 3509 N N . GLN A 1 454 ? -15.987 -3.732 1.493 1.00 90.12 454 GLN A N 1
ATOM 3510 C CA . GLN A 1 454 ? -16.326 -3.870 2.911 1.00 90.12 454 GLN A CA 1
ATOM 3511 C C . GLN A 1 454 ? -17.552 -4.773 3.106 1.00 90.12 454 GLN A C 1
ATOM 3513 O O . GLN A 1 454 ? -17.572 -5.641 3.980 1.00 90.12 454 GLN A O 1
ATOM 3518 N N . LYS A 1 455 ? -18.569 -4.619 2.247 1.00 91.25 455 LYS A N 1
ATOM 3519 C CA . LYS A 1 455 ? -19.777 -5.442 2.276 1.00 91.25 455 LYS A CA 1
ATOM 3520 C C . LYS A 1 455 ? -19.492 -6.897 1.909 1.00 91.25 455 LYS A C 1
ATOM 3522 O O . LYS A 1 455 ? -19.949 -7.793 2.616 1.00 91.25 455 LYS A O 1
ATOM 3527 N N . ALA A 1 456 ? -18.712 -7.139 0.857 1.00 93.56 456 ALA A N 1
ATOM 3528 C CA . ALA A 1 456 ? -18.318 -8.487 0.462 1.00 93.56 456 ALA A CA 1
ATOM 3529 C C . ALA A 1 456 ? -17.515 -9.197 1.564 1.00 93.56 456 ALA A C 1
ATOM 3531 O O . ALA A 1 456 ? -17.707 -10.395 1.787 1.00 93.56 456 ALA A O 1
ATOM 3532 N N . PHE A 1 457 ? -16.663 -8.471 2.298 1.00 97.00 457 PHE A N 1
ATOM 3533 C CA . PHE A 1 457 ? -15.918 -9.047 3.418 1.00 97.00 457 PHE A CA 1
ATOM 3534 C C . PHE A 1 457 ? -16.813 -9.325 4.629 1.00 97.00 457 PHE A C 1
ATOM 3536 O O . PHE A 1 457 ? -16.736 -10.409 5.210 1.00 97.00 457 PHE A O 1
ATOM 3543 N N . GLN A 1 458 ? -17.756 -8.433 4.945 1.00 97.44 458 GLN A N 1
ATOM 3544 C CA . GLN A 1 458 ? -18.796 -8.725 5.934 1.00 97.44 458 GLN A CA 1
ATOM 3545 C C . GLN A 1 458 ? -19.570 -10.002 5.584 1.00 97.44 458 GLN A C 1
ATOM 3547 O O . GLN A 1 458 ? -19.748 -10.866 6.443 1.00 97.44 458 GLN A O 1
ATOM 3552 N N . ASP A 1 459 ? -20.017 -10.134 4.335 1.00 97.50 459 ASP A N 1
ATOM 3553 C CA . ASP A 1 459 ? -20.801 -11.285 3.889 1.00 97.50 459 ASP A CA 1
ATOM 3554 C C . ASP A 1 459 ? -19.981 -12.582 3.937 1.00 97.50 459 ASP A C 1
ATOM 3556 O O . ASP A 1 459 ? -20.500 -13.616 4.364 1.00 97.50 459 ASP A O 1
ATOM 3560 N N . LEU A 1 460 ? -18.686 -12.523 3.601 1.00 97.75 460 LEU A N 1
ATOM 3561 C CA . LEU A 1 460 ? -17.753 -13.631 3.811 1.00 97.75 460 LEU A CA 1
ATOM 3562 C C . LEU A 1 460 ? -17.708 -14.037 5.290 1.00 97.75 460 LEU A C 1
ATOM 3564 O O . LEU A 1 460 ? -17.974 -15.197 5.598 1.00 97.75 460 LEU A O 1
ATOM 3568 N N . CYS A 1 461 ? -17.440 -13.106 6.208 1.00 98.00 461 CYS A N 1
ATOM 3569 C CA . CYS A 1 461 ? -17.368 -13.399 7.642 1.00 98.00 461 CYS A CA 1
ATOM 3570 C C . CYS A 1 461 ? -18.671 -14.016 8.170 1.00 98.00 461 CYS A C 1
ATOM 3572 O O . CYS A 1 461 ? -18.643 -15.046 8.845 1.00 98.00 461 CYS A O 1
ATOM 3574 N N . VAL A 1 462 ? -19.822 -13.437 7.818 1.00 97.88 462 VAL A N 1
ATOM 3575 C CA . VAL A 1 462 ? -21.136 -13.954 8.231 1.00 97.88 462 VAL A CA 1
ATOM 3576 C C . VAL A 1 462 ? -21.385 -15.352 7.656 1.00 97.88 462 VAL A C 1
ATOM 3578 O O . VAL A 1 462 ? -21.886 -16.220 8.369 1.00 97.88 462 VAL A O 1
ATOM 3581 N N . SER A 1 463 ? -20.978 -15.618 6.410 1.00 97.88 463 SER A N 1
ATOM 3582 C CA . SER A 1 463 ? -21.109 -16.949 5.796 1.00 97.88 463 SER A CA 1
ATOM 3583 C C . SER A 1 463 ? -20.266 -18.030 6.484 1.00 97.88 463 SER A C 1
ATOM 3585 O O . SER A 1 463 ? -20.644 -19.200 6.467 1.00 97.88 463 SER A O 1
ATOM 3587 N N . LEU A 1 464 ? -19.162 -17.645 7.136 1.00 97.50 464 LEU A N 1
ATOM 3588 C CA . LEU A 1 464 ? -18.321 -18.532 7.951 1.00 97.50 464 LEU A CA 1
ATOM 3589 C C . LEU A 1 464 ? -18.886 -18.750 9.368 1.00 97.50 464 LEU A C 1
ATOM 3591 O O . LEU A 1 464 ? -18.328 -19.528 10.139 1.00 97.50 464 LEU A O 1
ATOM 3595 N N . GLY A 1 465 ? -19.990 -18.082 9.716 1.00 96.75 465 GLY A N 1
ATOM 3596 C CA . GLY A 1 465 ? -20.625 -18.157 11.032 1.00 96.75 465 GLY A CA 1
ATOM 3597 C C . GLY A 1 465 ? -20.177 -17.072 12.014 1.00 96.75 465 GLY A C 1
ATOM 3598 O O . GLY A 1 465 ? -20.447 -17.199 13.209 1.00 96.75 465 GLY A O 1
ATOM 3599 N N . TYR A 1 466 ? -19.502 -16.012 11.553 1.00 97.62 466 TYR A N 1
ATOM 3600 C CA . TYR A 1 466 ? -19.200 -14.862 12.407 1.00 97.62 466 TYR A CA 1
ATOM 3601 C C . TYR A 1 466 ? -20.499 -14.114 12.768 1.00 97.62 466 TYR A C 1
ATOM 3603 O O . TYR A 1 466 ? -21.305 -13.849 11.870 1.00 97.62 466 TYR A O 1
ATOM 3611 N N . PRO A 1 467 ? -20.735 -13.744 14.043 1.00 96.19 467 PRO A N 1
ATOM 3612 C CA . PRO A 1 467 ? -21.969 -13.067 14.440 1.00 96.19 467 PRO A CA 1
ATOM 3613 C C . PRO A 1 467 ? -22.129 -11.717 13.736 1.00 96.19 467 PRO A C 1
ATOM 3615 O O . PRO A 1 467 ? -21.245 -10.862 13.818 1.00 96.19 467 PRO A O 1
ATOM 3618 N N . LYS A 1 468 ? -23.263 -11.504 13.061 1.00 95.19 468 LYS A N 1
ATOM 3619 C CA . LYS A 1 468 ? -23.521 -10.289 12.270 1.00 95.19 468 LYS A CA 1
ATOM 3620 C C . LYS A 1 468 ? -23.519 -9.030 13.140 1.00 95.19 468 LYS A C 1
ATOM 3622 O O . LYS A 1 468 ? -23.039 -7.987 12.713 1.00 95.19 468 LYS A O 1
ATOM 3627 N N . GLU A 1 469 ? -24.003 -9.130 14.369 1.00 93.81 469 GLU A N 1
ATOM 3628 C CA . GLU A 1 469 ? -23.998 -8.069 15.377 1.00 93.81 469 GLU A CA 1
ATOM 3629 C C . GLU A 1 469 ? -22.588 -7.651 15.829 1.00 93.81 469 GLU A C 1
ATOM 3631 O O . GLU A 1 469 ? -22.423 -6.577 16.396 1.00 93.81 469 GLU A O 1
ATOM 3636 N N . LYS A 1 470 ? -21.564 -8.469 15.548 1.00 95.56 470 LYS A N 1
ATOM 3637 C CA . LYS A 1 470 ? -20.145 -8.154 15.777 1.00 95.56 470 LYS A CA 1
ATOM 3638 C C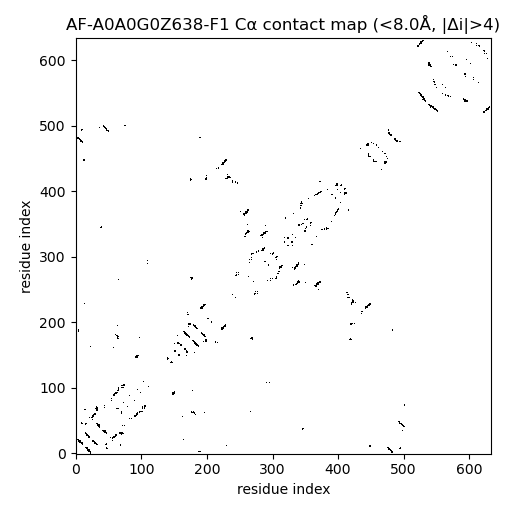 . LYS A 1 470 ? -19.437 -7.693 14.504 1.00 95.56 470 LYS A C 1
ATOM 3640 O O . LYS A 1 470 ? -18.223 -7.837 14.389 1.00 95.56 470 LYS A O 1
ATOM 3645 N N . THR A 1 471 ? -20.179 -7.166 13.535 1.00 96.62 471 THR A N 1
ATOM 3646 C CA . THR A 1 471 ? -19.614 -6.664 12.282 1.00 96.62 471 THR A CA 1
ATOM 3647 C C . THR A 1 471 ? -20.070 -5.242 11.992 1.00 96.62 471 THR A C 1
ATOM 3649 O O . THR A 1 471 ? -21.255 -4.933 12.098 1.00 96.62 471 THR A O 1
ATOM 3652 N N . ILE A 1 472 ? -19.133 -4.386 11.591 1.00 94.81 472 ILE A N 1
ATOM 3653 C CA . ILE A 1 472 ? -19.359 -2.975 11.277 1.00 94.81 472 ILE A CA 1
ATOM 3654 C C . ILE A 1 472 ? -18.701 -2.663 9.929 1.00 94.81 472 ILE A C 1
ATOM 3656 O O . ILE A 1 472 ? -17.533 -2.973 9.708 1.00 94.81 472 ILE A O 1
ATOM 3660 N N . ILE A 1 473 ? -19.459 -2.049 9.022 1.00 89.00 473 ILE A N 1
ATOM 3661 C CA . ILE A 1 473 ? -18.949 -1.482 7.765 1.00 89.00 473 ILE A CA 1
ATOM 3662 C C . ILE A 1 473 ? -18.528 -0.042 8.059 1.00 89.00 473 ILE A C 1
ATOM 3664 O O . ILE A 1 473 ? -19.354 0.723 8.555 1.00 89.00 473 ILE A O 1
ATOM 3668 N N . ALA A 1 474 ? -17.274 0.314 7.774 1.00 83.44 474 ALA A N 1
ATOM 3669 C CA . ALA A 1 474 ? -16.710 1.612 8.126 1.00 83.44 474 ALA A CA 1
ATOM 3670 C C . ALA A 1 474 ? -16.950 2.656 7.021 1.00 83.44 474 ALA A C 1
ATOM 3672 O O . ALA A 1 474 ? -16.296 2.676 5.974 1.00 83.44 474 ALA A O 1
ATOM 3673 N N . ILE A 1 475 ? -17.875 3.576 7.283 1.00 79.44 475 ILE A N 1
ATOM 3674 C CA . ILE A 1 475 ? -18.212 4.684 6.384 1.00 79.44 475 ILE A CA 1
ATOM 3675 C C . ILE A 1 475 ? -17.529 5.961 6.873 1.00 79.44 475 ILE A C 1
ATOM 3677 O O . ILE A 1 475 ? -17.538 6.264 8.066 1.00 79.44 475 ILE A O 1
ATOM 3681 N N . ASN A 1 476 ? -16.964 6.736 5.946 1.00 77.44 476 ASN A N 1
ATOM 3682 C CA . ASN A 1 476 ? -16.358 8.031 6.254 1.00 77.44 476 ASN A CA 1
ATOM 3683 C C . ASN A 1 476 ? -17.332 8.926 7.038 1.00 77.44 476 ASN A C 1
ATOM 3685 O O . ASN A 1 476 ? -18.489 9.104 6.655 1.00 77.44 476 ASN A O 1
ATOM 3689 N N . GLY A 1 477 ? -16.835 9.495 8.129 1.00 73.94 477 GLY A N 1
ATOM 3690 C CA . GLY A 1 477 ? -17.579 10.301 9.085 1.00 73.94 477 GLY A CA 1
ATOM 3691 C C . GLY A 1 477 ? -18.320 9.527 10.167 1.00 73.94 477 GLY A C 1
ATOM 3692 O O . GLY A 1 477 ? -18.973 10.151 11.000 1.00 73.94 477 GLY A O 1
ATOM 3693 N N . GLN A 1 478 ? -18.209 8.202 10.220 1.00 81.50 478 GLN A N 1
ATOM 3694 C CA . GLN A 1 478 ? -18.720 7.453 11.362 1.00 81.50 478 GLN A CA 1
ATOM 3695 C C . GLN A 1 478 ? -17.842 7.620 12.601 1.00 81.50 478 GLN A C 1
ATOM 3697 O O . GLN A 1 478 ? -16.615 7.711 12.526 1.00 81.50 478 GLN A O 1
ATOM 3702 N N . ILE A 1 479 ? -18.505 7.610 13.751 1.00 88.75 479 ILE A N 1
ATOM 3703 C CA . ILE A 1 479 ? -17.918 7.521 15.080 1.00 88.75 479 ILE A CA 1
ATOM 3704 C C . ILE A 1 479 ? -18.416 6.212 15.684 1.00 88.75 479 ILE A C 1
ATOM 3706 O O . ILE A 1 479 ? -19.622 5.998 15.811 1.00 88.75 479 ILE A O 1
ATOM 3710 N N . ILE A 1 480 ? -17.491 5.326 16.032 1.00 93.06 480 ILE A N 1
ATOM 3711 C CA . ILE A 1 480 ? -17.782 4.028 16.641 1.00 93.06 480 ILE A CA 1
ATOM 3712 C C . ILE A 1 480 ? -17.406 4.117 18.121 1.00 93.06 480 ILE A C 1
ATOM 3714 O O . ILE A 1 480 ? -16.235 4.306 18.447 1.00 93.06 480 ILE A O 1
ATOM 3718 N N . ASP A 1 481 ? -18.382 3.983 19.019 1.00 94.50 481 ASP A N 1
ATOM 3719 C CA . ASP A 1 481 ? -18.125 3.822 20.455 1.00 94.50 481 ASP A CA 1
ATOM 3720 C C . ASP A 1 481 ? -17.615 2.398 20.702 1.00 94.50 481 ASP A C 1
ATOM 3722 O O . ASP A 1 481 ? -18.323 1.418 20.471 1.00 94.50 481 ASP A O 1
ATOM 3726 N N . MET A 1 482 ? -16.369 2.273 21.155 1.00 94.19 482 MET A N 1
ATOM 3727 C CA . MET A 1 482 ? -15.692 0.985 21.312 1.00 94.19 482 MET A CA 1
ATOM 3728 C C . MET A 1 482 ? -16.026 0.274 22.635 1.00 94.19 482 MET A C 1
ATOM 3730 O O . MET A 1 482 ? -15.404 -0.743 22.956 1.00 94.19 482 MET A O 1
ATOM 3734 N N . THR A 1 483 ? -16.960 0.795 23.432 1.00 91.31 483 THR A N 1
ATOM 3735 C CA . THR A 1 483 ? -17.509 0.123 24.619 1.00 91.31 483 THR A CA 1
ATOM 3736 C C . THR A 1 483 ? -18.893 -0.443 24.315 1.00 91.31 483 THR A C 1
ATOM 3738 O O . THR A 1 483 ? -19.179 -1.597 24.635 1.00 91.31 483 THR A O 1
ATOM 3741 N N . THR A 1 484 ? -19.770 0.365 23.714 1.00 87.62 484 THR A N 1
ATOM 3742 C CA . THR A 1 484 ? -21.166 -0.012 23.425 1.00 87.62 484 THR A CA 1
ATOM 3743 C C . THR A 1 484 ? -21.340 -0.643 22.044 1.00 87.62 484 THR A C 1
ATOM 3745 O O . THR A 1 484 ? -22.375 -1.255 21.783 1.00 87.62 484 THR A O 1
ATOM 3748 N N . ASN A 1 485 ? -20.343 -0.497 21.164 1.00 88.56 485 ASN A N 1
ATOM 3749 C CA . ASN A 1 485 ? -20.390 -0.812 19.735 1.00 88.56 485 ASN A CA 1
ATOM 3750 C C . ASN A 1 485 ? -21.443 0.003 18.961 1.00 88.56 485 ASN A C 1
ATOM 3752 O O . ASN A 1 485 ? -21.835 -0.384 17.858 1.00 88.56 485 ASN A O 1
ATOM 3756 N N . SER A 1 486 ? -21.934 1.114 19.525 1.00 83.44 486 SER A N 1
ATOM 3757 C CA . SER A 1 486 ? -22.858 2.001 18.819 1.00 83.44 486 SER A CA 1
ATOM 3758 C C . SER A 1 486 ? -22.124 2.799 17.748 1.00 83.44 486 SER A C 1
ATOM 3760 O O . SER A 1 486 ? -21.003 3.262 17.959 1.00 83.44 486 SER A O 1
ATOM 3762 N N . VAL A 1 487 ? -22.783 2.986 16.607 1.00 81.62 487 VAL A N 1
ATOM 3763 C CA . VAL A 1 487 ? -22.260 3.764 15.482 1.00 81.62 487 VAL A CA 1
ATOM 3764 C C . VAL A 1 487 ? -23.112 5.011 15.308 1.00 81.62 487 VAL A C 1
ATOM 3766 O O . VAL A 1 487 ? -24.329 4.919 15.150 1.00 81.62 487 VAL A O 1
ATOM 3769 N N . GLU A 1 488 ? -22.463 6.167 15.304 1.00 79.25 488 GLU A N 1
ATOM 3770 C CA . GLU A 1 488 ? -23.078 7.469 15.068 1.00 79.25 488 GLU A CA 1
ATOM 3771 C C . GLU A 1 488 ? -22.425 8.140 13.857 1.00 79.25 488 GLU A C 1
ATOM 3773 O O . GLU A 1 488 ? -21.276 7.861 13.518 1.00 79.25 488 GLU A O 1
ATOM 3778 N N . MET A 1 489 ? -23.150 9.035 13.190 1.00 69.62 489 MET A N 1
ATOM 3779 C CA . MET A 1 489 ? -22.555 9.913 12.182 1.00 69.62 489 MET A CA 1
ATOM 3780 C C . MET A 1 489 ? -22.086 11.196 12.859 1.00 69.62 489 MET A C 1
ATOM 3782 O O . MET A 1 489 ? -22.828 11.796 13.637 1.00 69.62 489 MET A O 1
ATOM 3786 N N . THR A 1 490 ? -20.883 11.654 12.529 1.00 58.12 490 THR A N 1
ATOM 3787 C CA . THR A 1 490 ? -20.435 12.989 12.932 1.00 58.12 490 THR A CA 1
ATOM 3788 C C . THR A 1 490 ? -21.351 14.065 12.348 1.00 58.12 490 THR A C 1
ATOM 3790 O O . THR A 1 490 ? -21.705 14.039 11.169 1.00 58.12 490 THR A O 1
ATOM 3793 N N . THR A 1 491 ? -21.712 15.047 13.171 1.00 46.62 491 THR A N 1
ATOM 3794 C CA . THR A 1 491 ? -22.454 16.245 12.746 1.00 46.62 491 THR A CA 1
ATOM 3795 C C . THR A 1 491 ? -21.554 17.284 12.072 1.00 46.62 491 THR A C 1
ATOM 3797 O O . THR A 1 491 ? -22.045 18.184 11.395 1.00 46.62 491 THR A O 1
ATOM 3800 N N . ASN A 1 492 ? -20.233 17.146 12.222 1.00 42.91 492 ASN A N 1
ATOM 3801 C CA . ASN A 1 492 ? -19.226 18.036 11.658 1.00 42.91 492 ASN A CA 1
ATOM 3802 C C . ASN A 1 492 ? -18.539 17.339 10.489 1.00 42.91 492 ASN A C 1
ATOM 3804 O O . ASN A 1 492 ? -17.838 16.363 10.732 1.00 42.91 492 ASN A O 1
ATOM 3808 N N . ASN A 1 493 ? -18.750 17.850 9.268 1.00 41.34 493 ASN A N 1
ATOM 3809 C CA . ASN A 1 493 ? -18.161 17.460 7.975 1.00 41.34 493 ASN A CA 1
ATOM 3810 C C . ASN A 1 493 ? -16.825 16.680 8.050 1.00 41.34 493 ASN A C 1
ATOM 3812 O O . ASN A 1 493 ? -15.770 17.219 7.718 1.00 41.34 493 ASN A O 1
ATOM 3816 N N . ALA A 1 494 ? -16.855 15.404 8.434 1.00 39.91 494 ALA A N 1
ATOM 3817 C CA . ALA A 1 494 ? -15.755 14.498 8.161 1.00 39.91 494 ALA A CA 1
ATOM 3818 C C . ALA A 1 494 ? -15.903 14.095 6.702 1.00 39.91 494 ALA A C 1
ATOM 3820 O O . ALA A 1 494 ? -16.936 13.584 6.268 1.00 39.91 494 ALA A O 1
ATOM 3821 N N . GLY A 1 495 ? -14.883 14.413 5.928 1.00 43.44 495 GLY A N 1
ATOM 3822 C CA . GLY A 1 495 ? -14.885 14.215 4.499 1.00 43.44 495 GLY A CA 1
ATOM 3823 C C . GLY A 1 495 ? -13.484 14.390 3.952 1.00 43.44 495 GLY A C 1
ATOM 3824 O O . GLY A 1 495 ? -12.541 14.735 4.664 1.00 43.44 495 GLY A O 1
ATOM 3825 N N . LEU A 1 496 ? -13.358 14.137 2.660 1.00 41.97 496 LEU A N 1
ATOM 3826 C CA . LEU A 1 496 ? -12.131 14.388 1.931 1.00 41.97 496 LEU A CA 1
ATOM 3827 C C . LEU A 1 496 ? -12.103 15.855 1.493 1.00 41.97 496 LEU A C 1
ATOM 3829 O O . LEU A 1 496 ? -13.053 16.335 0.873 1.00 41.97 496 LEU A O 1
ATOM 3833 N N . ALA A 1 497 ? -11.009 16.557 1.777 1.00 41.84 497 ALA A N 1
ATOM 3834 C CA . ALA A 1 497 ? -10.751 17.892 1.255 1.00 41.84 497 ALA A CA 1
ATOM 3835 C C . ALA A 1 497 ? -9.549 17.883 0.312 1.00 41.84 497 ALA A C 1
ATOM 3837 O O . ALA A 1 497 ? -8.557 17.187 0.512 1.00 41.84 497 ALA A O 1
ATOM 3838 N N . SER A 1 498 ? -9.626 18.704 -0.734 1.00 34.25 498 SER A N 1
ATOM 3839 C CA . SER A 1 498 ? -8.471 18.984 -1.583 1.00 34.25 498 SER A CA 1
ATOM 3840 C C . SER A 1 498 ? -7.511 19.908 -0.832 1.00 34.25 498 SER A C 1
ATOM 3842 O O . SER A 1 498 ? -7.801 21.089 -0.657 1.00 34.25 498 SER A O 1
ATOM 3844 N N . ALA A 1 499 ? -6.344 19.393 -0.473 1.00 35.78 499 ALA A N 1
ATOM 3845 C CA . ALA A 1 499 ? -5.230 20.138 0.088 1.00 35.78 499 ALA A CA 1
ATOM 3846 C C . ALA A 1 499 ? -4.361 20.762 -1.012 1.00 35.78 499 ALA A C 1
ATOM 3848 O O . ALA A 1 499 ? -4.073 20.131 -2.037 1.00 35.78 499 ALA A O 1
ATOM 3849 N N . ARG A 1 500 ? -3.902 21.998 -0.798 1.00 32.84 500 ARG A N 1
ATOM 3850 C CA . ARG A 1 500 ? -2.898 22.662 -1.642 1.00 32.84 500 ARG A CA 1
ATOM 3851 C C . ARG A 1 500 ? -1.573 22.680 -0.883 1.00 32.84 500 ARG A C 1
ATOM 3853 O O . ARG A 1 500 ? -1.553 23.084 0.272 1.00 32.84 500 ARG A O 1
ATOM 3860 N N . THR A 1 501 ? -0.461 22.335 -1.528 1.00 30.67 501 THR A N 1
ATOM 3861 C CA . THR A 1 501 ? 0.848 22.804 -1.058 1.00 30.67 501 THR A CA 1
ATOM 3862 C C . THR A 1 501 ? 0.886 24.323 -1.279 1.00 30.67 501 THR A C 1
ATOM 3864 O O . THR A 1 501 ? 0.680 24.776 -2.413 1.00 30.67 501 THR A O 1
ATOM 3867 N N . PRO A 1 502 ? 1.069 25.159 -0.240 1.00 28.00 502 PRO A N 1
ATOM 3868 C CA . PRO A 1 502 ? 1.174 26.592 -0.460 1.00 28.00 502 PRO A CA 1
ATOM 3869 C C . PRO A 1 502 ? 2.417 26.847 -1.315 1.00 28.00 502 PRO A C 1
ATOM 3871 O O . PRO A 1 502 ? 3.526 26.486 -0.924 1.00 28.00 502 PRO A O 1
ATOM 3874 N N . ARG A 1 503 ? 2.255 27.488 -2.479 1.00 24.86 503 ARG A N 1
ATOM 3875 C CA . ARG A 1 503 ? 3.385 28.220 -3.061 1.00 24.86 503 ARG A CA 1
ATOM 3876 C C . ARG A 1 503 ? 3.675 29.397 -2.124 1.00 24.86 503 ARG A C 1
ATOM 3878 O O . ARG A 1 503 ? 2.711 30.019 -1.666 1.00 24.86 503 ARG A O 1
ATOM 3885 N N . PRO A 1 504 ? 4.947 29.723 -1.850 1.00 26.80 504 PRO A N 1
ATOM 3886 C CA . PRO A 1 504 ? 5.304 30.861 -1.013 1.00 26.80 504 PRO A CA 1
ATOM 3887 C C . PRO A 1 504 ? 4.924 32.159 -1.739 1.00 26.80 504 PRO A C 1
ATOM 3889 O O . PRO A 1 504 ? 5.717 32.700 -2.500 1.00 26.80 504 PRO A O 1
ATOM 3892 N N . ALA A 1 505 ? 3.671 32.599 -1.579 1.00 26.34 505 ALA A N 1
ATOM 3893 C CA . ALA A 1 505 ? 3.192 33.942 -1.916 1.00 26.34 505 ALA A CA 1
ATOM 3894 C C . ALA A 1 505 ? 1.744 34.230 -1.476 1.00 26.34 505 ALA A C 1
ATOM 3896 O O . ALA A 1 505 ? 1.411 35.403 -1.353 1.00 26.34 505 ALA A O 1
ATOM 3897 N N . ASP A 1 506 ? 0.869 33.236 -1.258 1.00 31.12 506 ASP A N 1
ATOM 3898 C CA . ASP A 1 506 ? -0.574 33.532 -1.335 1.00 31.12 506 ASP A CA 1
ATOM 3899 C C . ASP A 1 506 ? -1.435 32.857 -0.256 1.00 31.12 506 ASP A C 1
ATOM 3901 O O . ASP A 1 506 ? -2.239 31.971 -0.534 1.00 31.12 506 ASP A O 1
ATOM 3905 N N . THR A 1 507 ? -1.269 33.286 1.000 1.00 30.98 507 THR A N 1
ATOM 3906 C CA . THR A 1 507 ? -2.251 33.043 2.073 1.00 30.98 507 THR A CA 1
ATOM 3907 C C . THR A 1 507 ? -2.331 34.243 3.019 1.00 30.98 507 THR A C 1
ATOM 3909 O O . THR A 1 507 ? -1.779 34.245 4.119 1.00 30.98 507 THR A O 1
ATOM 3912 N N . ARG A 1 508 ? -3.064 35.281 2.607 1.00 27.45 508 ARG A N 1
ATOM 3913 C CA . ARG A 1 508 ? -3.752 36.184 3.542 1.00 27.45 508 ARG A CA 1
ATOM 3914 C C . ARG A 1 508 ? -5.224 36.248 3.151 1.00 27.45 508 ARG A C 1
ATOM 3916 O O . ARG A 1 508 ? -5.604 37.050 2.300 1.00 27.45 508 ARG A O 1
ATOM 3923 N N . ASN A 1 509 ? -5.999 35.372 3.797 1.00 26.64 509 ASN A N 1
ATOM 3924 C CA . ASN A 1 509 ? -7.445 35.429 4.071 1.00 26.64 509 ASN A CA 1
ATOM 3925 C C . ASN A 1 509 ? -8.207 34.169 3.627 1.00 26.64 509 ASN A C 1
ATOM 3927 O O . ASN A 1 509 ? -8.653 34.062 2.489 1.00 26.64 509 ASN A O 1
ATOM 3931 N N . GLY A 1 510 ? -8.400 33.249 4.579 1.00 30.00 510 GLY A N 1
ATOM 3932 C CA . GLY A 1 510 ? -9.721 32.801 5.051 1.00 30.00 510 GLY A CA 1
ATOM 3933 C C . GLY A 1 510 ? -10.794 32.336 4.062 1.00 30.00 510 GLY A C 1
ATOM 3934 O O . GLY A 1 510 ? -11.955 32.292 4.447 1.00 30.00 510 GLY A O 1
ATOM 3935 N N . THR A 1 511 ? -10.469 31.990 2.820 1.00 28.09 511 THR A N 1
ATOM 3936 C CA . THR A 1 511 ? -11.446 31.454 1.864 1.00 28.09 511 THR A CA 1
ATOM 3937 C C . THR A 1 511 ? -11.149 29.983 1.606 1.00 28.09 511 THR A C 1
ATOM 3939 O O . THR A 1 511 ? -10.192 29.630 0.922 1.00 28.09 511 THR A O 1
ATOM 3942 N N . ALA A 1 512 ? -11.975 29.104 2.178 1.00 27.94 512 ALA A N 1
ATOM 3943 C CA . ALA A 1 512 ? -12.030 27.711 1.757 1.00 27.94 512 ALA A CA 1
ATOM 3944 C C . ALA A 1 512 ? -12.378 27.678 0.255 1.00 27.94 512 ALA A C 1
ATOM 3946 O O . ALA A 1 512 ? -13.373 28.294 -0.145 1.00 27.94 512 ALA A O 1
ATOM 3947 N N . PRO A 1 513 ? -11.594 27.016 -0.611 1.00 32.56 513 PRO A N 1
ATOM 3948 C CA . PRO A 1 513 ? -11.921 26.981 -2.023 1.00 32.56 513 PRO A CA 1
ATOM 3949 C C . PRO A 1 513 ? -13.119 26.056 -2.246 1.00 32.56 513 PRO A C 1
ATOM 3951 O O . PRO A 1 513 ? -13.031 24.834 -2.127 1.00 32.56 513 PRO A O 1
ATOM 3954 N N . ALA A 1 514 ? -14.247 26.653 -2.622 1.00 28.64 514 ALA A N 1
ATOM 3955 C CA . ALA A 1 514 ? -15.347 25.937 -3.236 1.00 28.64 514 ALA A CA 1
ATOM 3956 C C . ALA A 1 514 ? -14.861 25.227 -4.521 1.00 28.64 514 ALA A C 1
ATOM 3958 O O . ALA A 1 514 ? -14.550 25.872 -5.518 1.00 28.64 514 ALA A O 1
ATOM 3959 N N . ARG A 1 515 ? -14.873 23.888 -4.456 1.00 35.38 515 ARG A N 1
ATOM 3960 C CA . ARG A 1 515 ? -15.025 22.878 -5.527 1.00 35.38 515 ARG A CA 1
ATOM 3961 C C . ARG A 1 515 ? -13.914 22.662 -6.575 1.00 35.38 515 ARG A C 1
ATOM 3963 O O . ARG A 1 515 ? -13.562 23.527 -7.366 1.00 35.38 515 ARG A O 1
ATOM 3970 N N . LYS A 1 516 ? -13.566 21.373 -6.715 1.00 31.41 516 LYS A N 1
ATOM 3971 C CA . LYS A 1 516 ? -13.521 20.637 -7.993 1.00 31.41 516 LYS A CA 1
ATOM 3972 C C . LYS A 1 516 ? -14.389 19.376 -7.852 1.00 31.41 516 LYS A C 1
ATOM 3974 O O . LYS A 1 516 ? -13.911 18.346 -7.396 1.00 31.41 516 LYS A O 1
ATOM 3979 N N . LEU A 1 517 ? -15.666 19.467 -8.215 1.00 25.84 517 LEU A N 1
ATOM 3980 C CA . LEU A 1 517 ? -16.322 18.337 -8.882 1.00 25.84 517 LEU A CA 1
ATOM 3981 C C . LEU A 1 517 ? -15.864 18.396 -10.352 1.00 25.84 517 LEU A C 1
ATOM 3983 O O . LEU A 1 517 ? -15.573 19.503 -10.815 1.00 25.84 517 LEU A O 1
ATOM 3987 N N . PRO A 1 518 ? -15.747 17.274 -11.080 1.00 27.64 518 PRO A N 1
ATOM 3988 C CA . PRO A 1 518 ? -15.482 17.316 -12.514 1.00 27.64 518 PRO A CA 1
ATOM 3989 C C . PRO A 1 518 ? -16.653 18.049 -13.175 1.00 27.64 518 PRO A C 1
ATOM 3991 O O . PRO A 1 518 ? -17.763 17.533 -13.256 1.00 27.64 518 PRO A O 1
ATOM 3994 N N . TYR A 1 519 ? -16.431 19.308 -13.534 1.00 33.53 519 TYR A N 1
ATOM 3995 C CA . TYR A 1 519 ? -17.431 20.166 -14.143 1.00 33.53 519 TYR A CA 1
ATOM 3996 C C . TYR A 1 519 ? -17.079 20.280 -15.623 1.00 33.53 519 TYR A C 1
ATOM 3998 O O . TYR A 1 519 ? -16.135 20.968 -15.988 1.00 33.53 519 TYR A O 1
ATOM 4006 N N . GLU A 1 520 ? -17.824 19.573 -16.469 1.00 33.31 520 GLU A N 1
ATOM 4007 C CA . GLU A 1 520 ? -17.879 19.815 -17.917 1.00 33.31 520 GLU A CA 1
ATOM 4008 C C . GLU A 1 520 ? -19.009 20.816 -18.231 1.00 33.31 520 GLU A C 1
ATOM 4010 O O . GLU A 1 520 ? -19.885 20.561 -19.059 1.00 33.31 520 GLU A O 1
ATOM 4015 N N . GLY A 1 521 ? -19.063 21.938 -17.509 1.00 39.69 521 GLY A N 1
ATOM 4016 C CA . GLY A 1 521 ? -20.101 22.956 -17.696 1.00 39.69 521 GLY A CA 1
ATOM 4017 C C . GLY A 1 521 ? -19.566 24.284 -18.245 1.00 39.69 521 GLY A C 1
ATOM 4018 O O . GLY A 1 521 ? -18.357 24.488 -18.333 1.00 39.69 521 GLY A O 1
ATOM 4019 N N . PRO A 1 522 ? -20.456 25.190 -18.683 1.00 46.31 522 PRO A N 1
ATOM 4020 C CA . PRO A 1 522 ? -20.110 26.308 -19.548 1.00 46.31 522 PRO A CA 1
ATOM 4021 C C . PRO A 1 522 ? -19.687 27.529 -18.721 1.00 46.31 522 PRO A C 1
ATOM 4023 O O . PRO A 1 522 ? -20.417 28.505 -18.613 1.00 46.31 522 PRO A O 1
ATOM 4026 N N . GLY A 1 523 ? -18.484 27.505 -18.152 1.00 55.31 523 GLY A N 1
ATOM 4027 C CA . GLY A 1 523 ? -17.879 28.695 -17.560 1.00 55.31 523 GLY A CA 1
ATOM 4028 C C . GLY A 1 523 ? -18.485 29.212 -16.246 1.00 55.31 523 GLY A C 1
ATOM 4029 O O . GLY A 1 523 ? -19.512 28.775 -15.728 1.00 55.31 523 GLY A O 1
ATOM 4030 N N . ARG A 1 524 ? -17.758 30.168 -15.677 1.00 58.81 524 ARG A N 1
ATOM 4031 C CA . ARG A 1 524 ? -17.938 30.832 -14.389 1.00 58.81 524 ARG A CA 1
ATOM 4032 C C . ARG A 1 524 ? -18.378 32.278 -14.608 1.00 58.81 524 ARG A C 1
ATOM 4034 O O . ARG A 1 524 ? -17.762 32.991 -15.397 1.00 58.81 524 ARG A O 1
ATOM 4041 N N . LEU A 1 525 ? -19.393 32.724 -13.877 1.00 57.94 525 LEU A N 1
ATOM 4042 C CA . LEU A 1 525 ? -19.805 34.124 -13.808 1.00 57.94 525 LEU A CA 1
ATOM 4043 C C . LEU A 1 525 ? -19.318 34.719 -12.481 1.00 57.94 525 LEU A C 1
ATOM 4045 O O . LEU A 1 525 ? -19.695 34.259 -11.407 1.00 57.94 525 LEU A O 1
ATOM 4049 N N . ASP A 1 526 ? -18.467 35.729 -12.551 1.00 58.84 526 ASP A N 1
ATOM 4050 C CA . ASP A 1 526 ? -18.011 36.521 -11.417 1.00 58.84 526 ASP A CA 1
ATOM 4051 C C . ASP A 1 526 ? -18.835 37.811 -11.355 1.00 58.84 526 ASP A C 1
ATOM 4053 O O . ASP A 1 526 ? -18.816 38.606 -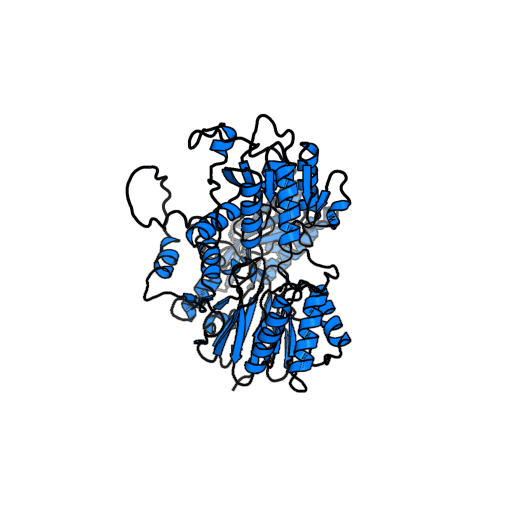12.295 1.00 58.84 526 ASP A O 1
ATOM 4057 N N . VAL A 1 527 ? -19.551 38.028 -10.251 1.00 57.50 527 VAL A N 1
ATOM 4058 C CA . VAL A 1 527 ? -20.275 39.280 -9.986 1.00 57.50 527 VAL A CA 1
ATOM 4059 C C . VAL A 1 527 ? -19.608 39.955 -8.796 1.00 57.50 527 VAL A C 1
ATOM 4061 O O . VAL A 1 527 ? -19.571 39.405 -7.693 1.00 57.50 527 VAL A O 1
ATOM 4064 N N . VAL A 1 528 ? -19.039 41.135 -9.027 1.00 57.19 528 VAL A N 1
ATOM 4065 C CA . VAL A 1 528 ? -18.318 41.915 -8.021 1.00 57.19 528 VAL A CA 1
ATOM 4066 C C . VAL A 1 528 ? -19.114 43.171 -7.709 1.00 57.19 528 VAL A C 1
ATOM 4068 O O . VAL A 1 528 ? -19.359 43.999 -8.584 1.00 57.19 528 VAL A O 1
ATOM 4071 N N . ILE A 1 529 ? -19.495 43.318 -6.444 1.00 58.81 529 ILE A N 1
ATOM 4072 C CA . ILE A 1 529 ? -20.234 44.475 -5.942 1.00 58.81 529 ILE A CA 1
ATOM 4073 C C . ILE A 1 529 ? -19.375 45.132 -4.878 1.00 58.81 529 ILE A C 1
ATOM 4075 O O . ILE A 1 529 ? -18.973 44.482 -3.914 1.00 58.81 529 ILE A O 1
ATOM 4079 N N . ILE A 1 530 ? -19.084 46.417 -5.064 1.00 53.19 530 ILE A N 1
ATOM 4080 C CA . ILE A 1 530 ? -18.268 47.191 -4.133 1.00 53.19 530 ILE A CA 1
ATOM 4081 C C . ILE A 1 530 ? -19.194 48.107 -3.343 1.00 53.19 530 ILE A C 1
ATOM 4083 O O . ILE A 1 530 ? -19.892 48.942 -3.918 1.00 53.19 530 ILE A O 1
ATOM 4087 N N . TYR A 1 531 ? -19.180 47.961 -2.022 1.00 58.84 531 TYR A N 1
ATOM 4088 C CA . TYR A 1 531 ? -19.968 48.777 -1.108 1.00 58.84 531 TYR A CA 1
ATOM 4089 C C . TYR A 1 531 ? -19.163 49.151 0.143 1.00 58.84 531 TYR A C 1
ATOM 4091 O O . TYR A 1 531 ? -18.164 48.514 0.472 1.00 58.84 531 TYR A O 1
ATOM 4099 N N . LYS A 1 532 ? -19.608 50.197 0.834 1.00 57.09 532 LYS A N 1
ATOM 4100 C CA . LYS A 1 532 ? -19.186 50.603 2.178 1.00 57.09 532 LYS A CA 1
ATOM 4101 C C . LYS A 1 532 ? -20.342 50.398 3.147 1.00 57.09 532 LYS A C 1
ATOM 4103 O O . LYS A 1 532 ? -21.483 50.321 2.710 1.00 57.09 532 LYS A O 1
ATOM 41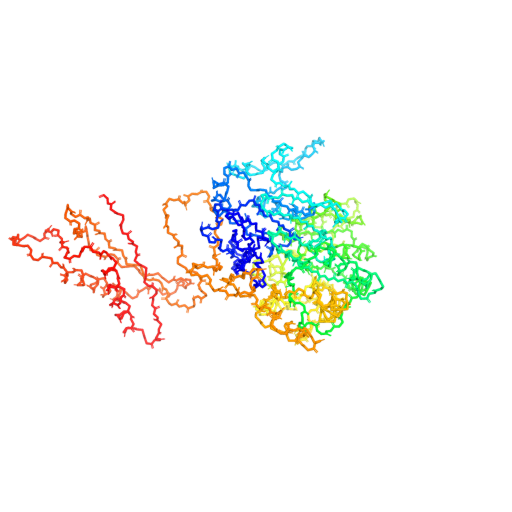08 N N . LEU A 1 533 ? -20.057 50.309 4.439 1.00 61.88 533 LEU A N 1
ATOM 4109 C CA . LEU A 1 533 ? -21.096 50.341 5.466 1.00 61.88 533 LEU A CA 1
ATOM 4110 C C . LEU A 1 533 ? -21.167 51.751 6.053 1.00 61.88 533 LEU A C 1
ATOM 4112 O O . LEU A 1 533 ? -20.122 52.356 6.289 1.00 61.88 533 LEU A O 1
ATOM 4116 N N . ASP A 1 534 ? -22.374 52.275 6.248 1.00 64.62 534 ASP A N 1
ATOM 4117 C CA . ASP A 1 534 ? -22.576 53.482 7.050 1.00 64.62 534 ASP A CA 1
ATOM 4118 C C . ASP A 1 534 ? -22.523 53.168 8.554 1.00 64.62 534 ASP A C 1
ATOM 4120 O O . ASP A 1 534 ? -22.479 52.004 8.961 1.00 64.62 534 ASP A O 1
ATOM 4124 N N . ASP A 1 535 ? -22.548 54.207 9.391 1.00 64.44 535 ASP A N 1
ATOM 4125 C CA . ASP A 1 535 ? -22.465 54.068 10.853 1.00 64.44 535 ASP A CA 1
ATOM 4126 C C . ASP A 1 535 ? -23.635 53.265 11.458 1.00 64.44 535 ASP A C 1
ATOM 4128 O O . ASP A 1 535 ? -23.548 52.792 12.591 1.00 64.44 535 ASP A O 1
ATOM 4132 N N . SER A 1 536 ? -24.730 53.088 10.710 1.00 63.69 536 SER A N 1
ATOM 4133 C CA . SER A 1 536 ? -25.884 52.271 11.098 1.00 63.69 536 SER A CA 1
ATOM 4134 C C . SER A 1 536 ? -25.820 50.829 10.575 1.00 63.69 536 SER A C 1
ATOM 4136 O O . SER A 1 536 ? -26.717 50.036 10.857 1.00 63.69 536 SER A O 1
ATOM 4138 N N . GLY A 1 537 ? -24.757 50.471 9.848 1.00 63.16 537 GLY A N 1
ATOM 4139 C CA . GLY A 1 537 ? -24.553 49.151 9.257 1.00 63.16 537 GLY A CA 1
ATOM 4140 C C . GLY A 1 537 ? -25.240 48.949 7.904 1.00 63.16 537 GLY A C 1
ATOM 4141 O O . GLY A 1 537 ? -25.324 47.812 7.445 1.00 63.16 537 GLY A O 1
ATOM 4142 N N . ARG A 1 538 ? -25.729 50.011 7.252 1.00 68.88 538 ARG A N 1
ATOM 4143 C CA . ARG A 1 538 ? -26.367 49.923 5.927 1.00 68.88 538 ARG A CA 1
ATOM 4144 C C . ARG A 1 538 ? -25.337 49.951 4.812 1.00 68.88 538 ARG A C 1
ATOM 4146 O O . ARG A 1 538 ? -24.310 50.618 4.912 1.00 68.88 538 ARG A O 1
ATOM 4153 N N . MET A 1 539 ? -25.637 49.269 3.714 1.00 67.56 539 MET A N 1
ATOM 4154 C CA . MET A 1 539 ? -24.740 49.175 2.563 1.00 67.56 539 MET A CA 1
ATOM 4155 C C . MET A 1 539 ? -24.865 50.398 1.642 1.00 67.56 539 MET A C 1
ATOM 4157 O O . MET A 1 539 ? -25.931 50.677 1.102 1.00 67.56 539 MET A O 1
ATOM 4161 N N . ILE A 1 540 ? -23.754 51.096 1.412 1.00 66.25 540 ILE A N 1
ATOM 4162 C CA . ILE A 1 540 ? -23.595 52.186 0.446 1.00 66.25 540 ILE A CA 1
ATOM 4163 C C . ILE A 1 540 ? -22.813 51.673 -0.765 1.00 66.25 540 ILE A C 1
ATOM 4165 O O . ILE A 1 540 ? -21.631 51.357 -0.637 1.00 66.25 540 ILE A O 1
ATOM 4169 N N . LEU A 1 541 ? -23.412 51.630 -1.953 1.00 62.94 541 LEU A N 1
ATOM 4170 C CA . LEU A 1 541 ? -22.697 51.219 -3.168 1.00 62.94 541 LEU A CA 1
ATOM 4171 C C . LEU A 1 541 ? -21.636 52.251 -3.571 1.00 62.94 541 LEU A C 1
ATOM 4173 O O . LEU A 1 541 ? -21.900 53.451 -3.630 1.00 62.94 541 LEU A O 1
ATOM 4177 N N . VAL A 1 542 ? -20.429 51.767 -3.871 1.00 57.91 542 VAL A N 1
ATOM 4178 C CA . VAL A 1 542 ? -19.259 52.582 -4.253 1.00 57.91 542 VAL A CA 1
ATOM 4179 C C . VAL A 1 542 ? -19.121 52.688 -5.781 1.00 57.91 542 VAL A C 1
ATOM 4181 O O . VAL A 1 542 ? -18.330 53.483 -6.281 1.00 57.91 542 VAL A O 1
ATOM 4184 N N . GLY A 1 543 ? -19.910 51.918 -6.532 1.00 59.03 543 GLY A N 1
ATOM 4185 C CA . GLY A 1 543 ? -19.968 51.949 -7.991 1.00 59.03 543 GLY A CA 1
ATOM 4186 C C . GLY A 1 543 ? -20.960 50.927 -8.546 1.00 59.03 543 GLY A C 1
ATOM 4187 O O . GLY A 1 543 ? -21.598 50.195 -7.786 1.00 59.03 543 GLY A O 1
ATOM 4188 N N . GLU A 1 544 ? -21.082 50.882 -9.872 1.00 57.16 544 GLU A N 1
ATOM 4189 C CA . GLU A 1 544 ? -21.892 49.875 -10.566 1.00 57.16 544 GLU A CA 1
ATOM 4190 C C . GLU A 1 544 ? -21.345 48.451 -10.339 1.00 57.16 544 GLU A C 1
ATOM 4192 O O . GLU A 1 544 ? -20.129 48.269 -10.191 1.00 57.16 544 GLU A O 1
ATOM 4197 N N . PRO A 1 545 ? -22.217 47.425 -10.308 1.00 62.97 545 PRO A N 1
ATOM 4198 C CA . PRO A 1 545 ? -21.785 46.039 -10.191 1.00 62.97 545 PRO A CA 1
ATOM 4199 C C . PRO A 1 545 ? -20.977 45.628 -11.427 1.00 62.97 545 PRO A C 1
ATOM 4201 O O . PRO A 1 545 ? -21.408 45.814 -12.562 1.00 62.97 545 PRO A O 1
ATOM 4204 N N . LEU A 1 546 ? -19.814 45.016 -11.215 1.00 60.69 546 LEU A N 1
ATOM 4205 C CA . LEU A 1 546 ? -19.005 44.468 -12.297 1.00 60.69 546 LEU A CA 1
ATOM 4206 C C . LEU A 1 546 ? -19.374 42.999 -12.512 1.00 60.69 546 LEU A C 1
ATOM 4208 O O . LEU A 1 546 ? -19.124 42.163 -11.645 1.00 60.69 546 LEU A O 1
ATOM 4212 N N . VAL A 1 547 ? -19.912 42.673 -13.686 1.00 62.09 547 VAL A N 1
ATOM 4213 C CA . VAL A 1 547 ? -20.198 41.290 -14.087 1.00 62.09 547 VAL A CA 1
ATOM 4214 C C . VAL A 1 547 ? -19.171 40.828 -15.120 1.00 62.09 547 VAL A C 1
ATOM 4216 O O . VAL A 1 547 ? -19.023 41.423 -16.185 1.00 62.09 547 VAL A O 1
ATOM 4219 N N . GLN A 1 548 ? -18.456 39.744 -14.823 1.00 60.31 548 GLN A N 1
ATOM 4220 C CA . GLN A 1 548 ? -17.478 39.132 -15.717 1.00 60.31 548 GLN A CA 1
ATOM 4221 C C . GLN A 1 548 ? -17.790 37.649 -15.919 1.00 60.31 548 GLN A C 1
ATOM 4223 O O . GLN A 1 548 ? -17.939 36.905 -14.962 1.00 60.31 548 GLN A O 1
ATOM 4228 N N . MET A 1 549 ? -17.807 37.178 -17.166 1.00 61.00 549 MET A N 1
ATOM 4229 C CA . MET A 1 549 ? -17.968 35.753 -17.475 1.00 61.00 549 MET A CA 1
ATOM 4230 C C . MET A 1 549 ? -16.653 35.159 -17.991 1.00 61.00 549 MET A C 1
ATOM 4232 O O . MET A 1 549 ? -16.009 35.731 -18.873 1.00 61.00 549 MET A O 1
ATOM 4236 N N . ARG A 1 550 ? -16.236 34.016 -17.442 1.00 55.56 550 ARG A N 1
ATOM 4237 C CA . ARG A 1 550 ? -14.997 33.299 -17.776 1.00 55.56 550 ARG A CA 1
ATOM 4238 C C . ARG A 1 550 ? -15.303 31.848 -18.121 1.00 55.56 550 ARG A C 1
ATOM 4240 O O . ARG A 1 550 ? -15.806 31.126 -17.278 1.00 55.56 550 ARG A O 1
ATOM 4247 N N . PHE A 1 551 ? -14.932 31.377 -19.306 1.00 55.19 551 PHE A N 1
ATOM 4248 C CA . PHE A 1 551 ? -15.006 29.947 -19.625 1.00 55.19 551 PHE A CA 1
ATOM 4249 C C . PHE A 1 551 ? -13.748 29.224 -19.141 1.00 55.19 551 PHE A C 1
ATOM 4251 O O . PHE A 1 551 ? -12.631 29.613 -19.487 1.00 55.19 551 PHE A O 1
ATOM 4258 N N . ASP A 1 552 ? -13.910 28.171 -18.347 1.00 49.69 552 ASP A N 1
ATOM 4259 C CA . ASP A 1 552 ? -12.818 27.334 -17.866 1.00 49.69 552 ASP A CA 1
ATOM 4260 C C . ASP A 1 552 ? -12.436 26.287 -18.921 1.00 49.69 552 ASP A C 1
ATOM 4262 O O . ASP A 1 552 ? -12.807 25.125 -18.867 1.00 49.69 552 ASP A O 1
ATOM 4266 N N . GLY A 1 553 ? -11.636 26.706 -19.906 1.00 46.34 553 GLY A N 1
ATOM 4267 C CA . GLY A 1 553 ? -10.821 25.763 -20.684 1.00 46.34 553 GLY A CA 1
ATOM 4268 C C . GLY A 1 553 ? -11.094 25.661 -22.183 1.00 46.34 553 GLY A C 1
ATOM 4269 O O . GLY A 1 553 ? -10.332 24.987 -22.870 1.00 46.34 553 GLY A O 1
ATOM 4270 N N . SER A 1 554 ? -12.077 26.370 -22.746 1.00 34.94 554 SER A N 1
ATOM 4271 C CA . SER A 1 554 ? -12.207 26.490 -24.208 1.00 34.94 554 SER A CA 1
ATOM 4272 C C . SER A 1 554 ? -11.812 27.897 -24.692 1.00 34.94 554 SER A C 1
ATOM 4274 O O . SER A 1 554 ? -12.548 28.848 -24.428 1.00 34.94 554 SER A O 1
ATOM 4276 N N . PRO A 1 555 ? -10.719 28.075 -25.461 1.00 36.59 555 PRO A N 1
ATOM 4277 C CA . PRO A 1 555 ? -10.288 29.389 -25.952 1.00 36.59 555 PRO A CA 1
ATOM 4278 C C . PRO A 1 555 ? -11.156 29.958 -27.096 1.00 36.59 555 PRO A C 1
ATOM 4280 O O . PRO A 1 555 ? -10.751 30.912 -27.755 1.00 36.59 555 PRO A O 1
ATOM 4283 N N . ARG A 1 556 ? -12.331 29.376 -27.388 1.00 40.47 556 ARG A N 1
ATOM 4284 C CA . ARG A 1 556 ? -13.069 29.614 -28.646 1.00 40.47 556 ARG A CA 1
ATOM 4285 C C . ARG A 1 556 ? -14.430 30.306 -28.539 1.00 40.47 556 ARG A C 1
ATOM 4287 O O . ARG A 1 556 ? -15.059 30.495 -29.575 1.00 40.47 556 ARG A O 1
ATOM 4294 N N . ARG A 1 557 ? -14.885 30.749 -27.364 1.00 47.06 557 ARG A N 1
ATOM 4295 C CA . ARG A 1 557 ? -16.104 31.576 -27.267 1.00 47.06 557 ARG A CA 1
ATOM 4296 C C . ARG A 1 557 ? -15.861 32.792 -26.378 1.00 47.06 557 ARG A C 1
ATOM 4298 O O . ARG A 1 557 ? -15.617 32.653 -25.185 1.00 47.06 557 ARG A O 1
ATOM 4305 N N . LYS A 1 558 ? -15.900 33.989 -26.975 1.00 52.12 558 LYS A N 1
ATOM 4306 C CA . LYS A 1 558 ? -16.079 35.227 -26.207 1.00 52.12 558 LYS A CA 1
ATOM 4307 C C . LYS A 1 558 ? -17.516 35.229 -25.657 1.00 52.12 558 LYS A C 1
ATOM 4309 O O . LYS A 1 558 ? -18.395 34.745 -26.370 1.00 52.12 558 LYS A O 1
ATOM 4314 N N . PRO A 1 559 ? -17.755 35.726 -24.428 1.00 57.16 559 PRO A N 1
ATOM 4315 C CA . PRO A 1 559 ? -19.111 35.946 -23.931 1.00 57.16 559 PRO A CA 1
ATOM 4316 C C . PRO A 1 559 ? -19.895 36.786 -24.936 1.00 57.16 559 PRO A C 1
ATOM 4318 O O . PRO A 1 559 ? -19.314 37.709 -25.511 1.00 57.16 559 PRO A O 1
ATOM 4321 N N . ASP A 1 560 ? -21.179 36.486 -25.134 1.00 62.09 560 ASP A N 1
ATOM 4322 C CA . ASP A 1 560 ? -22.056 37.399 -25.861 1.00 62.09 560 ASP A CA 1
ATOM 4323 C C . ASP A 1 560 ? -22.083 38.741 -25.101 1.00 62.09 560 ASP A C 1
ATOM 4325 O O . ASP A 1 560 ? -22.476 38.764 -23.927 1.00 62.09 560 ASP A O 1
ATOM 4329 N N . PRO A 1 561 ? -21.630 39.853 -25.713 1.00 62.72 561 PRO A N 1
ATOM 4330 C CA . PRO A 1 561 ? -21.673 41.163 -25.076 1.00 62.72 561 PRO A CA 1
ATOM 4331 C C . PRO A 1 561 ? -23.088 41.559 -24.631 1.00 62.72 561 PRO A C 1
ATOM 4333 O O . PRO A 1 561 ? -23.224 42.242 -23.616 1.00 62.72 561 PRO A O 1
ATOM 4336 N N . GLY A 1 562 ? -24.129 41.103 -25.341 1.00 67.94 562 GLY A N 1
ATOM 4337 C CA . GLY A 1 562 ? -25.529 41.342 -24.986 1.00 67.94 562 GLY A CA 1
ATOM 4338 C C . GLY A 1 562 ? -25.919 40.678 -23.666 1.00 67.94 562 GLY A C 1
ATOM 4339 O O . GLY A 1 562 ? -26.494 41.332 -22.797 1.00 67.94 562 GLY A O 1
ATOM 4340 N N . LEU A 1 563 ? -25.513 39.421 -23.461 1.00 70.44 563 LEU A N 1
ATOM 4341 C CA . LEU A 1 563 ? -25.778 38.677 -22.226 1.00 70.44 563 LEU A CA 1
ATOM 4342 C C . LEU A 1 563 ? -25.068 39.305 -21.016 1.00 70.44 563 LEU A C 1
ATOM 4344 O O . LEU A 1 563 ? -25.670 39.470 -19.957 1.00 70.44 563 LEU A O 1
ATOM 4348 N N . VAL A 1 564 ? -23.797 39.699 -21.166 1.00 68.69 564 VAL A N 1
ATOM 4349 C CA . VAL A 1 564 ? -23.036 40.358 -20.085 1.00 68.69 564 VAL A CA 1
ATOM 4350 C C . VAL A 1 564 ? -23.637 41.723 -19.739 1.00 68.69 564 VAL A C 1
ATOM 4352 O O . VAL A 1 564 ? -23.752 42.058 -18.558 1.00 68.69 564 VAL A O 1
ATOM 4355 N N . SER A 1 565 ? -24.072 42.486 -20.746 1.00 71.94 565 SER A N 1
ATOM 4356 C CA . SER A 1 565 ? -24.762 43.763 -20.535 1.00 71.94 565 SER A CA 1
ATOM 4357 C C . SER A 1 565 ? -26.103 43.565 -19.822 1.00 71.94 565 SER A C 1
ATOM 4359 O O . SER A 1 565 ? -26.391 44.281 -18.866 1.00 71.94 565 SER A O 1
ATOM 4361 N N . GLY A 1 566 ? -26.895 42.566 -20.229 1.00 76.94 566 GLY A N 1
ATOM 4362 C CA . GLY A 1 566 ? -28.176 42.238 -19.598 1.00 76.94 566 GLY A CA 1
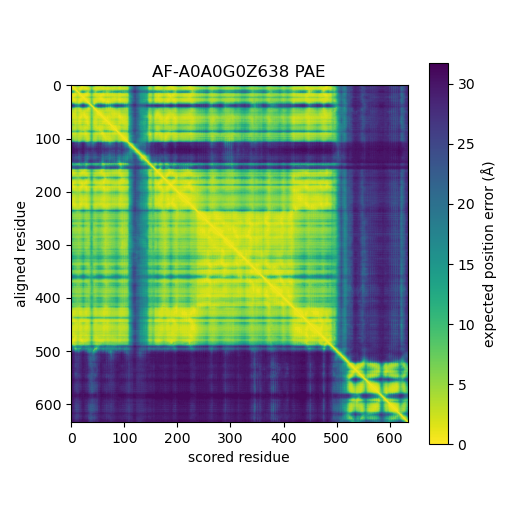ATOM 4363 C C . GLY A 1 566 ? -28.026 41.790 -18.142 1.00 76.94 566 GLY A C 1
ATOM 4364 O O . GLY A 1 566 ? -28.759 42.254 -17.274 1.00 76.94 566 GLY A O 1
ATOM 4365 N N . LEU A 1 567 ? -27.020 40.961 -17.844 1.00 74.44 567 LEU A N 1
ATOM 4366 C CA . LEU A 1 567 ? -26.710 40.540 -16.473 1.00 74.44 567 LEU A CA 1
ATOM 4367 C C . LEU A 1 567 ? -26.238 41.707 -15.597 1.00 74.44 567 LEU A C 1
ATOM 4369 O O . LEU A 1 567 ? -26.635 41.797 -14.437 1.00 74.44 567 LEU A O 1
ATOM 4373 N N . THR A 1 568 ? -25.421 42.611 -16.146 1.00 74.50 568 THR A N 1
ATOM 4374 C CA . THR A 1 568 ? -24.997 43.835 -15.442 1.00 74.50 568 THR A CA 1
ATOM 4375 C C . THR A 1 568 ? -26.196 44.718 -15.109 1.00 74.50 568 THR A C 1
ATOM 4377 O O . THR A 1 568 ? -26.337 45.162 -13.970 1.00 74.50 568 THR A O 1
ATOM 4380 N N . GLN A 1 569 ? -27.094 44.922 -16.076 1.00 78.94 569 GLN A N 1
ATOM 4381 C CA . GLN A 1 569 ? -28.293 45.731 -15.885 1.00 78.94 569 GLN A CA 1
ATOM 4382 C C . GLN A 1 569 ? -29.242 45.113 -14.851 1.00 78.94 569 GLN A C 1
ATOM 4384 O O . GLN A 1 569 ? -29.692 45.813 -13.949 1.00 78.94 569 GLN A O 1
ATOM 4389 N N . LEU A 1 570 ? -29.488 43.801 -14.915 1.00 81.75 570 LEU A N 1
ATOM 4390 C CA . LEU A 1 570 ? -30.336 43.112 -13.942 1.00 81.75 570 LEU A CA 1
ATOM 4391 C C . LEU A 1 570 ? -29.750 43.172 -12.523 1.00 81.75 570 LEU A C 1
ATOM 4393 O O . LEU A 1 570 ? -30.486 43.389 -11.562 1.00 81.75 570 LEU A O 1
ATOM 4397 N N . ALA A 1 571 ? -28.430 43.014 -12.378 1.00 75.50 571 ALA A N 1
ATOM 4398 C CA . ALA A 1 571 ? -27.765 43.176 -11.087 1.00 75.50 571 ALA A CA 1
ATOM 4399 C C . ALA A 1 571 ? -27.959 44.598 -10.535 1.00 75.50 571 ALA A C 1
ATOM 4401 O O . ALA A 1 571 ? -28.255 44.762 -9.353 1.00 75.50 571 ALA A O 1
ATOM 4402 N N . LEU A 1 572 ? -27.845 45.622 -11.388 1.00 76.38 572 LEU A N 1
ATOM 4403 C CA . LEU A 1 572 ? -28.086 47.011 -11.000 1.00 76.38 572 LEU A CA 1
ATOM 4404 C C . LEU A 1 572 ? -29.555 47.259 -10.620 1.00 76.38 572 LEU A C 1
ATOM 4406 O O . LEU A 1 572 ? -29.811 47.933 -9.629 1.00 76.38 572 LEU A O 1
ATOM 4410 N N . GLU A 1 573 ? -30.518 46.688 -11.345 1.00 80.50 573 GLU A N 1
ATOM 4411 C CA . GLU A 1 573 ? -31.949 46.794 -11.029 1.00 80.50 573 GLU A CA 1
ATOM 4412 C C . GLU A 1 573 ? -32.296 46.174 -9.668 1.00 80.50 573 GLU A C 1
ATOM 4414 O O . GLU A 1 573 ? -33.021 46.788 -8.887 1.00 80.50 573 GLU A O 1
ATOM 4419 N N . ILE A 1 574 ? -31.745 44.994 -9.356 1.00 79.88 574 ILE A N 1
ATOM 4420 C CA . ILE A 1 574 ? -31.914 44.332 -8.049 1.00 79.88 574 ILE A CA 1
ATOM 4421 C C . ILE A 1 574 ? -31.327 45.191 -6.926 1.00 79.88 574 ILE A C 1
ATOM 4423 O O . ILE A 1 574 ? -31.905 45.319 -5.850 1.00 79.88 574 ILE A O 1
ATOM 4427 N N . LEU A 1 575 ? -30.172 45.809 -7.165 1.00 75.19 575 LEU A N 1
ATOM 4428 C CA . LEU A 1 575 ? -29.573 46.711 -6.190 1.00 75.19 575 LEU A CA 1
ATOM 4429 C C . LEU A 1 575 ? -30.427 47.971 -6.001 1.00 75.19 575 LEU A C 1
ATOM 4431 O O . LEU A 1 575 ? -30.704 48.370 -4.874 1.00 75.19 575 LEU A O 1
ATOM 4435 N N . LEU A 1 576 ? -30.906 48.576 -7.087 1.00 75.56 576 LEU A N 1
ATOM 4436 C CA . LEU A 1 576 ? -31.740 49.775 -7.029 1.00 75.56 576 LEU A CA 1
ATOM 4437 C C . LEU A 1 576 ? -33.116 49.522 -6.402 1.00 75.56 576 LEU A C 1
ATOM 4439 O O . LEU A 1 576 ? -33.650 50.440 -5.781 1.00 75.56 576 LEU A O 1
ATOM 4443 N N . SER A 1 577 ? -33.679 48.312 -6.492 1.00 77.56 577 SER A N 1
ATOM 4444 C CA . SER A 1 577 ? -34.951 47.993 -5.826 1.00 77.56 577 SER A CA 1
ATOM 4445 C C . SER A 1 577 ? -34.856 48.018 -4.301 1.00 77.56 577 SER A C 1
ATOM 4447 O O . SER A 1 577 ? -35.872 48.183 -3.634 1.00 77.56 577 SER A O 1
ATOM 4449 N N . HIS A 1 578 ? -33.646 47.893 -3.755 1.00 75.94 578 HIS A N 1
ATOM 4450 C CA . HIS A 1 578 ? -33.376 47.986 -2.323 1.00 75.94 578 HIS A CA 1
ATOM 4451 C C . HIS A 1 578 ? -32.939 49.387 -1.887 1.00 75.94 578 HIS A C 1
ATOM 4453 O O . HIS A 1 578 ? -32.579 49.583 -0.729 1.00 75.94 578 HIS A O 1
ATOM 4459 N N . ARG A 1 579 ? -32.935 50.375 -2.791 1.00 76.12 579 ARG A N 1
ATOM 4460 C CA . ARG A 1 579 ? -32.528 51.743 -2.467 1.00 76.12 579 ARG A CA 1
ATOM 4461 C C . ARG A 1 579 ? -33.515 52.393 -1.495 1.00 76.12 579 ARG A C 1
ATOM 4463 O O . ARG A 1 579 ? -34.716 52.430 -1.748 1.00 76.12 579 ARG A O 1
ATOM 4470 N N . ILE A 1 580 ? -32.990 53.029 -0.450 1.00 69.88 580 ILE A N 1
ATOM 4471 C CA . ILE A 1 580 ? -33.766 53.948 0.388 1.00 69.88 580 ILE A CA 1
ATOM 4472 C C . ILE A 1 580 ? -33.952 55.262 -0.384 1.00 69.88 580 ILE A C 1
ATOM 4474 O O . ILE A 1 580 ? -32.976 55.922 -0.761 1.00 69.88 580 ILE A O 1
ATOM 4478 N N . ASN A 1 581 ? -35.202 55.662 -0.623 1.00 58.84 581 ASN A N 1
ATOM 4479 C CA . ASN A 1 581 ? -35.512 56.997 -1.134 1.00 58.84 581 ASN A CA 1
ATOM 4480 C C . ASN A 1 581 ? -35.229 58.022 -0.031 1.00 58.84 581 ASN A C 1
ATOM 4482 O O . ASN A 1 581 ? -36.069 58.255 0.832 1.00 58.84 581 ASN A O 1
ATOM 4486 N N . ASN A 1 582 ? -34.043 58.627 -0.044 1.00 50.53 582 ASN A N 1
ATOM 4487 C CA . ASN A 1 582 ? -33.791 59.813 0.764 1.00 50.53 582 ASN A CA 1
ATOM 4488 C C . ASN A 1 582 ? -34.284 61.054 0.004 1.00 50.53 582 ASN A C 1
ATOM 4490 O O . ASN A 1 582 ? -33.971 61.202 -1.177 1.00 50.53 582 ASN A O 1
ATOM 4494 N N . ASP A 1 583 ? -34.961 61.974 0.697 1.00 45.38 583 ASP A N 1
ATOM 4495 C CA . ASP A 1 583 ? -35.398 63.307 0.226 1.00 45.38 583 ASP A CA 1
ATOM 4496 C C . ASP A 1 583 ? -34.233 64.274 -0.116 1.00 45.38 583 ASP A C 1
ATOM 4498 O O . ASP A 1 583 ? -34.370 65.498 -0.070 1.00 45.38 583 ASP A O 1
ATOM 4502 N N . TYR A 1 584 ? -33.057 63.759 -0.484 1.00 42.47 584 TYR A N 1
ATOM 4503 C CA . TYR A 1 584 ? -31.981 64.580 -1.031 1.00 42.47 584 TYR A CA 1
ATOM 4504 C C . TYR A 1 584 ? -32.249 64.814 -2.518 1.00 42.47 584 TYR A C 1
ATOM 4506 O O . TYR A 1 584 ? -32.169 63.902 -3.341 1.00 42.47 584 TYR A O 1
ATOM 4514 N N . GLY A 1 585 ? -32.626 66.054 -2.830 1.00 38.44 585 GLY A N 1
ATOM 4515 C CA . GLY A 1 585 ? -33.001 66.512 -4.161 1.00 38.44 585 GLY A CA 1
ATOM 4516 C C . GLY A 1 585 ? -32.002 66.162 -5.269 1.00 38.44 585 GLY A C 1
ATOM 4517 O O . GLY A 1 585 ? -30.803 66.047 -5.053 1.00 38.44 585 GLY A O 1
ATOM 4518 N N . SER A 1 586 ? -32.574 65.990 -6.460 1.00 43.22 586 SER A N 1
ATOM 4519 C CA . SER A 1 586 ? -32.029 65.992 -7.828 1.00 43.22 586 SER A CA 1
ATOM 4520 C C . SER A 1 586 ? -30.528 66.265 -8.084 1.00 43.22 586 SER A C 1
ATOM 4522 O O . SER A 1 586 ? -30.206 67.109 -8.919 1.00 43.22 586 SER A O 1
ATOM 4524 N N . GLU A 1 587 ? -29.605 65.515 -7.486 1.00 41.88 587 GLU A N 1
ATOM 4525 C CA . GLU A 1 587 ? -28.212 65.449 -7.946 1.00 41.88 587 GLU A CA 1
ATOM 4526 C C . GLU A 1 587 ? -27.836 64.012 -8.327 1.00 41.88 587 GLU A C 1
ATOM 4528 O O . GLU A 1 587 ? -27.863 63.081 -7.524 1.00 41.88 587 GLU A O 1
ATOM 4533 N N . THR A 1 588 ? -27.465 63.830 -9.594 1.00 45.88 588 THR A N 1
ATOM 4534 C CA . THR A 1 588 ? -27.111 62.566 -10.267 1.00 45.88 588 THR A CA 1
ATOM 4535 C C . THR A 1 588 ? -25.811 61.908 -9.766 1.00 45.88 588 THR A C 1
ATOM 4537 O O . THR A 1 588 ? -25.226 61.094 -10.473 1.00 45.88 588 THR A O 1
ATOM 4540 N N . GLN A 1 589 ? -25.341 62.243 -8.561 1.00 47.12 589 GLN A N 1
ATOM 4541 C CA . GLN A 1 589 ? -24.130 61.685 -7.937 1.00 47.12 589 GLN A CA 1
ATOM 4542 C C . GLN A 1 589 ? -24.315 61.271 -6.463 1.00 47.12 589 GLN A C 1
ATOM 4544 O O . GLN A 1 589 ? -23.335 60.945 -5.794 1.00 47.12 589 GLN A O 1
ATOM 4549 N N . ALA A 1 590 ? -25.545 61.246 -5.939 1.00 54.69 590 ALA A N 1
ATOM 4550 C CA . ALA A 1 590 ? -25.783 60.785 -4.571 1.00 54.69 590 ALA A CA 1
ATOM 4551 C C . ALA A 1 590 ? -25.503 59.268 -4.420 1.00 54.69 590 ALA A C 1
ATOM 4553 O O . ALA A 1 590 ? -25.949 58.481 -5.262 1.00 54.69 590 ALA A O 1
ATOM 4554 N N . PRO A 1 591 ? -24.799 58.832 -3.355 1.00 58.84 591 PRO A N 1
ATOM 4555 C CA . PRO A 1 591 ? -24.503 57.420 -3.124 1.00 58.84 591 PRO A CA 1
ATOM 4556 C C . PRO A 1 591 ? -25.787 56.596 -2.927 1.00 58.84 591 PRO A C 1
ATOM 4558 O O . PRO A 1 591 ? -26.711 57.015 -2.226 1.00 58.84 591 PRO A O 1
ATOM 4561 N N . ILE A 1 592 ? -25.850 55.409 -3.540 1.00 66.25 592 ILE A N 1
ATOM 4562 C CA . ILE A 1 592 ? -26.998 54.501 -3.408 1.00 66.25 592 ILE A CA 1
ATOM 4563 C C . ILE A 1 592 ? -26.880 53.778 -2.065 1.00 66.25 592 ILE A C 1
ATOM 4565 O O . ILE A 1 592 ? -26.003 52.931 -1.892 1.00 66.25 592 ILE A O 1
ATOM 4569 N N . VAL A 1 593 ? -27.764 54.119 -1.128 1.00 68.94 593 VAL A N 1
ATOM 4570 C CA . VAL A 1 593 ? -27.880 53.455 0.178 1.00 68.94 593 VAL A CA 1
ATOM 4571 C C . VAL A 1 593 ? -28.972 52.394 0.100 1.00 68.94 593 VAL A C 1
ATOM 4573 O O . VAL A 1 593 ? -30.094 52.699 -0.311 1.00 68.94 593 VAL A O 1
ATOM 4576 N N . LEU A 1 594 ? -28.640 51.163 0.474 1.00 72.00 594 LEU A N 1
ATOM 4577 C CA . LEU A 1 594 ? -29.533 50.010 0.432 1.00 72.00 594 LEU A CA 1
ATOM 4578 C C . LEU A 1 594 ? -30.154 49.749 1.809 1.00 72.00 594 LEU A C 1
ATOM 4580 O O . LEU A 1 594 ? -29.450 49.786 2.818 1.00 72.00 594 LEU A O 1
ATOM 4584 N N . ASP A 1 595 ? -31.446 49.421 1.844 1.00 67.75 595 ASP A N 1
ATOM 4585 C CA . ASP A 1 595 ? -32.178 48.997 3.048 1.00 67.75 595 ASP A CA 1
ATOM 4586 C C . ASP A 1 595 ? -31.897 47.526 3.399 1.00 67.75 595 ASP A C 1
ATOM 4588 O O . ASP A 1 595 ? -32.797 46.713 3.602 1.00 67.75 595 ASP A O 1
ATOM 4592 N N . ILE A 1 596 ? -30.619 47.144 3.380 1.00 62.00 596 ILE A N 1
ATOM 4593 C CA . ILE A 1 596 ? -30.164 45.784 3.665 1.00 62.00 596 ILE A CA 1
ATOM 4594 C C . ILE A 1 596 ? -29.047 45.848 4.701 1.00 62.00 596 ILE A C 1
ATOM 4596 O O . ILE A 1 596 ? -27.989 46.433 4.463 1.00 62.00 596 ILE A O 1
ATOM 4600 N N . PHE A 1 597 ? -29.294 45.201 5.840 1.00 58.38 597 PHE A N 1
ATOM 4601 C CA . PHE A 1 597 ? -28.343 45.058 6.945 1.00 58.38 597 PHE A CA 1
ATOM 4602 C C . PHE A 1 597 ? -27.537 43.750 6.867 1.00 58.38 597 PHE A C 1
ATOM 4604 O O . PHE A 1 597 ? -26.472 43.651 7.471 1.00 58.38 597 PHE A O 1
ATOM 4611 N N . ASP A 1 598 ? -28.018 42.751 6.111 1.00 64.56 598 ASP A N 1
ATOM 4612 C CA . ASP A 1 598 ? -27.334 41.470 5.910 1.00 64.56 598 ASP A CA 1
ATOM 4613 C C . ASP A 1 598 ? -26.981 41.232 4.436 1.00 64.56 598 ASP A C 1
ATOM 4615 O O . ASP A 1 598 ? -27.827 40.916 3.595 1.00 64.56 598 ASP A O 1
ATOM 4619 N N . HIS A 1 599 ? -25.687 41.333 4.137 1.00 64.75 599 HIS A N 1
ATOM 4620 C CA . HIS A 1 599 ? -25.124 41.068 2.817 1.00 64.75 599 HIS A CA 1
ATOM 4621 C C . HIS A 1 599 ? -25.442 39.665 2.263 1.00 64.75 599 HIS A C 1
ATOM 4623 O O . HIS A 1 599 ? -25.471 39.504 1.043 1.00 64.75 599 HIS A O 1
ATOM 4629 N N . GLN A 1 600 ? -25.686 38.651 3.107 1.00 61.91 600 GLN A N 1
ATOM 4630 C CA . GLN A 1 600 ? -25.985 37.298 2.625 1.00 61.91 600 GLN A CA 1
ATOM 4631 C C . GLN A 1 600 ? -27.342 37.224 1.927 1.00 61.91 600 GLN A C 1
ATOM 4633 O O . GLN A 1 600 ? -27.464 36.540 0.911 1.00 61.91 600 GLN A O 1
ATOM 4638 N N . VAL A 1 601 ? -28.334 37.973 2.416 1.00 69.25 601 VAL A N 1
ATOM 4639 C CA . VAL A 1 601 ? -29.674 38.034 1.813 1.00 69.25 601 VAL A CA 1
ATOM 4640 C C . VAL A 1 601 ? -29.594 38.621 0.404 1.00 69.25 601 VAL A C 1
ATOM 4642 O O . VAL A 1 601 ? -30.123 38.040 -0.543 1.00 69.25 601 VAL A O 1
ATOM 4645 N N . LEU A 1 602 ? -28.842 39.714 0.244 1.00 71.00 602 LEU A N 1
ATOM 4646 C CA . LEU A 1 602 ? -28.614 40.341 -1.058 1.00 71.00 602 LEU A CA 1
ATOM 4647 C C . LEU A 1 602 ? -27.881 39.406 -2.030 1.00 71.00 602 LEU A C 1
ATOM 4649 O O . LEU A 1 602 ? -28.235 39.324 -3.205 1.00 71.00 602 LEU A O 1
ATOM 4653 N N . VAL A 1 603 ? -26.855 38.698 -1.545 1.00 66.69 603 VAL A N 1
ATOM 4654 C CA . VAL A 1 603 ? -26.072 37.753 -2.354 1.00 66.69 603 VAL A CA 1
ATOM 4655 C C . VAL A 1 603 ? -26.938 36.600 -2.858 1.00 66.69 603 VAL A C 1
ATOM 4657 O O . VAL A 1 603 ? -26.818 36.231 -4.025 1.00 66.69 603 VAL A O 1
ATOM 4660 N N . GLU A 1 604 ? -27.814 36.041 -2.024 1.00 72.00 604 GLU A N 1
ATOM 4661 C CA . GLU A 1 604 ? -28.696 34.944 -2.436 1.00 72.00 604 GLU A CA 1
ATOM 4662 C C . GLU A 1 604 ? -29.790 35.399 -3.414 1.00 72.00 604 GLU A C 1
ATOM 4664 O O . GLU A 1 604 ? -30.070 34.687 -4.381 1.00 72.00 604 GLU A O 1
ATOM 4669 N N . GLU A 1 605 ? -30.344 36.606 -3.260 1.00 76.69 605 GLU A N 1
ATOM 4670 C CA . GLU A 1 605 ? -31.292 37.151 -4.242 1.00 76.69 605 GLU A CA 1
ATOM 4671 C C . GLU A 1 605 ? -30.627 37.398 -5.602 1.00 76.69 605 GLU A C 1
ATOM 4673 O O . GLU A 1 605 ? -31.136 36.962 -6.643 1.00 76.69 605 GLU A O 1
ATOM 4678 N N . LEU A 1 606 ? -29.459 38.049 -5.601 1.00 72.81 606 LEU A N 1
ATOM 4679 C CA . LEU A 1 606 ? -28.671 38.254 -6.813 1.00 72.81 606 LEU A CA 1
ATOM 4680 C C . LEU A 1 606 ? -28.312 36.916 -7.459 1.00 72.81 606 LEU A C 1
ATOM 4682 O O . LEU A 1 606 ? -28.435 36.772 -8.674 1.00 72.81 606 LEU A O 1
ATOM 4686 N N . ARG A 1 607 ? -27.903 35.918 -6.665 1.00 72.50 607 ARG A N 1
ATOM 4687 C CA . ARG A 1 607 ? -27.603 34.567 -7.153 1.00 72.50 607 ARG A CA 1
ATOM 4688 C C . ARG A 1 607 ? -28.812 33.977 -7.865 1.00 72.50 607 ARG A C 1
ATOM 4690 O O . ARG A 1 607 ? -28.679 33.564 -9.014 1.00 72.50 607 ARG A O 1
ATOM 4697 N N . GLY A 1 608 ? -29.971 33.951 -7.211 1.00 73.06 608 GLY A N 1
ATOM 4698 C CA . GLY A 1 608 ? -31.183 33.354 -7.764 1.00 73.06 608 GLY A CA 1
ATOM 4699 C C . GLY A 1 608 ? -31.602 34.005 -9.082 1.00 73.06 608 GLY A C 1
ATOM 4700 O O . GLY A 1 608 ? -31.755 33.320 -10.094 1.00 73.06 608 GLY A O 1
ATOM 4701 N N . ARG A 1 609 ? -31.716 35.337 -9.096 1.00 79.19 609 ARG A N 1
ATOM 4702 C CA . ARG A 1 609 ? -32.229 36.082 -10.257 1.00 79.19 609 ARG A CA 1
ATOM 4703 C C . ARG A 1 609 ? -31.255 36.116 -11.432 1.00 79.19 609 ARG A C 1
ATOM 4705 O O . ARG A 1 609 ? -31.688 36.022 -12.579 1.00 79.19 609 ARG A O 1
ATOM 4712 N N . LEU A 1 610 ? -29.949 36.211 -11.173 1.00 7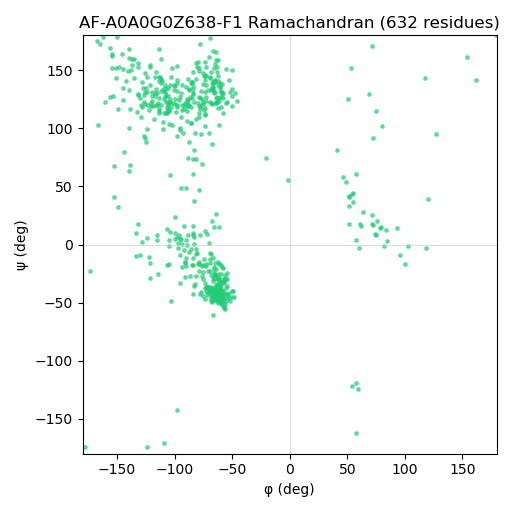4.69 610 LEU A N 1
ATOM 4713 C CA . LEU A 1 610 ? -28.941 36.186 -12.237 1.00 74.69 610 LEU A CA 1
ATOM 4714 C C . LEU A 1 610 ? -28.788 34.788 -12.842 1.00 74.69 610 LEU A C 1
ATOM 4716 O O . LEU A 1 610 ? -28.627 34.683 -14.057 1.00 74.69 610 LEU A O 1
ATOM 4720 N N . VAL A 1 611 ? -28.893 33.720 -12.035 1.00 70.69 611 VAL A N 1
ATOM 4721 C CA . VAL A 1 611 ? -28.956 32.349 -12.570 1.00 70.69 611 VAL A CA 1
ATOM 4722 C C . VAL A 1 611 ? -30.184 32.211 -13.459 1.00 70.69 611 VAL A C 1
ATOM 4724 O O . VAL A 1 611 ? -30.044 31.769 -14.595 1.00 70.69 611 VAL A O 1
ATOM 4727 N N . GLU A 1 612 ? -31.367 32.621 -12.996 1.00 74.50 612 GLU A N 1
ATOM 4728 C CA . GLU A 1 612 ? -32.603 32.512 -13.778 1.00 74.50 612 GLU A CA 1
ATOM 4729 C C . GLU A 1 612 ? -32.506 33.259 -15.119 1.00 74.50 612 GLU A C 1
ATOM 4731 O O . GLU A 1 612 ? -32.865 32.709 -16.160 1.00 74.50 612 GLU A O 1
ATOM 4736 N N . PHE A 1 613 ? -31.969 34.483 -15.120 1.00 72.75 613 PHE A N 1
ATOM 4737 C CA . PHE A 1 613 ? -31.778 35.267 -16.342 1.00 72.75 613 PHE A CA 1
ATOM 4738 C C . PHE A 1 613 ? -30.786 34.608 -17.302 1.00 72.75 613 PHE A C 1
ATOM 4740 O O . PHE A 1 613 ? -31.101 34.423 -18.475 1.00 72.75 613 PHE A O 1
ATOM 4747 N N . ALA A 1 614 ? -29.629 34.165 -16.799 1.00 66.75 614 ALA A N 1
ATOM 4748 C CA . ALA A 1 614 ? -28.644 33.450 -17.608 1.00 66.75 614 ALA A CA 1
ATOM 4749 C C . ALA A 1 614 ? -29.182 32.117 -18.161 1.00 66.75 614 ALA A C 1
ATOM 4751 O O . ALA A 1 614 ? -28.712 31.646 -19.193 1.00 66.75 614 ALA A O 1
ATOM 4752 N N . SER A 1 615 ? -30.171 31.517 -17.491 1.00 63.91 615 SER A N 1
ATOM 4753 C CA . SER A 1 615 ? -30.801 30.257 -17.902 1.00 63.91 615 SER A CA 1
ATOM 4754 C C . SER A 1 615 ? -31.764 30.421 -19.076 1.00 63.91 615 SER A C 1
ATOM 4756 O O . SER A 1 615 ? -31.937 29.483 -19.846 1.00 63.91 615 SER A O 1
ATOM 4758 N N . LYS A 1 616 ? -32.407 31.590 -19.215 1.00 63.19 616 LYS A N 1
ATOM 4759 C CA . LYS A 1 616 ? -33.413 31.843 -20.265 1.00 63.19 616 LYS A CA 1
ATOM 4760 C C . LYS A 1 616 ? -32.805 31.955 -21.666 1.00 63.19 616 LYS A C 1
ATOM 4762 O O . LYS A 1 616 ? -33.507 31.689 -22.633 1.00 63.19 616 LYS A O 1
ATOM 4767 N N . ASP A 1 617 ? -31.518 32.286 -21.754 1.00 53.81 617 ASP A N 1
ATOM 4768 C CA . ASP A 1 617 ? -30.768 32.457 -23.009 1.00 53.81 617 ASP A CA 1
ATOM 4769 C C . ASP A 1 617 ? -29.957 31.209 -23.426 1.00 53.81 617 ASP A C 1
ATOM 4771 O O . ASP A 1 617 ? -29.245 31.227 -24.430 1.00 53.81 617 ASP A O 1
ATOM 4775 N N . GLN A 1 618 ? -30.020 30.109 -22.663 1.00 54.78 618 GLN A N 1
ATOM 4776 C CA . GLN A 1 618 ? -29.255 28.881 -22.926 1.00 54.78 618 GLN A CA 1
ATOM 4777 C C . GLN A 1 618 ? -30.195 27.749 -23.382 1.00 54.78 618 GLN A C 1
ATOM 4779 O O . GLN A 1 618 ? -30.789 27.066 -22.549 1.00 54.78 618 GLN A O 1
ATOM 4784 N N . GLU A 1 619 ? -30.287 27.494 -24.695 1.00 44.19 619 GLU A N 1
ATOM 4785 C CA . GLU A 1 619 ? -31.092 26.388 -25.267 1.00 44.19 619 GLU A CA 1
ATOM 4786 C C . GLU A 1 619 ? -30.695 24.988 -24.739 1.00 44.19 619 GLU A C 1
ATOM 4788 O O . GLU A 1 619 ? -31.507 24.067 -24.762 1.00 44.19 619 GLU A O 1
ATOM 4793 N N . ASP A 1 620 ? -29.482 24.826 -24.196 1.00 44.19 620 ASP A N 1
ATOM 4794 C CA . ASP A 1 620 ? -28.921 23.526 -23.793 1.00 44.19 620 ASP A CA 1
ATOM 4795 C C . ASP A 1 620 ? -29.122 23.158 -22.305 1.00 44.19 620 ASP A C 1
ATOM 4797 O O . ASP A 1 620 ? -28.583 22.147 -21.846 1.00 44.19 620 ASP A O 1
ATOM 4801 N N . GLY A 1 621 ? -29.855 23.957 -21.516 1.00 43.09 621 GLY A N 1
ATOM 4802 C CA . GLY A 1 621 ? -30.153 23.632 -20.109 1.00 43.09 621 GLY A CA 1
ATOM 4803 C C . GLY A 1 621 ? -28.922 23.563 -19.188 1.00 43.09 621 GLY A C 1
ATOM 4804 O O . GLY A 1 621 ? -28.915 22.823 -18.203 1.00 43.09 621 GLY A O 1
ATOM 4805 N N . ARG A 1 622 ? -27.855 24.307 -19.509 1.00 48.50 622 ARG A N 1
ATOM 4806 C CA . ARG A 1 622 ? -26.599 24.347 -18.739 1.00 48.50 622 ARG A CA 1
ATOM 4807 C C . ARG A 1 622 ? -26.460 25.678 -17.990 1.00 48.50 622 ARG A C 1
ATOM 4809 O O . ARG A 1 622 ? -26.560 26.740 -18.593 1.00 48.50 622 ARG A O 1
ATOM 4816 N N . TYR A 1 623 ? -26.190 25.617 -16.684 1.00 51.03 623 TYR A N 1
ATOM 4817 C CA . TYR A 1 623 ? -26.216 26.778 -15.780 1.00 51.03 623 TYR A CA 1
ATOM 4818 C C . TYR A 1 623 ? -24.806 27.274 -15.426 1.00 51.03 623 TYR A C 1
ATOM 4820 O O . TYR A 1 623 ? -24.036 26.474 -14.891 1.00 51.03 623 TYR A O 1
ATOM 4828 N N . PRO A 1 624 ? -24.453 28.556 -15.641 1.00 52.78 624 PRO A N 1
ATOM 4829 C CA . PRO A 1 624 ? -23.157 29.089 -15.227 1.00 52.78 624 PRO A CA 1
ATOM 4830 C C . PRO A 1 624 ? -23.033 29.131 -13.699 1.00 52.78 624 PRO A C 1
ATOM 4832 O O . PRO A 1 624 ? -23.973 29.477 -12.981 1.00 52.78 624 PRO A O 1
ATOM 4835 N N . TYR A 1 625 ? -21.848 28.804 -13.181 1.00 47.59 625 TYR A N 1
ATOM 4836 C CA . TYR A 1 625 ? -21.576 28.899 -11.746 1.00 47.59 625 TYR A CA 1
ATOM 4837 C C . TYR A 1 625 ? -21.317 30.359 -11.356 1.00 47.59 625 TYR A C 1
ATOM 4839 O O . TYR A 1 625 ? -20.335 30.946 -11.816 1.00 47.59 625 TYR A O 1
ATOM 4847 N N . ILE A 1 626 ? -22.177 30.937 -10.507 1.00 53.06 626 ILE A N 1
ATOM 4848 C CA . ILE A 1 626 ? -22.036 32.328 -10.051 1.00 53.06 626 ILE A CA 1
ATOM 4849 C C . ILE A 1 626 ? -21.233 32.395 -8.750 1.00 53.06 626 ILE A C 1
ATOM 4851 O O . ILE A 1 626 ? -21.629 31.837 -7.717 1.00 53.06 626 ILE A O 1
ATOM 4855 N N . VAL A 1 627 ? -20.112 33.114 -8.799 1.00 46.84 627 VAL A N 1
ATOM 4856 C CA . VAL A 1 627 ? -19.285 33.441 -7.637 1.00 46.84 627 VAL A CA 1
ATOM 4857 C C . VAL A 1 627 ? -19.468 34.913 -7.296 1.00 46.84 627 VAL A C 1
ATOM 4859 O O . VAL A 1 627 ? -19.120 35.792 -8.082 1.00 46.84 627 VAL A O 1
ATOM 4862 N N . PHE A 1 628 ? -19.974 35.166 -6.092 1.00 51.72 628 PHE A N 1
ATOM 4863 C CA . PHE A 1 628 ? -19.957 36.489 -5.483 1.00 51.72 628 PHE A CA 1
ATOM 4864 C C . PHE A 1 628 ? -18.683 36.616 -4.664 1.00 51.72 628 PHE A C 1
ATOM 4866 O O . PHE A 1 628 ? -18.423 35.805 -3.773 1.00 51.72 628 PHE A O 1
ATOM 4873 N N . LEU A 1 629 ? -17.866 37.610 -4.991 1.00 43.78 629 LEU A N 1
ATOM 4874 C CA . LEU A 1 629 ? -16.697 37.948 -4.192 1.00 43.78 629 LEU A CA 1
ATOM 4875 C C . LEU A 1 629 ? -17.116 39.041 -3.203 1.00 43.78 629 LEU A C 1
ATOM 4877 O O . LEU A 1 629 ? -17.484 40.126 -3.656 1.00 43.78 629 LEU A O 1
ATOM 4881 N N . PRO A 1 630 ? -17.088 38.794 -1.879 1.00 40.25 630 PRO A N 1
ATOM 4882 C CA . PRO A 1 630 ? -17.388 39.845 -0.919 1.00 40.25 630 PRO A CA 1
ATOM 4883 C C . PRO A 1 630 ? -16.320 40.939 -1.024 1.00 40.25 630 PRO A C 1
ATOM 4885 O O . PRO A 1 630 ? -15.119 40.661 -0.933 1.00 40.25 630 PRO A O 1
ATOM 4888 N N . ALA A 1 631 ? -16.746 42.187 -1.226 1.00 37.97 631 ALA A N 1
ATOM 4889 C CA . ALA A 1 631 ? -15.857 43.329 -1.079 1.00 37.97 631 ALA A CA 1
ATOM 4890 C C . ALA A 1 631 ? -15.449 43.457 0.396 1.00 37.97 631 ALA A C 1
ATOM 4892 O O . ALA A 1 631 ? -16.276 43.338 1.299 1.00 37.97 631 ALA A O 1
ATOM 4893 N N . ARG A 1 632 ? -14.154 43.677 0.643 1.00 35.16 632 ARG A N 1
ATOM 4894 C CA . ARG A 1 632 ? -13.656 44.025 1.978 1.00 35.16 632 ARG A CA 1
ATOM 4895 C C . ARG A 1 632 ? -14.201 45.405 2.344 1.00 35.16 632 ARG A C 1
ATOM 4897 O O . ARG A 1 632 ? -14.137 46.309 1.513 1.00 35.16 632 ARG A O 1
ATOM 4904 N N . THR A 1 633 ? -14.676 45.566 3.577 1.00 32.06 633 THR A N 1
ATOM 4905 C CA . THR A 1 633 ? -14.824 46.880 4.209 1.00 32.06 633 THR A CA 1
ATOM 4906 C C . THR A 1 633 ? -13.496 47.625 4.063 1.00 32.06 633 THR A C 1
ATOM 4908 O O . THR A 1 633 ? -12.456 47.109 4.480 1.00 32.06 633 THR A O 1
ATOM 4911 N N . VAL A 1 634 ? -13.518 48.776 3.387 1.00 30.12 634 VAL A N 1
ATOM 4912 C CA . VAL A 1 634 ? -12.380 49.707 3.337 1.00 30.12 634 VAL A CA 1
ATOM 4913 C C . VAL A 1 634 ? -12.534 50.708 4.456 1.00 30.12 634 VAL A C 1
ATOM 4915 O O . VAL A 1 634 ? -13.627 51.321 4.504 1.00 30.12 634 VAL A O 1
#

Radius of gyration: 28.92 Å; Cα contacts (8 Å, |Δi|>4): 1242; chains: 1; bounding box: 71×90×65 Å

Solvent-accessible surface area (backbone atoms only — not comparable to full-atom values): 34560 Å² total; per-residue (Å²): 132,62,68,30,31,41,36,33,32,27,20,43,78,38,20,32,24,34,35,44,34,38,77,83,33,26,37,33,41,27,40,6,14,27,72,43,92,73,66,79,59,91,29,31,35,19,56,41,76,53,77,85,49,38,60,22,46,64,36,38,40,39,34,40,45,49,49,32,28,41,37,27,60,45,36,54,66,64,53,48,50,28,21,63,54,61,74,42,81,62,35,34,36,30,27,72,57,21,51,54,51,42,49,49,49,61,47,71,80,56,64,91,79,73,78,77,79,85,77,84,85,89,84,91,86,84,93,76,94,79,86,66,62,60,64,60,54,54,46,63,67,39,89,90,61,46,38,68,44,66,45,48,98,79,29,72,81,46,73,45,79,56,88,73,28,46,36,33,50,36,65,36,50,19,63,39,34,71,67,13,25,18,41,33,43,33,32,87,97,32,19,39,32,33,45,41,68,35,26,72,58,98,47,76,67,25,53,51,49,50,54,50,52,48,49,46,48,58,73,63,55,34,46,29,36,40,34,62,16,68,20,46,82,41,77,68,89,77,65,51,73,67,52,22,38,51,48,45,32,52,49,46,66,70,31,64,15,36,37,34,40,22,38,62,45,66,24,46,54,60,49,36,45,52,36,50,27,34,38,75,56,61,29,47,33,36,26,64,35,34,72,60,32,36,58,38,49,54,51,28,39,76,74,67,71,34,66,52,75,83,40,41,80,48,56,68,66,41,46,62,67,50,36,70,56,96,92,40,72,38,39,47,63,33,32,36,33,44,30,22,37,65,54,26,40,73,72,24,40,42,29,33,36,35,70,65,75,45,86,79,56,100,68,59,69,52,14,30,36,37,38,36,46,68,73,56,92,89,31,58,68,37,32,51,51,36,54,50,39,30,46,77,70,64,32,41,40,34,33,36,37,70,82,54,56,80,44,88,78,49,41,65,46,63,52,52,69,73,36,46,33,32,28,66,55,50,48,50,50,52,54,51,40,52,68,74,42,59,89,62,65,43,33,38,31,27,27,42,24,48,72,70,30,18,50,53,41,51,52,50,44,42,73,76,67,44,63,65,92,38,53,43,74,56,49,60,21,30,36,35,34,62,75,81,70,48,77,43,73,58,91,61,86,36,34,76,38,80,36,65,60,80,66,99,83,82,84,91,73,98,67,82,82,83,77,86,68,96,72,96,64,77,25,39,34,41,43,40,51,47,46,41,68,48,100,86,50,30,36,29,45,75,58,80,54,46,58,46,77,47,63,85,82,62,98,83,68,79,76,58,67,66,59,50,51,51,51,30,50,52,54,44,50,61,52,56,74,39,44,60,87,63,94,71,72,99,55,103,76,68,72,53,39,31,80,46,77,52,70,65,61,55,50,51,51,52,49,55,55,51,47,54,57,60,44,76,78,35,96,81,80,64,73,56,50,75,45,75,55,83,54,69,83,123

Secondary structure (DSSP, 8-state):
-PPPEEEEEE-STT--EEEEEETTEEEEE----EEPTTSSS--EEEEPPPTTTGGGEEEEE-S-S-HHHHGGGG-HHHHHHHHHHHTSPPPEEE-HHHHHHHHHHHTTT-GGGS----------------SSHHHHHHHHH-TTS--EEEPPTTSS---EEETTEEEEEEEE--TTSTTEEEEEEEETTEEEEE--S----SSHHHHHHHHHHHHHHHHTT-SEEEEE-TTTT--SPPPPHHHHHHHHHHHHHH--S-EEEEE-TT-HHHHHHHHHHHHHTT--EEEEESHHHHHHHHHHHHTTS---TTPEEE-HHHHHTT-EETTEE--GGGEEEEE--TT--TTSHHHHHHTTSS---S--TT-EEEEESPPPTT-HHHHHHHHHHHHHTT-EEEES-GGGGGSTTEEE------SS--HHHHHHHHHHHHHHHTT-PPEEEEESS-HHHHHHHHHHHHHTT--GGGEEE--TTEEEETTT--EEE-SS---EEEE-PPPTT---S-------S---SS-EEEEEE-EEE-TTS-EEE-SPPEEEEE-SS-TT-PPPHHHHHHHHHHHHHHHHHTB------S-TT---EES-S-HHHHHHHHHHHHHHHHHHT-TT--PPEEEEEEPPP-

InterPro domains:
  IPR001279 Metallo-beta-lactamase [PF00753] (12-201)
  IPR001279 Metallo-beta-lactamase [SM00849] (14-235)
  IPR036866 Ribonuclease Z/Hydroxyacylglutathione hydrolase-like [G3DSA:3.60.15.10] (10-123)
  IPR036866 Ribonuclease Z/Hydroxyacylglutathione hydrolase-like [G3DSA:3.60.15.10] (157-488)
  IPR036866 Ribonuclease Z/Hydroxyacylglutathione hydrolase-like [SSF56281] (10-481)
  IPR042173 Ribonuclease J, domain 2 [G3DSA:3.40.50.10710] (240-399)
  IPR055132 Ribonuclease J, beta-CASP domain [PF22505] (259-387)

Nearest PDB structures (foldseek):
  3zq4-assembly1_E  TM=7.659E-01  e=4.996E-33  Bacillus subtilis subsp. subtilis str. 168
  3zq4-assembly1_A  TM=7.713E-01  e=2.105E-32  Bacillus subtilis subsp. subtilis str. 168
  3zq4-assembly1_C  TM=7.588E-01  e=6.588E-33  Bacillus subtilis subsp. subtilis str. 168
  3zq4-assembly1_D  TM=7.460E-01  e=7.777E-33  Bacillus subtilis subsp. subtilis str. 168
  6k6s-assembly1_B  TM=8.727E-01  e=5.422E-29  Staphylococcus epidermidis ATCC 12228

Organism: NCBI:txid1618341

Foldseek 3Di:
DAFWKKAALAFAAFEGWIWIDAPLAIEIEFWTWHPDQQLPALWTFTWDDPPSHLLRYQAYEFQFQDRNRQLNLLQVPSQVSSQVSPVHHHAYEEAPQNVQSNLCSNQVQDPVVPPCPDDDDDDDDDDDDDDPSCVVVVQCPPPPRHSYDHDDPQQPDDWDDGPQWTKGWHAAFQQQAPRGIWIWIDHDPAIEIEGGFHAADPDPVRVVVLLVVLVVCVVSLHQEYEDALAFQPPPDDADDLVQLLVVLLVQLLQQQFAEEEEDQLSNQNLVQSNLVSLVVSQAAEEEEAFSSNVSSVVVCVVVVVHDNVNRYYDYLVQAQVQHDDPNDTRYGSRYYYHFYDLLLRCPGRLNCVLVCNGSVHPDCPRAEYERQDEHDPPSPVSNLVSVVSCVVNVYQYEYQYPVCVVDPRYHHGSNYGHSHYHSVRLLVSLVSNCVVCPPSRHQYEYGNHPQVSLVSSLVSNVVVVNDNLSYHYRDNQWMARSPVRDIDGDPGDSHTDIRHSDDPPDDDDDDRDPDDDPDPFFWAKEKEWDWAADPVQWTWGPDQIQIDTDGPPDPPDDPDPVLNVVLSVVLVVLQQVQFDDDPPDDDPPDIGTGPDNDPVVSVVVSVVVSQVSSQVPDPPRTTHHYDYDDHDHD

Mean predicted aligned error: 15.1 Å